Protein AF-A0A4Q6AID1-F1 (afdb_monomer_lite)

Structure (mmCIF, N/CA/C/O backbone):
data_AF-A0A4Q6AID1-F1
#
_entry.id   AF-A0A4Q6AID1-F1
#
loop_
_atom_site.group_PDB
_atom_site.id
_atom_site.type_symbol
_atom_site.label_atom_id
_atom_site.label_alt_id
_atom_site.label_comp_id
_atom_site.label_asym_id
_atom_site.label_entity_id
_atom_site.label_seq_id
_atom_site.pdbx_PDB_ins_code
_atom_site.Cartn_x
_atom_site.Cartn_y
_atom_site.Cartn_z
_atom_site.occupancy
_atom_site.B_iso_or_equiv
_atom_site.auth_seq_id
_atom_site.auth_comp_id
_atom_site.auth_asym_id
_atom_site.auth_atom_id
_atom_site.pdbx_PDB_model_num
ATOM 1 N N . ASP A 1 1 ? 14.388 -2.024 -64.675 1.00 80.31 1 ASP A N 1
ATOM 2 C CA . ASP A 1 1 ? 14.060 -3.327 -64.060 1.00 80.31 1 ASP A CA 1
ATOM 3 C C . ASP A 1 1 ? 13.187 -3.247 -62.813 1.00 80.31 1 ASP A C 1
ATOM 5 O O . ASP A 1 1 ? 12.576 -4.256 -62.476 1.00 80.31 1 ASP A O 1
ATOM 9 N N . TYR A 1 2 ? 13.068 -2.090 -62.152 1.00 88.19 2 TYR A N 1
ATOM 10 C CA . TYR A 1 2 ? 12.149 -1.888 -61.029 1.00 88.19 2 TYR A CA 1
ATOM 11 C C . TYR A 1 2 ? 11.706 -0.418 -60.921 1.00 88.19 2 TYR A C 1
ATOM 13 O O . TYR A 1 2 ? 12.267 0.449 -61.591 1.00 88.19 2 TYR A O 1
ATOM 21 N N . GLU A 1 3 ? 10.706 -0.162 -60.083 1.00 88.19 3 GLU A N 1
ATOM 22 C CA . GLU A 1 3 ? 10.165 1.149 -59.718 1.00 88.19 3 GLU A CA 1
ATOM 23 C C . GLU A 1 3 ? 9.912 1.183 -58.204 1.00 88.19 3 GLU A C 1
ATOM 25 O O . GLU A 1 3 ? 9.476 0.183 -57.635 1.00 88.19 3 GLU A O 1
ATOM 30 N N . ILE A 1 4 ? 10.200 2.307 -57.547 1.00 87.88 4 ILE A N 1
ATOM 31 C CA . ILE A 1 4 ? 10.040 2.470 -56.095 1.00 87.88 4 ILE A CA 1
ATOM 32 C C . ILE A 1 4 ? 9.008 3.561 -55.835 1.00 87.88 4 ILE A C 1
ATOM 34 O O . ILE A 1 4 ? 9.116 4.663 -56.369 1.00 87.88 4 ILE A O 1
ATOM 38 N N . ASN A 1 5 ? 8.037 3.262 -54.979 1.00 86.50 5 ASN A N 1
ATOM 39 C CA . ASN A 1 5 ? 7.155 4.245 -54.378 1.00 86.50 5 ASN A CA 1
ATOM 40 C C . ASN A 1 5 ? 7.631 4.509 -52.944 1.00 86.50 5 ASN A C 1
ATOM 42 O O . ASN A 1 5 ? 7.444 3.673 -52.059 1.00 86.50 5 ASN A O 1
ATOM 46 N N . TYR A 1 6 ? 8.264 5.664 -52.742 1.00 81.44 6 TYR A N 1
ATOM 47 C CA . TYR A 1 6 ? 8.843 6.064 -51.459 1.00 81.44 6 TYR A CA 1
ATOM 48 C C . TYR A 1 6 ? 7.784 6.407 -50.405 1.00 81.44 6 TYR A C 1
ATOM 50 O O . TYR A 1 6 ? 8.016 6.156 -49.227 1.00 81.44 6 TYR A O 1
ATOM 58 N N . ASP A 1 7 ? 6.614 6.899 -50.820 1.00 79.44 7 ASP A N 1
ATOM 59 C CA . ASP A 1 7 ? 5.524 7.267 -49.907 1.00 79.44 7 ASP A CA 1
ATOM 60 C C . ASP A 1 7 ? 4.857 6.030 -49.294 1.00 79.44 7 ASP A C 1
ATOM 62 O O . ASP A 1 7 ? 4.492 6.013 -48.122 1.00 79.44 7 ASP A O 1
ATOM 66 N N . LEU A 1 8 ? 4.710 4.975 -50.099 1.00 81.12 8 LEU A N 1
ATOM 67 C CA . LEU A 1 8 ? 4.116 3.700 -49.690 1.00 81.12 8 LEU A CA 1
ATOM 68 C C . LEU A 1 8 ? 5.160 2.667 -49.244 1.00 81.12 8 LEU A C 1
ATOM 70 O O . LEU A 1 8 ? 4.784 1.558 -48.870 1.00 81.12 8 LEU A O 1
ATOM 74 N N . GLY A 1 9 ? 6.456 2.980 -49.348 1.00 80.31 9 GLY A N 1
ATOM 75 C CA . GLY A 1 9 ? 7.547 2.045 -49.059 1.00 80.31 9 GLY A CA 1
ATOM 76 C C . GLY A 1 9 ? 7.514 0.767 -49.908 1.00 80.31 9 GLY A C 1
ATOM 77 O O . GLY A 1 9 ? 7.895 -0.297 -49.427 1.00 80.31 9 GLY A O 1
ATOM 78 N N . SER A 1 10 ? 7.027 0.836 -51.154 1.00 84.31 10 SER A N 1
ATOM 79 C CA . SER A 1 10 ? 6.842 -0.346 -52.012 1.00 84.31 10 SER A CA 1
ATOM 80 C C . SER A 1 10 ? 7.773 -0.342 -53.224 1.00 84.31 10 SER A C 1
ATOM 82 O O . SER A 1 10 ? 7.986 0.686 -53.864 1.00 84.31 10 SER A O 1
ATOM 84 N N . LEU A 1 11 ? 8.321 -1.515 -53.556 1.00 85.06 11 LEU A N 1
ATOM 85 C CA . LEU A 1 11 ? 9.149 -1.740 -54.741 1.00 85.06 11 LEU A CA 1
ATOM 86 C C . LEU A 1 11 ? 8.411 -2.661 -55.715 1.00 85.06 11 LEU A C 1
ATOM 88 O O . LEU A 1 11 ? 7.989 -3.759 -55.356 1.00 85.06 11 LEU A O 1
ATOM 92 N N . ARG A 1 12 ? 8.288 -2.229 -56.971 1.00 86.56 12 ARG A N 1
ATOM 93 C CA . ARG A 1 12 ? 7.706 -2.998 -58.071 1.00 86.56 12 ARG A CA 1
ATOM 94 C C . ARG A 1 12 ? 8.792 -3.400 -59.056 1.00 86.56 12 ARG A C 1
ATOM 96 O O . ARG A 1 12 ? 9.328 -2.556 -59.766 1.00 86.56 12 ARG A O 1
ATOM 103 N N . VAL A 1 13 ? 9.085 -4.692 -59.155 1.00 84.50 13 VAL A N 1
ATOM 104 C CA . VAL A 1 13 ? 9.954 -5.226 -60.216 1.00 84.50 13 VAL A CA 1
ATOM 105 C C . VAL A 1 13 ? 9.197 -5.149 -61.546 1.00 84.50 13 VAL A C 1
ATOM 107 O O . VAL A 1 13 ? 8.070 -5.620 -61.648 1.00 84.50 13 VAL A O 1
ATOM 110 N N . THR A 1 14 ? 9.792 -4.524 -62.562 1.00 86.75 14 THR A N 1
ATOM 111 C CA . THR A 1 14 ? 9.201 -4.349 -63.903 1.00 86.75 14 THR A CA 1
ATOM 112 C C . THR A 1 14 ? 9.774 -5.321 -64.932 1.00 86.75 14 THR A C 1
ATOM 114 O O . THR A 1 14 ? 9.218 -5.475 -66.018 1.00 86.75 14 THR A O 1
ATOM 117 N N . ASN A 1 15 ? 10.874 -6.003 -64.604 1.00 85.81 15 ASN A N 1
ATOM 118 C CA . ASN A 1 15 ? 11.491 -6.990 -65.481 1.00 85.81 15 ASN A CA 1
ATOM 119 C C . ASN A 1 15 ? 10.827 -8.370 -65.334 1.00 85.81 15 ASN A C 1
ATOM 121 O O . ASN A 1 15 ? 11.064 -9.092 -64.363 1.00 85.81 15 ASN A O 1
ATOM 125 N N . GLN A 1 16 ? 10.038 -8.760 -66.339 1.00 81.56 16 GLN A N 1
ATOM 126 C CA . GLN A 1 16 ? 9.303 -10.028 -66.348 1.00 81.56 16 GLN A CA 1
ATOM 127 C C . GLN A 1 16 ? 10.215 -11.265 -66.290 1.00 81.56 16 GLN A C 1
ATOM 129 O O . GLN A 1 16 ? 9.799 -12.303 -65.782 1.00 81.56 16 GLN A O 1
ATOM 134 N N . ALA A 1 17 ? 11.459 -11.172 -66.775 1.00 82.06 17 ALA A N 1
ATOM 135 C CA . ALA A 1 17 ? 12.400 -12.290 -66.737 1.00 82.06 17 ALA A CA 1
ATOM 136 C C . ALA A 1 17 ? 12.848 -12.612 -65.302 1.00 82.06 17 ALA A C 1
ATOM 138 O O . ALA A 1 17 ? 12.968 -13.782 -64.957 1.00 82.06 17 ALA A O 1
ATOM 139 N N . ILE A 1 18 ? 13.027 -11.592 -64.455 1.00 79.88 18 ILE A N 1
ATOM 140 C CA . ILE A 1 18 ? 13.376 -11.762 -63.034 1.00 79.88 18 ILE A CA 1
ATOM 141 C C . ILE A 1 18 ? 12.187 -12.345 -62.261 1.00 79.88 18 ILE A C 1
ATOM 143 O O . ILE A 1 18 ? 12.362 -13.262 -61.464 1.00 79.88 18 ILE A O 1
ATOM 147 N N . ILE A 1 19 ? 10.971 -11.868 -62.554 1.00 78.31 19 ILE A N 1
ATOM 148 C CA . ILE A 1 19 ? 9.726 -12.365 -61.946 1.00 78.31 19 ILE A CA 1
ATOM 149 C C . ILE A 1 19 ? 9.518 -13.849 -62.275 1.00 78.31 19 ILE A C 1
ATOM 151 O O . ILE A 1 19 ? 9.255 -14.657 -61.387 1.00 78.31 19 ILE A O 1
ATOM 155 N N . ASN A 1 20 ? 9.681 -14.221 -63.546 1.00 83.75 20 ASN A N 1
ATOM 156 C CA . ASN A 1 20 ? 9.479 -15.594 -64.009 1.00 83.75 20 ASN A CA 1
ATOM 157 C C . ASN A 1 20 ? 10.593 -16.553 -63.555 1.00 83.75 20 ASN A C 1
ATOM 159 O O . ASN A 1 20 ? 10.369 -17.760 -63.520 1.00 83.75 20 ASN A O 1
ATOM 163 N N . ALA A 1 21 ? 11.782 -16.040 -63.220 1.00 83.75 21 ALA A N 1
ATOM 164 C CA . ALA A 1 21 ? 12.909 -16.849 -62.757 1.00 83.75 21 ALA A CA 1
ATOM 165 C C . ALA A 1 21 ? 12.757 -17.342 -61.305 1.00 83.75 21 ALA A C 1
ATOM 167 O O . ALA A 1 21 ? 13.499 -18.233 -60.899 1.00 83.75 21 ALA A O 1
ATOM 168 N N . GLY A 1 22 ? 11.825 -16.779 -60.521 1.00 78.00 22 GLY A N 1
ATOM 169 C CA . GLY A 1 22 ? 11.559 -17.208 -59.141 1.00 78.00 22 GLY A CA 1
ATOM 170 C C . GLY A 1 22 ? 12.740 -17.022 -58.180 1.00 78.00 22 GLY A C 1
ATOM 171 O O . GLY A 1 22 ? 12.807 -17.690 -57.150 1.00 78.00 22 GLY A O 1
ATOM 172 N N . LEU A 1 23 ? 13.694 -16.153 -58.522 1.00 84.12 23 LEU A N 1
ATOM 173 C CA . LEU A 1 23 ? 14.886 -15.919 -57.713 1.00 84.12 23 LEU A CA 1
ATOM 174 C C . LEU A 1 23 ? 14.550 -15.052 -56.487 1.00 84.12 23 LEU A C 1
ATOM 176 O O . LEU A 1 23 ? 13.804 -14.079 -56.621 1.00 84.12 23 LEU A O 1
ATOM 180 N N . PRO A 1 24 ? 15.114 -15.353 -55.304 1.00 81.12 24 PRO A N 1
ATOM 181 C CA . PRO A 1 24 ? 14.963 -14.494 -54.136 1.00 81.12 24 PRO A CA 1
ATOM 182 C C . PRO A 1 24 ? 15.663 -13.148 -54.378 1.00 81.12 24 PRO A C 1
ATOM 184 O O . PRO A 1 24 ? 16.845 -13.105 -54.717 1.00 81.12 24 PRO A O 1
ATOM 187 N N . VAL A 1 25 ? 14.933 -12.045 -54.195 1.00 80.62 25 VAL A N 1
ATOM 188 C CA . VAL A 1 25 ? 15.453 -10.675 -54.330 1.00 80.62 25 VAL A CA 1
ATOM 189 C C . VAL A 1 25 ? 15.652 -10.081 -52.938 1.00 80.62 25 VAL A C 1
ATOM 191 O O . VAL A 1 25 ? 14.691 -9.938 -52.185 1.00 80.62 25 VAL A O 1
ATOM 194 N N . GLN A 1 26 ? 16.891 -9.723 -52.597 1.00 83.44 26 GLN A N 1
ATOM 195 C CA . GLN A 1 26 ? 17.212 -9.027 -51.350 1.00 83.44 26 GLN A CA 1
ATOM 196 C C . GLN A 1 26 ? 17.155 -7.513 -51.569 1.00 83.44 26 GLN A C 1
ATOM 198 O O . GLN A 1 26 ? 17.812 -6.987 -52.466 1.00 83.44 26 GLN A O 1
ATOM 203 N N . ILE A 1 27 ? 16.378 -6.813 -50.742 1.00 81.62 27 ILE A N 1
ATOM 204 C CA . ILE A 1 27 ? 16.223 -5.356 -50.798 1.00 81.62 27 ILE A CA 1
ATOM 205 C C . ILE A 1 27 ? 16.758 -4.778 -49.488 1.00 81.62 27 ILE A C 1
ATOM 207 O O . ILE A 1 27 ? 16.200 -5.034 -48.424 1.00 81.62 27 ILE A O 1
ATOM 211 N N . GLY A 1 28 ? 17.846 -4.011 -49.566 1.00 83.88 28 GLY A N 1
ATOM 212 C CA . GLY A 1 28 ? 18.310 -3.176 -48.459 1.00 83.88 28 GLY A CA 1
ATOM 213 C C . GLY A 1 28 ? 17.600 -1.826 -48.500 1.00 83.88 28 GLY A C 1
ATOM 214 O O . GLY A 1 28 ? 17.563 -1.194 -49.554 1.00 83.88 28 GLY A O 1
ATOM 215 N N . TYR A 1 29 ? 17.034 -1.390 -47.377 1.00 78.12 29 TYR A N 1
ATOM 216 C CA . TYR A 1 29 ? 16.415 -0.072 -47.244 1.00 78.12 29 TYR A CA 1
ATOM 217 C C . TYR A 1 29 ? 16.885 0.606 -45.957 1.00 78.12 29 TYR A C 1
ATOM 219 O O . TYR A 1 29 ? 17.198 -0.056 -44.969 1.00 78.12 29 TYR A O 1
ATOM 227 N N . GLU A 1 30 ? 16.924 1.933 -45.981 1.00 72.25 30 GLU A N 1
ATOM 228 C CA . GLU A 1 30 ? 17.207 2.773 -44.821 1.00 72.25 30 GLU A CA 1
ATOM 229 C C . GLU A 1 30 ? 15.901 3.450 -44.398 1.00 72.25 30 GLU A C 1
ATOM 231 O O . GLU A 1 30 ? 15.163 3.965 -45.240 1.00 72.25 30 GLU A O 1
ATOM 236 N N . ASN A 1 31 ? 15.578 3.405 -43.106 1.00 70.62 31 ASN A N 1
ATOM 237 C CA . ASN A 1 31 ? 14.384 4.041 -42.561 1.00 70.62 31 ASN A CA 1
ATOM 238 C C . ASN A 1 31 ? 14.793 5.153 -41.593 1.00 70.62 31 ASN A C 1
ATOM 240 O O . ASN A 1 31 ? 15.492 4.900 -40.617 1.00 70.62 31 ASN A O 1
ATOM 244 N N . ASN A 1 32 ? 14.308 6.369 -41.843 1.00 65.75 32 ASN A N 1
ATOM 245 C CA . ASN A 1 32 ? 14.570 7.530 -40.990 1.00 65.75 32 ASN A CA 1
ATOM 246 C C . ASN A 1 32 ? 13.598 7.633 -39.802 1.00 65.75 32 ASN A C 1
ATOM 248 O O . ASN A 1 32 ? 13.818 8.442 -38.900 1.00 65.75 32 ASN A O 1
ATOM 252 N N . ALA A 1 33 ? 12.526 6.836 -39.771 1.00 60.50 33 ALA A N 1
ATOM 253 C CA . ALA A 1 33 ? 11.585 6.800 -38.659 1.00 60.50 33 ALA A CA 1
ATOM 254 C C . ALA A 1 33 ? 12.166 5.969 -37.509 1.00 60.50 33 ALA A C 1
ATOM 256 O O . ALA A 1 33 ? 11.878 4.781 -37.381 1.00 60.50 33 ALA A O 1
ATOM 257 N N . THR A 1 34 ? 12.992 6.596 -36.671 1.00 54.47 34 THR A N 1
ATOM 258 C CA . THR A 1 34 ? 13.584 5.901 -35.525 1.00 54.47 34 THR A CA 1
ATOM 259 C C . THR A 1 34 ? 13.428 6.718 -34.252 1.00 54.47 34 THR A C 1
ATOM 261 O O . THR A 1 34 ? 14.085 7.736 -34.044 1.00 54.47 34 THR A O 1
ATOM 264 N N . PHE A 1 35 ? 12.513 6.268 -33.400 1.00 55.50 35 PHE A N 1
ATOM 265 C CA . PHE A 1 35 ? 12.310 6.790 -32.056 1.00 55.50 35 PHE A CA 1
ATOM 266 C C . PHE A 1 35 ? 13.308 6.076 -31.126 1.00 55.50 35 PHE A C 1
ATOM 268 O O . PHE A 1 35 ? 13.310 4.851 -31.079 1.00 55.50 35 PHE A O 1
ATOM 275 N N . GLY A 1 36 ? 14.177 6.818 -30.426 1.00 61.00 36 GLY A N 1
ATOM 276 C CA . GLY A 1 36 ? 15.077 6.258 -29.399 1.00 61.00 36 GLY A CA 1
ATOM 277 C C . GLY A 1 36 ? 16.494 5.847 -29.833 1.00 61.00 36 GLY A C 1
ATOM 278 O O . GLY A 1 36 ? 17.109 5.027 -29.161 1.00 61.00 36 GLY A O 1
ATOM 279 N N . LEU A 1 37 ? 17.047 6.384 -30.927 1.00 64.25 37 LEU A N 1
ATOM 280 C CA . LEU A 1 37 ? 18.370 5.954 -31.402 1.00 64.25 37 LEU A CA 1
ATOM 281 C C . LEU A 1 37 ? 19.553 6.410 -30.539 1.00 64.25 37 LEU A C 1
ATOM 283 O O . LEU A 1 37 ? 19.706 7.586 -30.207 1.00 64.25 37 LEU A O 1
ATOM 287 N N . GLN A 1 38 ? 20.458 5.454 -30.327 1.00 69.81 38 GLN A N 1
ATOM 288 C CA . GLN A 1 38 ? 21.865 5.638 -29.985 1.00 69.81 38 GLN A CA 1
ATOM 289 C C . GLN A 1 38 ? 22.527 6.615 -30.976 1.00 69.81 38 GLN A C 1
ATOM 291 O O . GLN A 1 38 ? 22.303 6.536 -32.188 1.00 69.81 38 GLN A O 1
ATOM 296 N N . GLN A 1 39 ? 23.327 7.565 -30.483 1.00 80.94 39 GLN A N 1
ATOM 297 C CA . GLN A 1 39 ? 23.923 8.599 -31.335 1.00 80.94 39 GLN A CA 1
ATOM 298 C C . GLN A 1 39 ? 24.915 7.969 -32.327 1.00 80.94 39 GLN A C 1
ATOM 300 O O . GLN A 1 39 ? 25.927 7.402 -31.913 1.00 80.94 39 GLN A O 1
ATOM 305 N N . LYS A 1 40 ? 24.660 8.121 -33.635 1.00 86.88 40 LYS A N 1
ATOM 306 C CA . LYS A 1 40 ? 25.540 7.638 -34.713 1.00 86.88 40 LYS A CA 1
ATOM 307 C C . LYS A 1 40 ? 26.276 8.799 -35.376 1.00 86.88 40 LYS A C 1
ATOM 309 O O . LYS A 1 40 ? 25.664 9.788 -35.766 1.00 86.88 40 LYS A O 1
ATOM 314 N N . ASN A 1 41 ? 27.586 8.660 -35.537 1.00 88.12 41 ASN A N 1
ATOM 315 C CA . ASN A 1 41 ? 28.442 9.603 -36.249 1.00 88.12 41 ASN A CA 1
ATOM 316 C C . ASN A 1 41 ? 29.019 8.922 -37.491 1.00 88.12 41 ASN A C 1
ATOM 318 O O . ASN A 1 41 ? 29.735 7.926 -37.376 1.00 88.12 41 ASN A O 1
ATOM 322 N N . PHE A 1 42 ? 28.746 9.484 -38.667 1.00 92.31 42 PHE A N 1
ATOM 323 C CA . PHE A 1 42 ? 29.261 9.007 -39.948 1.00 92.31 42 PHE A CA 1
ATOM 324 C C . PHE A 1 42 ? 30.175 10.069 -40.568 1.00 92.31 42 PHE A C 1
ATOM 326 O O . PHE A 1 42 ? 29.738 11.178 -40.868 1.00 92.31 42 PHE A O 1
ATOM 333 N N . LEU A 1 43 ? 31.452 9.738 -40.750 1.00 94.88 43 LEU A N 1
ATOM 334 C CA . LEU A 1 43 ? 32.448 10.581 -41.407 1.00 94.88 43 LEU A CA 1
ATOM 335 C C . LEU A 1 43 ? 32.917 9.886 -42.682 1.00 94.88 43 LEU A C 1
ATOM 337 O O . LEU A 1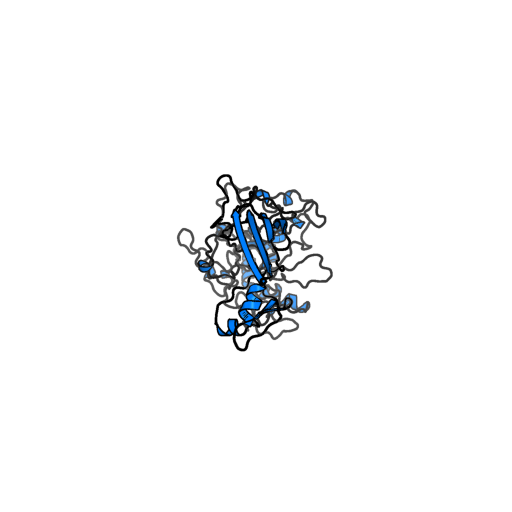 43 ? 33.469 8.794 -42.609 1.00 94.88 43 LEU A O 1
ATOM 341 N N . GLY A 1 44 ? 32.740 10.525 -43.834 1.00 96.12 44 GLY A N 1
ATOM 342 C CA . GLY A 1 44 ? 33.203 10.014 -45.122 1.00 96.12 44 GLY A CA 1
ATOM 343 C C . GLY A 1 44 ? 34.131 10.999 -45.823 1.00 96.12 44 GLY A C 1
ATOM 344 O O . GLY A 1 44 ? 33.885 12.203 -45.815 1.00 96.12 44 GLY A O 1
ATOM 345 N N . LEU A 1 45 ? 35.179 10.480 -46.452 1.00 96.12 45 LEU A N 1
ATOM 346 C CA . LEU A 1 45 ? 36.056 11.183 -47.380 1.00 96.12 45 LEU A CA 1
ATOM 347 C C . LEU A 1 45 ? 36.132 10.367 -48.671 1.00 96.12 45 LEU A C 1
ATOM 349 O O . LEU A 1 45 ? 36.387 9.165 -48.628 1.00 96.12 45 LEU A O 1
ATOM 353 N N . ARG A 1 46 ? 35.946 11.018 -49.818 1.00 96.38 46 ARG A N 1
ATOM 354 C CA . ARG A 1 46 ? 36.122 10.412 -51.140 1.00 96.38 46 ARG A CA 1
ATOM 355 C C . ARG A 1 46 ? 37.039 11.293 -51.979 1.00 96.38 46 ARG A C 1
ATOM 357 O O . ARG A 1 46 ? 36.886 12.513 -51.986 1.00 96.38 46 ARG A O 1
ATOM 364 N N . LEU A 1 47 ? 38.003 10.669 -52.644 1.00 96.25 47 LEU A N 1
ATOM 365 C CA . LEU A 1 47 ? 38.942 11.290 -53.565 1.00 96.25 47 LEU A CA 1
ATOM 366 C C . LEU A 1 47 ? 38.741 10.660 -54.937 1.00 96.25 47 LEU A C 1
ATOM 368 O O . LEU A 1 47 ? 38.992 9.471 -55.108 1.00 96.25 47 LEU A O 1
ATOM 372 N N . ASP A 1 48 ? 38.322 11.465 -55.905 1.00 95.69 48 ASP A N 1
ATOM 373 C CA . ASP A 1 48 ? 38.152 11.030 -57.287 1.00 95.69 48 ASP A CA 1
ATOM 374 C C . ASP A 1 48 ? 39.238 11.672 -58.157 1.00 95.69 48 ASP A C 1
ATOM 376 O O . ASP A 1 48 ? 39.381 12.897 -58.218 1.00 95.69 48 ASP A O 1
ATOM 380 N N . TYR A 1 49 ? 40.020 10.839 -58.836 1.00 95.69 49 TYR A N 1
ATOM 381 C CA . TYR A 1 49 ? 41.077 11.259 -59.743 1.00 95.69 49 TYR A CA 1
ATOM 382 C C . TYR A 1 49 ? 40.758 10.837 -61.178 1.00 95.69 49 TYR A C 1
ATOM 384 O O . TYR A 1 49 ? 40.734 9.656 -61.528 1.00 95.69 49 TYR A O 1
ATOM 392 N N . LEU A 1 50 ? 40.540 11.832 -62.036 1.00 95.69 50 LEU A N 1
ATOM 393 C CA . LEU A 1 50 ? 40.307 11.634 -63.463 1.00 95.69 50 LEU A CA 1
ATOM 394 C C . LEU A 1 50 ? 41.652 11.492 -64.185 1.00 95.69 50 LEU A C 1
ATOM 396 O O . LEU A 1 50 ? 42.244 12.486 -64.605 1.00 95.69 50 LEU A O 1
ATOM 400 N N . TYR A 1 51 ? 42.139 10.258 -64.335 1.00 92.56 51 TYR A N 1
ATOM 401 C CA . TYR A 1 51 ? 43.407 9.994 -65.025 1.00 92.56 51 TYR A CA 1
ATOM 402 C C . TYR A 1 51 ? 43.337 10.400 -66.505 1.00 92.56 51 TYR A C 1
ATOM 404 O O . TYR A 1 51 ? 44.278 10.980 -67.048 1.00 92.56 51 TYR A O 1
ATOM 412 N N . ASN A 1 52 ? 42.213 10.114 -67.169 1.00 91.81 52 ASN A N 1
ATOM 413 C CA . ASN A 1 52 ? 41.897 10.628 -68.501 1.00 91.81 52 ASN A CA 1
ATOM 414 C C . ASN A 1 52 ? 40.375 10.596 -68.752 1.00 91.81 52 ASN A C 1
ATOM 416 O O . ASN A 1 52 ? 39.602 10.158 -67.908 1.00 91.81 52 ASN A O 1
ATOM 420 N N . LYS A 1 53 ? 39.934 11.013 -69.947 1.00 91.81 53 LYS A N 1
ATOM 421 C CA . LYS A 1 53 ? 38.513 11.011 -70.365 1.00 91.81 53 LYS A CA 1
ATOM 422 C C . LYS A 1 53 ? 37.829 9.629 -70.399 1.00 91.81 53 LYS A C 1
ATOM 424 O O . LYS A 1 53 ? 36.638 9.559 -70.681 1.00 91.81 53 LYS A O 1
ATOM 429 N N . HIS A 1 54 ? 38.580 8.554 -70.187 1.00 92.75 54 HIS A N 1
ATOM 430 C CA . HIS A 1 54 ? 38.128 7.167 -70.247 1.00 92.75 54 HIS A CA 1
ATOM 431 C C . HIS A 1 54 ? 38.399 6.382 -68.960 1.00 92.75 54 HIS A C 1
ATOM 433 O O . HIS A 1 54 ? 37.910 5.266 -68.874 1.00 92.75 54 HIS A O 1
ATOM 439 N N . LEU A 1 55 ? 39.189 6.901 -68.011 1.00 94.56 55 LEU A N 1
ATOM 440 C CA . LEU A 1 55 ? 39.577 6.211 -66.779 1.00 94.56 55 LEU A CA 1
ATOM 441 C C . LEU A 1 55 ? 39.502 7.168 -65.589 1.00 94.56 55 LEU A C 1
ATOM 443 O O . LEU A 1 55 ? 40.240 8.159 -65.542 1.00 94.56 55 LEU A O 1
ATOM 447 N N . SER A 1 56 ? 38.681 6.812 -64.608 1.00 95.44 56 SER A N 1
ATOM 448 C CA . SER A 1 56 ? 38.642 7.429 -63.284 1.00 95.44 56 SER A CA 1
ATOM 449 C C . SER A 1 56 ? 39.073 6.434 -62.215 1.00 95.44 56 SER A C 1
ATOM 451 O O . SER A 1 56 ? 38.748 5.250 -62.293 1.00 95.44 56 SER A O 1
ATOM 453 N N . LEU A 1 57 ? 39.807 6.932 -61.225 1.00 96.12 57 LEU A N 1
ATOM 454 C CA . LEU A 1 57 ? 40.224 6.190 -60.041 1.00 96.12 57 LEU A CA 1
ATOM 455 C C . LEU A 1 57 ? 39.616 6.862 -58.811 1.00 96.12 57 LEU A C 1
ATOM 457 O O . LEU A 1 57 ? 39.780 8.069 -58.636 1.00 96.12 57 LEU A O 1
ATOM 461 N N . GLY A 1 58 ? 38.940 6.089 -57.974 1.00 95.94 58 GLY A N 1
ATOM 462 C CA . GLY A 1 58 ? 38.362 6.526 -56.714 1.00 95.94 58 GLY A CA 1
ATOM 463 C C . GLY A 1 58 ? 39.096 5.919 -55.524 1.00 95.94 58 GLY A C 1
ATOM 464 O O . GLY A 1 58 ? 39.539 4.770 -55.553 1.00 95.94 58 GLY A O 1
ATOM 465 N N . ALA A 1 59 ? 39.227 6.699 -54.458 1.00 96.56 59 ALA A N 1
ATOM 466 C CA . ALA A 1 59 ? 39.582 6.208 -53.137 1.00 96.56 59 ALA A CA 1
ATOM 467 C C . ALA A 1 59 ? 38.584 6.755 -52.120 1.00 96.56 59 ALA A C 1
ATOM 469 O O . ALA A 1 59 ? 38.251 7.941 -52.137 1.00 96.56 59 ALA A O 1
ATOM 470 N N . SER A 1 60 ? 38.113 5.910 -51.215 1.00 96.44 60 SER A N 1
ATOM 471 C CA . SER A 1 60 ? 37.147 6.283 -50.190 1.00 96.44 60 SER A CA 1
ATOM 472 C C . SER A 1 60 ? 37.624 5.847 -48.810 1.00 96.44 60 SER A C 1
ATOM 474 O O . SER A 1 60 ? 38.269 4.816 -48.638 1.00 96.44 60 SER A O 1
ATOM 476 N N . MET A 1 61 ? 37.332 6.662 -47.805 1.00 96.81 61 MET A N 1
ATOM 477 C CA . MET A 1 61 ? 37.495 6.327 -46.400 1.00 96.81 61 MET A CA 1
ATOM 478 C C . MET A 1 61 ? 36.222 6.730 -45.677 1.00 96.81 61 MET A C 1
ATOM 480 O O . MET A 1 61 ? 35.821 7.890 -45.706 1.00 96.81 61 MET A O 1
ATOM 484 N N . VAL A 1 62 ? 35.602 5.780 -45.000 1.00 96.75 62 VAL A N 1
ATOM 485 C CA . VAL A 1 62 ? 34.382 5.992 -44.233 1.00 96.75 62 VAL A CA 1
ATOM 486 C C . VAL A 1 62 ? 34.607 5.507 -42.815 1.00 96.75 62 VAL A C 1
ATOM 488 O O . VAL A 1 62 ? 35.222 4.470 -42.592 1.00 96.75 62 VAL A O 1
ATOM 491 N N . ARG A 1 63 ? 34.100 6.248 -41.839 1.00 94.56 63 ARG A N 1
ATOM 492 C CA . ARG 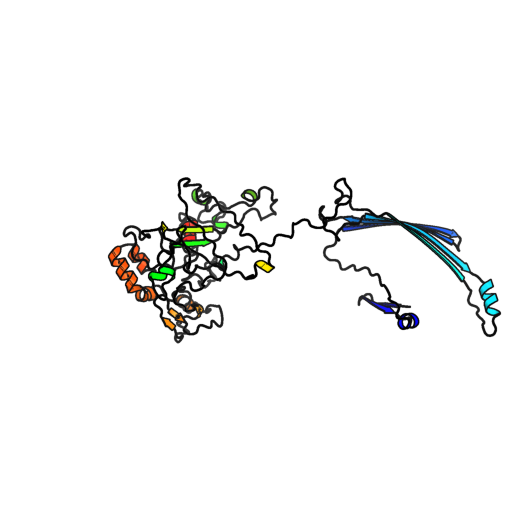A 1 63 ? 34.096 5.870 -40.435 1.00 94.56 63 ARG A CA 1
ATOM 493 C C . ARG A 1 63 ? 32.703 6.052 -39.865 1.00 94.56 63 ARG A C 1
ATOM 495 O O . ARG A 1 63 ? 32.197 7.169 -39.827 1.00 94.56 63 ARG A O 1
ATOM 502 N N . LEU A 1 64 ? 32.135 4.964 -39.370 1.00 93.44 64 LEU A N 1
ATOM 503 C CA . LEU A 1 64 ? 30.870 4.946 -38.651 1.00 93.44 64 LEU A CA 1
ATOM 504 C C . LEU A 1 64 ? 31.156 4.610 -37.189 1.00 93.44 64 LEU A C 1
ATOM 506 O O . LEU A 1 64 ? 31.822 3.618 -36.905 1.00 93.44 64 LEU A O 1
ATOM 510 N N . GLY A 1 65 ? 30.701 5.456 -36.271 1.00 91.12 65 GLY A N 1
ATOM 511 C CA . GLY A 1 65 ? 30.820 5.234 -34.835 1.00 91.12 65 GLY A CA 1
ATOM 512 C C . GLY A 1 65 ? 29.497 5.468 -34.129 1.00 91.12 65 GLY A C 1
ATOM 513 O O . GLY A 1 65 ? 28.877 6.510 -34.326 1.00 91.12 65 GLY A O 1
ATOM 514 N N . GLU A 1 66 ? 29.103 4.531 -33.284 1.00 89.81 66 GLU A N 1
ATOM 515 C CA . GLU A 1 66 ? 27.937 4.627 -32.413 1.00 89.81 66 GLU A CA 1
ATOM 516 C C . GLU A 1 66 ? 28.396 4.927 -30.986 1.00 89.81 66 GLU A C 1
ATOM 518 O O . GLU A 1 66 ? 29.427 4.423 -30.530 1.00 89.81 66 GLU A O 1
ATOM 523 N N . ARG A 1 67 ? 27.668 5.804 -30.291 1.00 85.75 67 ARG A N 1
ATOM 524 C CA . ARG A 1 67 ? 27.946 6.145 -28.896 1.00 85.75 67 ARG A CA 1
ATOM 525 C C . ARG A 1 67 ? 26.846 5.580 -28.003 1.00 85.75 67 ARG A C 1
ATOM 527 O O . ARG A 1 67 ? 25.715 6.062 -28.107 1.00 85.75 67 ARG A O 1
ATOM 534 N N . PRO A 1 68 ? 27.159 4.630 -27.110 1.00 83.88 68 PRO A N 1
ATOM 535 C CA . PRO A 1 68 ? 26.156 4.039 -26.243 1.00 83.88 68 PRO A CA 1
ATOM 536 C C . PRO A 1 68 ? 25.676 5.026 -25.178 1.00 83.88 68 PRO A C 1
ATOM 538 O O . PRO A 1 68 ? 26.410 5.930 -24.770 1.00 83.88 68 PRO A O 1
ATOM 541 N N . PHE A 1 69 ? 24.433 4.845 -24.728 1.00 80.31 69 PHE A N 1
ATOM 542 C CA . PHE A 1 69 ? 23.878 5.605 -23.605 1.00 80.31 69 PHE A CA 1
ATOM 543 C C . PHE A 1 69 ? 24.467 5.147 -22.265 1.00 80.31 69 PHE A C 1
ATOM 545 O O . PHE A 1 69 ? 24.708 5.975 -21.388 1.00 80.31 69 PHE A O 1
ATOM 552 N N . PHE A 1 70 ? 24.742 3.846 -22.136 1.00 80.19 70 PHE A N 1
ATOM 553 C CA . PHE A 1 70 ? 25.299 3.217 -20.942 1.00 80.19 70 PHE A CA 1
ATOM 554 C C . PHE A 1 70 ? 26.605 2.490 -21.279 1.00 80.19 70 PHE A C 1
ATOM 556 O O . PHE A 1 70 ? 26.817 2.057 -22.406 1.00 80.19 70 PHE A O 1
ATOM 563 N N . SER A 1 71 ? 27.509 2.356 -20.310 1.00 78.31 71 SER A N 1
ATOM 564 C CA . SER A 1 71 ? 28.765 1.615 -20.505 1.00 78.31 71 SER A CA 1
ATOM 565 C C . SER A 1 71 ? 28.579 0.097 -20.436 1.00 78.31 71 SER A C 1
ATOM 567 O O . SER A 1 71 ? 29.379 -0.644 -21.000 1.00 78.31 71 SER A O 1
ATOM 569 N N . LYS A 1 72 ? 27.515 -0.372 -19.772 1.00 81.25 72 LYS A N 1
ATOM 570 C CA . LYS A 1 72 ? 27.050 -1.758 -19.854 1.00 81.25 72 LYS A CA 1
ATOM 571 C C . LYS A 1 72 ? 26.101 -1.878 -21.037 1.00 81.25 72 LYS A C 1
ATOM 573 O O . LYS A 1 72 ? 25.102 -1.162 -21.080 1.00 81.25 72 LYS A O 1
ATOM 578 N N . GLN A 1 73 ? 26.429 -2.725 -22.001 1.00 81.94 73 GLN A N 1
ATOM 579 C CA . GLN A 1 73 ? 25.594 -2.988 -23.172 1.00 81.94 73 GLN A CA 1
ATOM 580 C C . GLN A 1 73 ? 25.284 -4.480 -23.228 1.00 81.94 73 GLN A C 1
ATOM 582 O O . GLN A 1 73 ? 26.167 -5.311 -22.995 1.00 81.94 73 GLN A O 1
ATOM 587 N N . THR A 1 74 ? 24.021 -4.803 -23.473 1.00 81.81 74 THR A N 1
ATOM 588 C CA . THR A 1 74 ? 23.562 -6.178 -23.638 1.00 81.81 74 THR A CA 1
ATOM 589 C C . THR A 1 74 ? 23.925 -6.687 -25.028 1.00 81.81 74 THR A C 1
ATOM 591 O O . THR A 1 74 ? 24.057 -5.924 -25.989 1.00 81.81 74 THR A O 1
ATOM 594 N N . TYR A 1 75 ? 24.088 -8.002 -25.140 1.00 83.88 75 TYR A N 1
ATOM 595 C CA . TYR A 1 75 ? 24.392 -8.650 -26.407 1.00 83.88 75 TYR A CA 1
ATOM 596 C C . TYR A 1 75 ? 23.353 -8.300 -27.486 1.00 83.88 75 TYR A C 1
ATOM 598 O O . TYR A 1 75 ? 22.154 -8.506 -27.297 1.00 83.88 75 TYR A O 1
ATOM 606 N N . GLY A 1 76 ? 23.826 -7.816 -28.637 1.00 82.25 76 GLY A N 1
ATOM 607 C CA . GLY A 1 76 ? 22.976 -7.412 -29.765 1.00 82.25 76 GLY A CA 1
ATOM 608 C C . GLY A 1 76 ? 22.672 -5.912 -29.831 1.00 82.25 76 GLY A C 1
ATOM 609 O O . GLY A 1 76 ? 22.246 -5.440 -30.885 1.00 82.25 76 GLY A O 1
ATOM 610 N N . GLU A 1 77 ? 22.968 -5.158 -28.769 1.00 81.88 77 GLU A N 1
ATOM 611 C CA . GLU A 1 77 ? 22.923 -3.685 -28.736 1.00 81.88 77 GLU A CA 1
ATOM 612 C C . GLU A 1 77 ? 24.333 -3.058 -28.729 1.00 81.88 77 GLU A C 1
ATOM 614 O O . GLU A 1 77 ? 24.528 -1.891 -28.382 1.00 81.88 77 GLU A O 1
ATOM 619 N N . ASP A 1 78 ? 25.340 -3.841 -29.121 1.00 84.31 78 ASP A N 1
ATOM 620 C CA . ASP A 1 78 ? 26.747 -3.460 -29.051 1.00 84.31 78 ASP A CA 1
ATOM 621 C C . ASP A 1 78 ? 27.085 -2.305 -30.019 1.00 84.31 78 ASP A C 1
ATOM 623 O O . ASP A 1 78 ? 26.927 -2.450 -31.237 1.00 84.31 78 ASP A O 1
ATOM 627 N N . PRO A 1 79 ? 27.612 -1.166 -29.524 1.00 86.75 79 PRO A N 1
ATOM 628 C CA . PRO A 1 79 ? 27.929 -0.016 -30.363 1.00 86.75 79 PRO A CA 1
ATOM 629 C C . PRO A 1 79 ? 29.105 -0.309 -31.298 1.00 86.75 79 PRO A C 1
ATOM 631 O O . PRO A 1 79 ? 30.215 -0.641 -30.859 1.00 86.75 79 PRO A O 1
ATOM 634 N N . ILE A 1 80 ? 28.906 -0.082 -32.597 1.00 88.50 80 ILE A N 1
ATOM 635 C CA . ILE A 1 80 ? 29.963 -0.301 -33.592 1.00 88.50 80 ILE A CA 1
ATOM 636 C C . ILE A 1 80 ? 30.868 0.918 -33.776 1.00 88.50 80 ILE A C 1
ATOM 638 O O . ILE A 1 80 ? 30.458 2.076 -33.671 1.00 88.50 80 ILE A O 1
ATOM 642 N N . ARG A 1 81 ? 32.125 0.664 -34.142 1.00 91.44 81 ARG A N 1
ATOM 643 C CA . ARG A 1 81 ? 33.079 1.692 -34.562 1.00 91.44 81 ARG A CA 1
ATOM 644 C C . ARG A 1 81 ? 33.925 1.220 -35.736 1.00 91.44 81 ARG A C 1
ATOM 646 O O . ARG A 1 81 ? 35.129 0.987 -35.617 1.00 91.44 81 ARG A O 1
ATOM 653 N N . ASN A 1 82 ? 33.290 1.135 -36.893 1.00 93.75 82 ASN A N 1
ATOM 654 C CA . ASN A 1 82 ? 33.878 0.561 -38.093 1.00 93.75 82 ASN A CA 1
ATOM 655 C C . ASN A 1 82 ? 34.528 1.634 -38.971 1.00 93.75 82 ASN A C 1
ATOM 657 O O . ASN A 1 82 ? 33.996 2.734 -39.135 1.00 93.75 82 ASN A O 1
ATOM 661 N N . SER A 1 83 ? 35.682 1.308 -39.552 1.00 95.31 83 SER A N 1
ATOM 662 C CA . SER A 1 83 ? 36.329 2.122 -40.588 1.00 95.31 83 SER A CA 1
ATOM 663 C C . SER A 1 83 ? 36.434 1.307 -41.872 1.00 95.31 83 SER A C 1
ATOM 665 O O . SER A 1 83 ? 36.906 0.179 -41.840 1.00 95.31 83 SER A O 1
ATOM 667 N N . MET A 1 84 ? 35.982 1.851 -42.993 1.00 96.19 84 MET A N 1
ATOM 668 C CA . MET A 1 84 ? 36.031 1.218 -44.305 1.00 96.19 84 MET A CA 1
ATOM 669 C C . MET A 1 84 ? 36.926 2.037 -45.226 1.00 96.19 84 MET A C 1
ATOM 671 O O . MET A 1 84 ? 36.802 3.258 -45.280 1.00 96.19 84 MET A O 1
ATOM 675 N N . TYR A 1 85 ? 37.802 1.364 -45.960 1.00 96.81 85 TYR A N 1
ATOM 676 C CA . TYR A 1 85 ? 38.668 1.967 -46.965 1.00 96.81 85 TYR A CA 1
ATOM 677 C C . TYR A 1 85 ? 38.365 1.324 -48.311 1.00 96.81 85 TYR A C 1
ATOM 679 O O . TYR A 1 85 ? 38.448 0.104 -48.427 1.00 96.81 85 TYR A O 1
ATOM 687 N N . GLY A 1 86 ? 37.995 2.118 -49.306 1.00 96.44 86 GLY A N 1
ATOM 688 C CA . GLY A 1 86 ? 37.659 1.660 -50.646 1.00 96.44 86 GLY A CA 1
ATOM 689 C C . GLY A 1 86 ? 38.634 2.185 -51.690 1.00 96.44 86 GLY A C 1
ATOM 690 O O . GLY A 1 86 ? 39.136 3.303 -51.580 1.00 96.44 86 GLY A O 1
ATOM 691 N N . LEU A 1 87 ? 38.884 1.377 -52.712 1.00 96.81 87 LEU A N 1
ATOM 692 C CA . LEU A 1 87 ? 39.514 1.768 -53.964 1.00 96.81 87 LEU A CA 1
ATOM 693 C C . LEU A 1 87 ? 38.612 1.307 -55.101 1.00 96.81 87 LEU A C 1
ATOM 695 O O . LEU A 1 87 ? 38.211 0.144 -55.134 1.00 96.81 87 LEU A O 1
ATOM 699 N N . ASP A 1 88 ? 38.317 2.201 -56.031 1.00 96.44 88 ASP A N 1
ATOM 700 C CA . ASP A 1 88 ? 37.498 1.900 -57.195 1.00 96.44 88 ASP A CA 1
ATOM 701 C C . ASP A 1 88 ? 38.139 2.416 -58.483 1.00 96.44 88 ASP A C 1
ATOM 703 O O . ASP A 1 88 ? 38.951 3.344 -58.483 1.00 96.44 88 ASP A O 1
ATOM 707 N N . PHE A 1 89 ? 37.825 1.766 -59.598 1.00 96.12 89 PHE A N 1
ATOM 708 C CA . PHE A 1 89 ? 38.134 2.284 -60.920 1.00 96.12 89 PHE A CA 1
ATOM 709 C C . PHE A 1 89 ? 36.931 2.117 -61.836 1.00 96.12 89 PHE A C 1
ATOM 711 O O . PHE A 1 89 ? 36.237 1.101 -61.795 1.00 96.12 89 PHE A O 1
ATOM 718 N N . ASP A 1 90 ? 36.741 3.096 -62.712 1.00 95.81 90 ASP A N 1
ATOM 719 C CA . ASP A 1 90 ? 35.779 3.032 -63.805 1.00 95.81 90 ASP A CA 1
ATOM 720 C C . ASP A 1 90 ? 36.495 3.359 -65.112 1.00 95.81 90 ASP A C 1
ATOM 722 O O . ASP A 1 90 ? 37.190 4.372 -65.240 1.00 95.81 90 ASP A O 1
ATOM 726 N N . TYR A 1 91 ? 36.365 2.451 -66.073 1.00 95.31 91 TYR A N 1
ATOM 727 C CA . TYR A 1 91 ? 36.900 2.584 -67.412 1.00 95.31 91 TYR A CA 1
ATOM 728 C C . TYR A 1 91 ? 35.777 2.496 -68.433 1.00 95.31 91 TYR A C 1
ATOM 730 O O . TYR A 1 91 ? 35.117 1.463 -68.559 1.00 95.31 91 TYR A O 1
ATOM 738 N N . ARG A 1 92 ? 35.623 3.539 -69.249 1.00 94.88 92 ARG A N 1
ATOM 739 C CA . ARG A 1 92 ? 34.652 3.575 -70.341 1.00 94.88 92 ARG A CA 1
ATOM 740 C C . ARG A 1 92 ? 35.285 4.083 -71.621 1.00 94.88 92 ARG A C 1
ATOM 742 O O . ARG A 1 92 ? 35.786 5.206 -71.695 1.00 94.88 92 ARG A O 1
ATOM 749 N N . ASN A 1 93 ? 35.189 3.277 -72.672 1.00 93.75 93 ASN A N 1
ATOM 750 C CA . ASN A 1 93 ? 35.681 3.659 -73.986 1.00 93.75 93 ASN A CA 1
ATOM 751 C C . ASN A 1 93 ? 34.744 3.204 -75.102 1.00 93.75 93 ASN A C 1
ATOM 753 O O . ASN A 1 93 ? 34.056 2.185 -75.002 1.00 93.75 93 ASN A O 1
ATOM 757 N N . ASP A 1 94 ? 34.749 3.954 -76.194 1.00 92.38 94 ASP A N 1
ATOM 758 C CA . ASP A 1 94 ? 34.024 3.576 -77.393 1.00 92.38 94 ASP A CA 1
ATOM 759 C C . ASP A 1 94 ? 34.780 2.446 -78.092 1.00 92.38 94 ASP A C 1
ATOM 761 O O . ASP A 1 94 ? 35.998 2.497 -78.288 1.00 92.38 94 ASP A O 1
ATOM 765 N N . PHE A 1 95 ? 34.044 1.435 -78.546 1.00 90.75 95 PHE A N 1
ATOM 766 C CA . PHE A 1 95 ? 34.586 0.302 -79.282 1.00 90.75 95 PHE A CA 1
ATOM 767 C C . PHE A 1 95 ? 33.980 0.181 -80.695 1.00 90.75 95 PHE A C 1
ATOM 769 O O . PHE A 1 95 ? 33.311 -0.809 -81.012 1.00 90.75 95 PHE A O 1
ATOM 776 N N . PRO A 1 96 ? 34.273 1.131 -81.614 1.00 88.06 96 PRO A N 1
ATOM 777 C CA . PRO A 1 96 ? 33.692 1.148 -82.960 1.00 88.06 96 PRO A CA 1
ATOM 778 C C . PRO A 1 96 ? 33.984 -0.111 -83.784 1.00 88.06 96 PRO A C 1
ATOM 780 O O . PRO A 1 96 ? 33.245 -0.452 -84.707 1.00 88.06 96 PRO A O 1
ATOM 783 N N . LYS A 1 97 ? 35.092 -0.807 -83.486 1.00 88.06 97 LYS A N 1
ATOM 784 C CA . LYS A 1 97 ? 35.458 -2.061 -84.159 1.00 88.06 97 LYS A CA 1
ATOM 785 C C . LYS A 1 97 ? 34.427 -3.164 -83.894 1.00 88.06 97 LYS A C 1
ATOM 787 O O . LYS A 1 97 ? 34.123 -3.905 -84.824 1.00 88.06 97 LYS A O 1
ATOM 792 N N . MET A 1 98 ? 33.853 -3.227 -82.689 1.00 87.75 98 MET A N 1
ATOM 793 C CA . MET A 1 98 ? 32.782 -4.171 -82.361 1.00 87.75 98 MET A CA 1
ATOM 794 C C . MET A 1 98 ? 31.501 -3.839 -83.125 1.00 87.75 98 MET A C 1
ATOM 796 O O . MET A 1 98 ? 30.926 -4.721 -83.751 1.00 87.75 98 MET A O 1
ATOM 800 N N . THR A 1 99 ? 31.115 -2.561 -83.194 1.00 87.38 99 THR A N 1
ATOM 801 C CA . THR A 1 99 ? 29.959 -2.120 -83.996 1.00 87.38 99 THR A CA 1
ATOM 802 C C . THR A 1 99 ? 30.106 -2.527 -85.462 1.00 87.38 99 THR A C 1
ATOM 804 O O . THR A 1 99 ? 29.186 -3.072 -86.068 1.00 87.38 99 THR A O 1
ATOM 807 N N . LYS A 1 100 ? 31.301 -2.324 -86.033 1.00 86.69 100 LYS A N 1
ATOM 808 C CA . LYS A 1 100 ? 31.611 -2.728 -87.411 1.00 86.69 100 LYS A CA 1
ATOM 809 C C . LYS A 1 100 ? 31.613 -4.245 -87.601 1.00 86.69 100 LYS A C 1
ATOM 811 O O . LYS A 1 100 ? 31.251 -4.701 -88.680 1.00 86.69 100 LYS A O 1
ATOM 816 N N . TRP A 1 101 ? 32.043 -5.014 -86.603 1.00 87.81 101 TRP A N 1
ATOM 817 C CA . TRP A 1 101 ? 32.023 -6.475 -86.658 1.00 87.81 101 TRP A CA 1
ATOM 818 C C . TRP A 1 101 ? 30.597 -7.027 -86.574 1.00 87.81 101 TRP A C 1
ATOM 820 O O . TRP A 1 101 ? 30.227 -7.846 -87.409 1.00 87.81 101 TRP A O 1
ATOM 830 N N . LEU A 1 102 ? 29.768 -6.509 -85.664 1.00 86.19 102 LEU A N 1
ATOM 831 C CA . LEU A 1 102 ? 28.356 -6.884 -85.541 1.00 86.19 102 LEU A CA 1
ATOM 832 C C . LEU A 1 102 ? 27.570 -6.593 -86.828 1.00 86.19 102 LEU A C 1
ATOM 834 O O . LEU A 1 102 ? 26.769 -7.415 -87.255 1.00 86.19 102 LEU A O 1
ATOM 838 N N . ASN A 1 103 ? 27.870 -5.484 -87.512 1.00 85.38 103 ASN A N 1
ATOM 839 C CA . ASN A 1 103 ? 27.271 -5.139 -88.809 1.00 85.38 103 ASN A CA 1
ATOM 840 C C . ASN A 1 103 ? 27.669 -6.077 -89.972 1.00 85.38 103 ASN A C 1
ATOM 842 O O . ASN A 1 103 ? 27.181 -5.893 -91.085 1.00 85.38 103 ASN A O 1
ATOM 846 N N . LYS A 1 104 ? 28.557 -7.061 -89.755 1.00 87.19 104 LYS A N 1
ATOM 847 C CA . LYS A 1 104 ? 28.846 -8.127 -90.733 1.00 87.19 104 LYS A CA 1
ATOM 848 C C . LYS A 1 104 ? 27.932 -9.348 -90.582 1.00 87.19 104 LYS A C 1
ATOM 850 O O . LYS A 1 104 ? 28.002 -10.240 -91.424 1.00 87.19 104 LYS A O 1
ATOM 855 N N . LEU A 1 105 ? 27.111 -9.418 -89.532 1.00 87.38 105 LEU A N 1
ATOM 856 C CA . LEU A 1 105 ? 26.146 -10.500 -89.355 1.00 87.38 105 LEU A CA 1
ATOM 857 C C . LEU A 1 105 ? 24.990 -10.346 -90.359 1.00 87.38 105 LEU A C 1
ATOM 859 O O . LEU A 1 105 ? 24.471 -9.238 -90.528 1.00 87.38 105 LEU A O 1
ATOM 863 N N . PRO A 1 106 ? 24.563 -11.430 -91.033 1.00 83.31 106 PRO A N 1
ATOM 864 C CA . PRO A 1 106 ? 23.424 -11.367 -91.938 1.00 83.31 106 PRO A CA 1
ATOM 865 C C . PRO A 1 106 ? 22.164 -10.947 -91.164 1.00 83.31 106 PRO A C 1
ATOM 867 O O . PRO A 1 106 ? 21.886 -11.475 -90.090 1.00 83.31 106 PRO A O 1
ATOM 870 N N . PHE A 1 107 ? 21.416 -9.989 -91.722 1.00 84.56 107 PHE A N 1
ATOM 871 C CA . PHE A 1 107 ? 20.177 -9.413 -91.167 1.00 84.56 107 PHE A CA 1
ATOM 872 C C . PHE A 1 107 ? 20.313 -8.513 -89.917 1.00 84.56 107 PHE A C 1
ATOM 874 O O . PHE A 1 107 ? 19.305 -8.217 -89.279 1.00 84.56 107 PHE A O 1
ATOM 881 N N . TYR A 1 108 ? 21.510 -8.005 -89.591 1.00 82.19 108 TYR A N 1
ATOM 882 C CA . TYR A 1 108 ? 21.718 -7.041 -88.496 1.00 82.19 108 TYR A CA 1
ATOM 883 C C . TYR A 1 108 ? 22.444 -5.773 -88.982 1.00 82.19 108 TYR A C 1
ATOM 885 O O . TYR A 1 108 ? 23.500 -5.850 -89.606 1.00 82.19 108 TYR A O 1
ATOM 893 N N . SER A 1 109 ? 21.893 -4.587 -88.697 1.00 83.25 109 SER A N 1
ATOM 894 C CA . SER A 1 109 ? 22.526 -3.299 -89.015 1.00 83.25 109 SER A CA 1
ATOM 895 C C . SER A 1 109 ? 22.195 -2.256 -87.952 1.00 83.25 109 SER A C 1
ATOM 897 O O . SER A 1 109 ? 21.029 -1.950 -87.713 1.00 83.25 109 SER A O 1
ATOM 899 N N . THR A 1 110 ? 23.220 -1.691 -87.316 1.00 84.12 110 THR A N 1
ATOM 900 C CA . THR A 1 110 ? 23.071 -0.620 -86.327 1.00 84.12 110 THR A CA 1
ATOM 901 C C . THR A 1 110 ? 24.070 0.508 -86.566 1.00 84.12 110 THR A C 1
ATOM 903 O O . THR A 1 110 ? 25.216 0.290 -86.972 1.00 84.12 110 THR A O 1
ATOM 906 N N . LYS A 1 111 ? 23.621 1.740 -86.304 1.00 84.19 111 LYS A N 1
ATOM 907 C CA . LYS A 1 111 ? 24.460 2.949 -86.274 1.00 84.19 111 LYS A CA 1
ATOM 908 C C . LYS A 1 111 ? 24.858 3.346 -84.847 1.00 84.19 111 LYS A C 1
ATOM 910 O O . LYS A 1 111 ? 25.646 4.274 -84.686 1.00 84.19 111 LYS A O 1
ATOM 915 N N . ALA A 1 112 ? 24.310 2.678 -83.829 1.00 87.75 112 ALA A N 1
ATOM 916 C CA . ALA A 1 112 ? 24.615 2.964 -82.432 1.00 87.75 112 ALA A CA 1
ATOM 917 C C . ALA A 1 112 ? 26.041 2.505 -82.089 1.00 87.75 112 ALA A C 1
ATOM 919 O O . ALA A 1 112 ? 26.434 1.387 -82.427 1.00 87.75 112 ALA A O 1
ATOM 920 N N . MET A 1 113 ? 26.815 3.373 -81.431 1.00 88.50 113 MET A N 1
ATOM 921 C CA . MET A 1 113 ? 28.194 3.080 -81.041 1.00 88.50 113 MET A CA 1
ATOM 922 C C . MET A 1 113 ? 28.223 2.009 -79.948 1.00 88.50 113 MET A C 1
ATOM 924 O O . MET A 1 113 ? 27.527 2.123 -78.943 1.00 88.50 113 MET A O 1
ATOM 928 N N . SER A 1 114 ? 29.049 0.981 -80.130 1.00 91.44 114 SER A N 1
ATOM 929 C CA . SER A 1 114 ? 29.323 0.004 -79.075 1.00 91.44 114 SER A CA 1
ATOM 930 C C . SER A 1 114 ? 30.305 0.607 -78.079 1.00 91.44 114 SER A C 1
ATOM 932 O O . SER A 1 114 ? 31.304 1.192 -78.489 1.00 91.44 114 SER A O 1
ATOM 934 N N . THR A 1 115 ? 30.058 0.425 -76.787 1.00 91.62 115 THR A N 1
ATOM 935 C CA . THR A 1 115 ? 30.947 0.868 -75.706 1.00 91.62 115 THR A CA 1
ATOM 936 C C . THR A 1 115 ? 31.446 -0.331 -74.920 1.00 91.62 115 THR A C 1
ATOM 938 O O . THR A 1 115 ? 30.706 -1.295 -74.732 1.00 91.62 115 THR A O 1
ATOM 941 N N . ILE A 1 116 ? 32.687 -0.262 -74.446 1.00 92.38 116 ILE A N 1
ATOM 942 C CA . ILE A 1 116 ? 33.210 -1.178 -73.437 1.00 92.38 116 ILE A CA 1
ATOM 943 C C . ILE A 1 116 ? 33.315 -0.433 -72.111 1.00 92.38 116 ILE A C 1
ATOM 945 O O . ILE A 1 116 ? 33.851 0.676 -72.052 1.00 92.38 116 ILE A O 1
ATOM 949 N N . THR A 1 117 ? 32.769 -1.046 -71.068 1.00 94.19 117 THR A N 1
ATOM 950 C CA . THR A 1 117 ? 32.805 -0.551 -69.694 1.00 94.19 117 THR A CA 1
ATOM 951 C C . THR A 1 117 ? 33.430 -1.618 -68.814 1.00 94.19 117 THR A C 1
ATOM 953 O O . THR A 1 117 ? 33.024 -2.779 -68.879 1.00 94.19 117 THR A O 1
ATOM 956 N N . ALA A 1 118 ? 34.410 -1.233 -68.011 1.00 94.56 118 ALA A N 1
ATOM 957 C CA . ALA A 1 118 ? 35.003 -2.075 -66.988 1.00 94.56 118 ALA A CA 1
ATOM 958 C C . ALA A 1 118 ? 35.050 -1.274 -65.693 1.00 94.56 118 ALA A C 1
ATOM 960 O O . ALA A 1 118 ? 35.601 -0.178 -65.673 1.00 94.56 118 ALA A O 1
ATOM 961 N N . TYR A 1 119 ? 34.481 -1.830 -64.636 1.00 94.56 119 TYR A N 1
ATOM 962 C CA . TYR A 1 119 ? 34.515 -1.248 -63.305 1.00 94.56 119 TYR A CA 1
ATOM 963 C C . TYR A 1 119 ? 35.033 -2.294 -62.325 1.00 94.56 119 TYR A C 1
ATOM 965 O O . TYR A 1 119 ? 34.909 -3.501 -62.559 1.00 94.56 119 TYR A O 1
ATOM 973 N N . GLY A 1 120 ? 35.626 -1.830 -61.237 1.00 96.00 120 GLY A N 1
ATOM 974 C CA . GLY A 1 120 ? 36.070 -2.693 -60.158 1.00 96.00 120 GLY A CA 1
ATOM 975 C C . GLY A 1 120 ? 36.180 -1.914 -58.866 1.00 96.00 120 GLY A C 1
ATOM 976 O O . GLY A 1 120 ? 36.596 -0.760 -58.867 1.00 96.00 120 GLY A O 1
ATOM 977 N N . GLU A 1 121 ? 35.818 -2.568 -57.772 1.00 95.12 121 GLU A N 1
ATOM 978 C CA . GLU A 1 121 ? 35.835 -1.998 -56.433 1.00 95.12 121 GLU A CA 1
ATOM 979 C C . GLU A 1 121 ? 36.514 -2.990 -55.490 1.00 95.12 121 GLU A C 1
ATOM 981 O O . GLU A 1 121 ? 36.297 -4.202 -55.568 1.00 95.12 121 GLU A O 1
ATOM 986 N N . ALA A 1 122 ? 37.343 -2.475 -54.594 1.00 95.88 122 ALA A N 1
ATOM 987 C CA . ALA A 1 122 ? 37.932 -3.220 -53.500 1.00 95.88 122 ALA A CA 1
ATOM 988 C C . ALA A 1 122 ? 37.731 -2.417 -52.221 1.00 95.88 122 ALA A C 1
ATOM 990 O O . ALA A 1 122 ? 38.142 -1.262 -52.143 1.00 95.88 122 ALA A O 1
ATOM 991 N N . ALA A 1 123 ? 37.116 -3.029 -51.214 1.00 95.19 123 ALA A N 1
ATOM 992 C CA . ALA A 1 123 ? 36.903 -2.404 -49.920 1.00 95.19 123 ALA A CA 1
ATOM 993 C C . ALA A 1 123 ? 37.509 -3.261 -48.808 1.00 95.19 123 ALA A C 1
ATOM 995 O O . ALA A 1 123 ? 37.352 -4.482 -48.784 1.00 95.19 123 ALA A O 1
ATOM 996 N N . TRP A 1 124 ? 38.187 -2.608 -47.871 1.00 95.81 124 TRP A N 1
ATOM 997 C CA . TRP A 1 124 ? 38.676 -3.204 -46.641 1.00 95.81 124 TRP A CA 1
ATOM 998 C C . TRP A 1 124 ? 37.932 -2.598 -45.455 1.00 95.81 124 TRP A C 1
ATOM 1000 O O . TRP A 1 124 ? 37.983 -1.389 -45.224 1.00 95.81 124 TRP A O 1
ATOM 1010 N N . LEU A 1 125 ? 37.227 -3.447 -44.712 1.00 95.81 125 LEU A N 1
ATOM 1011 C CA . LEU A 1 125 ? 36.552 -3.076 -43.478 1.00 95.81 125 LEU A CA 1
ATOM 1012 C C . LEU A 1 125 ? 37.459 -3.417 -42.297 1.00 95.81 125 LEU A C 1
ATOM 1014 O O . LEU A 1 125 ? 37.869 -4.564 -42.136 1.00 95.81 125 LEU A O 1
ATOM 1018 N N . GLN A 1 126 ? 37.726 -2.425 -41.459 1.00 94.44 126 GLN A N 1
ATOM 1019 C CA . GLN A 1 126 ? 38.350 -2.568 -40.155 1.00 94.44 126 GLN A CA 1
ATOM 1020 C C . GLN A 1 126 ? 37.266 -2.399 -39.078 1.00 94.44 126 GLN A C 1
ATOM 1022 O O . GLN A 1 126 ? 36.869 -1.261 -38.786 1.00 94.44 126 GLN A O 1
ATOM 1027 N N . PRO A 1 127 ? 36.760 -3.505 -38.502 1.00 91.25 127 PRO A N 1
ATOM 1028 C CA . PRO A 1 127 ? 35.801 -3.445 -37.413 1.00 91.25 127 PRO A CA 1
ATOM 1029 C C . PRO A 1 127 ? 36.433 -2.879 -36.141 1.00 91.25 127 PRO A C 1
ATOM 1031 O O . PRO A 1 127 ? 37.637 -3.021 -35.913 1.00 91.25 127 PRO A O 1
ATOM 1034 N N . GLY A 1 128 ? 35.612 -2.262 -35.300 1.00 87.62 128 GLY A N 1
ATOM 1035 C CA . GLY A 1 128 ? 36.030 -1.787 -33.987 1.00 87.62 128 GLY A CA 1
ATOM 1036 C C . GLY A 1 128 ? 34.840 -1.542 -33.069 1.00 87.62 128 GLY A C 1
ATOM 1037 O O . GLY A 1 128 ? 33.693 -1.572 -33.511 1.00 87.62 128 GLY A O 1
ATOM 1038 N N . HIS A 1 129 ? 35.128 -1.266 -31.801 1.00 86.94 129 HIS A N 1
ATOM 1039 C CA . HIS A 1 129 ? 34.141 -0.976 -30.759 1.00 86.94 129 HIS A CA 1
ATOM 1040 C C . HIS A 1 129 ? 34.254 0.467 -30.244 1.00 86.94 129 HIS A C 1
ATOM 1042 O O . HIS A 1 129 ? 35.268 1.159 -30.436 1.00 86.94 129 HIS A O 1
ATOM 1048 N N . ALA A 1 130 ? 33.186 0.957 -29.614 1.00 84.06 130 ALA A N 1
ATOM 1049 C CA . ALA A 1 130 ? 33.211 2.230 -28.894 1.00 84.06 130 ALA A CA 1
ATOM 1050 C C . ALA A 1 130 ? 34.171 2.158 -27.691 1.00 84.06 130 ALA A C 1
ATOM 1052 O O . ALA A 1 130 ? 34.357 1.104 -27.093 1.00 84.06 130 ALA A O 1
ATOM 1053 N N . LYS A 1 131 ? 34.799 3.279 -27.313 1.00 82.88 131 LYS A N 1
ATOM 1054 C CA . LYS A 1 131 ? 35.754 3.277 -26.182 1.00 82.88 131 LYS A CA 1
ATOM 1055 C C . LYS A 1 131 ? 35.040 3.163 -24.837 1.00 82.88 131 LYS A C 1
ATOM 1057 O O . LYS A 1 131 ? 35.628 2.738 -23.858 1.00 82.88 131 LYS A O 1
ATOM 1062 N N . GLU A 1 132 ? 33.782 3.576 -24.804 1.00 82.38 132 GLU A N 1
ATOM 1063 C CA . GLU A 1 132 ? 32.908 3.607 -23.641 1.00 82.38 132 GLU A CA 1
ATOM 1064 C C . GLU A 1 132 ? 32.529 2.205 -23.133 1.00 82.38 132 GLU A C 1
ATOM 1066 O O . GLU A 1 132 ? 32.106 2.086 -21.987 1.00 82.38 132 GLU A O 1
ATOM 1071 N N . VAL A 1 133 ? 32.716 1.168 -23.961 1.00 80.31 133 VAL A N 1
ATOM 1072 C CA . VAL A 1 133 ? 32.521 -0.254 -23.614 1.00 80.31 133 VAL A CA 1
ATOM 1073 C C . VAL A 1 133 ? 33.848 -1.013 -23.448 1.00 80.31 133 VAL A C 1
ATOM 1075 O O . VAL A 1 133 ? 33.854 -2.237 -23.339 1.00 80.31 133 VAL A O 1
ATOM 1078 N N . ASP A 1 134 ? 34.984 -0.304 -23.467 1.00 80.44 134 ASP A N 1
ATOM 1079 C CA . ASP A 1 134 ? 36.320 -0.884 -23.306 1.00 80.44 134 ASP A CA 1
ATOM 1080 C C . ASP A 1 134 ? 36.829 -0.670 -21.877 1.00 80.44 134 ASP A C 1
ATOM 1082 O O . ASP A 1 134 ? 37.171 0.446 -21.477 1.00 80.44 134 ASP A O 1
ATOM 1086 N N . PHE A 1 135 ? 36.890 -1.755 -21.106 1.00 78.00 135 PHE A N 1
ATOM 1087 C CA . PHE A 1 135 ? 37.339 -1.746 -19.711 1.00 78.00 135 PHE A CA 1
ATOM 1088 C C . PHE A 1 135 ? 38.801 -2.197 -19.546 1.00 78.00 135 PHE A C 1
ATOM 1090 O O . PHE A 1 135 ? 39.208 -2.595 -18.456 1.00 78.00 135 PHE A O 1
ATOM 1097 N N . GLY A 1 136 ? 39.612 -2.116 -20.609 1.00 69.56 136 GLY A N 1
ATOM 1098 C CA . GLY A 1 136 ? 41.047 -2.427 -20.578 1.00 69.56 136 GLY A CA 1
ATOM 1099 C C . GLY A 1 136 ? 41.411 -3.833 -21.061 1.00 69.56 136 GLY A C 1
ATOM 1100 O O . GLY A 1 136 ? 42.595 -4.120 -21.229 1.00 69.56 136 GLY A O 1
ATOM 1101 N N . GLU A 1 137 ? 40.416 -4.677 -21.343 1.00 71.31 137 GLU A N 1
ATOM 1102 C CA . GLU A 1 137 ? 40.579 -6.023 -21.917 1.00 71.31 137 GLU A CA 1
ATOM 1103 C C . GLU A 1 137 ? 39.964 -6.146 -23.329 1.00 71.31 137 GLU A C 1
ATOM 1105 O O . GLU A 1 137 ? 39.961 -7.228 -23.916 1.00 71.31 137 GLU A O 1
ATOM 1110 N N . GLY A 1 138 ? 39.481 -5.036 -23.906 1.00 77.44 138 GLY A N 1
ATOM 1111 C CA . GLY A 1 138 ? 38.730 -4.999 -25.164 1.00 77.44 138 GLY A CA 1
ATOM 1112 C C . GLY A 1 138 ? 37.254 -4.647 -24.956 1.00 77.44 138 GLY A C 1
ATOM 1113 O O . GLY A 1 138 ? 36.822 -4.355 -23.841 1.00 77.44 138 GLY A O 1
ATOM 1114 N N . GLY A 1 139 ? 36.478 -4.634 -26.045 1.00 78.31 139 GLY A N 1
ATOM 1115 C CA . GLY A 1 139 ? 35.038 -4.365 -25.988 1.00 78.31 139 GLY A CA 1
ATOM 1116 C C . GLY A 1 139 ? 34.292 -5.480 -25.256 1.00 78.31 139 GLY A C 1
ATOM 1117 O O . GLY A 1 139 ? 34.414 -6.646 -25.633 1.00 78.31 139 GLY A O 1
ATOM 1118 N N . VAL A 1 140 ? 33.533 -5.121 -24.219 1.00 83.38 140 VAL A N 1
ATOM 1119 C CA . VAL A 1 140 ? 32.757 -6.059 -23.395 1.00 83.38 140 VAL A CA 1
ATOM 1120 C C . VAL A 1 140 ? 31.279 -5.986 -23.771 1.00 83.38 140 VAL A C 1
ATOM 1122 O O . VAL A 1 140 ? 30.711 -4.898 -23.827 1.00 83.38 140 VAL A O 1
ATOM 1125 N N . ALA A 1 141 ? 30.663 -7.152 -23.971 1.00 84.69 141 ALA A N 1
ATOM 1126 C CA . ALA A 1 141 ? 29.226 -7.316 -24.172 1.00 84.69 141 ALA A CA 1
ATOM 1127 C C . ALA A 1 141 ? 28.657 -8.209 -23.061 1.00 84.69 141 ALA A C 1
ATOM 1129 O O . ALA A 1 141 ? 29.233 -9.256 -22.746 1.00 84.69 141 ALA A O 1
ATOM 1130 N N . TYR A 1 142 ? 27.539 -7.805 -22.459 1.00 84.00 142 TYR A N 1
ATOM 1131 C CA . TYR A 1 142 ? 26.890 -8.550 -21.381 1.00 84.00 142 TYR A CA 1
ATOM 1132 C C . TYR A 1 142 ? 25.837 -9.496 -21.962 1.00 84.00 142 TYR A C 1
ATOM 1134 O O . TYR A 1 142 ? 24.891 -9.064 -22.614 1.00 84.00 142 TYR A O 1
ATOM 1142 N N . ILE A 1 143 ? 25.998 -10.800 -21.728 1.00 86.56 143 ILE A N 1
ATOM 1143 C CA . ILE A 1 143 ? 24.982 -11.802 -22.099 1.00 86.56 143 ILE A CA 1
ATOM 1144 C C . ILE A 1 143 ? 23.790 -11.719 -21.136 1.00 86.56 143 ILE A C 1
ATOM 1146 O O . ILE A 1 143 ? 22.648 -11.849 -21.562 1.00 86.56 143 ILE A O 1
ATOM 1150 N N . ASP A 1 144 ? 24.072 -11.478 -19.856 1.00 83.31 144 ASP A N 1
ATOM 1151 C CA . ASP A 1 144 ? 23.097 -11.234 -18.798 1.00 83.31 144 ASP A CA 1
ATOM 1152 C C . ASP A 1 144 ? 23.757 -10.342 -17.738 1.00 83.31 144 ASP A C 1
ATOM 1154 O O . ASP A 1 144 ? 24.914 -10.561 -17.361 1.00 83.31 144 ASP A O 1
ATOM 1158 N N . ASP A 1 145 ? 23.050 -9.313 -17.290 1.00 78.94 145 ASP A N 1
ATOM 1159 C CA . ASP A 1 145 ? 23.487 -8.402 -16.232 1.00 78.94 145 ASP A CA 1
ATOM 1160 C C . ASP A 1 145 ? 22.722 -8.613 -14.915 1.00 78.94 145 ASP A C 1
ATOM 1162 O O . ASP A 1 145 ? 23.039 -7.970 -13.911 1.00 78.94 145 ASP A O 1
ATOM 1166 N N . PHE A 1 146 ? 21.755 -9.539 -14.908 1.00 81.44 146 PHE A N 1
ATOM 1167 C CA . PHE A 1 146 ? 20.802 -9.816 -13.839 1.00 81.44 146 PHE A CA 1
ATOM 1168 C C . PHE A 1 146 ? 19.965 -8.603 -13.389 1.00 81.44 146 PHE A C 1
ATOM 1170 O O . PHE A 1 146 ? 19.189 -8.730 -12.437 1.00 81.44 146 PHE A O 1
ATOM 1177 N N . GLU A 1 147 ? 20.049 -7.444 -14.052 1.00 76.12 147 GLU A N 1
ATOM 1178 C CA . GLU A 1 147 ? 19.346 -6.224 -13.632 1.00 76.12 147 GLU A CA 1
ATOM 1179 C C . GLU A 1 147 ? 17.830 -6.352 -13.865 1.00 76.12 147 GLU A C 1
ATOM 1181 O O . GLU A 1 147 ? 17.035 -5.866 -13.059 1.00 76.12 147 GLU A O 1
ATOM 1186 N N . GLY A 1 148 ? 17.423 -7.091 -14.903 1.00 69.69 148 GLY A N 1
ATOM 1187 C CA . GLY A 1 148 ? 16.018 -7.361 -15.239 1.00 69.69 148 GLY A CA 1
ATOM 1188 C C . GLY A 1 148 ? 15.382 -8.565 -14.533 1.00 69.69 148 GLY A C 1
ATOM 1189 O O . GLY A 1 148 ? 14.209 -8.850 -14.759 1.00 69.69 148 GLY A O 1
ATOM 1190 N N . THR A 1 149 ? 16.117 -9.290 -13.683 1.00 71.31 149 THR A N 1
ATOM 1191 C CA . THR A 1 149 ? 15.623 -10.548 -13.076 1.00 71.31 149 THR A CA 1
ATOM 1192 C C . THR A 1 149 ? 14.650 -10.343 -11.920 1.00 71.31 149 THR A C 1
ATOM 1194 O O . THR A 1 149 ? 14.042 -11.296 -11.437 1.00 71.31 149 THR A O 1
ATOM 1197 N N . ARG A 1 150 ? 14.480 -9.097 -11.468 1.00 71.44 150 ARG A N 1
ATOM 1198 C CA . ARG A 1 150 ? 13.613 -8.758 -10.341 1.00 71.44 150 ARG A CA 1
ATOM 1199 C C . ARG A 1 150 ? 12.339 -8.094 -10.838 1.00 71.44 150 ARG A C 1
ATOM 1201 O O . ARG A 1 150 ? 12.337 -6.916 -11.182 1.00 71.44 150 ARG A O 1
ATOM 1208 N N . SER A 1 151 ? 11.243 -8.842 -10.799 1.00 77.75 151 SER A N 1
ATOM 1209 C CA . SER A 1 151 ? 9.896 -8.279 -10.842 1.00 77.75 151 SER A CA 1
ATOM 1210 C C . SER A 1 151 ? 9.399 -8.117 -9.408 1.00 77.75 151 SER A C 1
ATOM 1212 O O . SER A 1 151 ? 9.496 -9.049 -8.613 1.00 77.75 151 SER A O 1
ATOM 1214 N N . SER A 1 152 ? 8.901 -6.933 -9.051 1.00 84.00 152 SER A N 1
ATOM 1215 C CA . SER A 1 152 ? 8.301 -6.700 -7.734 1.00 84.00 152 SER A CA 1
ATOM 1216 C C . SER A 1 152 ? 6.855 -6.241 -7.878 1.00 84.00 152 SER A C 1
ATOM 1218 O O . SER A 1 152 ? 6.522 -5.440 -8.750 1.00 84.00 152 SER A O 1
ATOM 1220 N N . ILE A 1 153 ? 5.992 -6.764 -7.009 1.00 86.94 153 ILE A N 1
ATOM 1221 C CA . ILE A 1 153 ? 4.600 -6.336 -6.878 1.00 86.94 153 ILE A CA 1
ATOM 1222 C C . ILE A 1 153 ? 4.531 -5.474 -5.621 1.00 86.94 153 ILE A C 1
ATOM 1224 O O . ILE A 1 153 ? 4.700 -5.977 -4.510 1.00 86.94 153 ILE A O 1
ATOM 1228 N N . ASP A 1 154 ? 4.310 -4.169 -5.782 1.00 89.81 154 ASP A N 1
ATOM 1229 C CA . ASP A 1 154 ? 4.183 -3.279 -4.629 1.00 89.81 154 ASP A CA 1
ATOM 1230 C C . ASP A 1 154 ? 2.846 -3.523 -3.920 1.00 89.81 154 ASP A C 1
ATOM 1232 O O . ASP A 1 154 ? 1.772 -3.207 -4.434 1.00 89.81 154 ASP A O 1
ATOM 1236 N N . LEU A 1 155 ? 2.911 -4.085 -2.712 1.00 90.44 155 LEU A N 1
ATOM 1237 C CA . LEU A 1 155 ? 1.722 -4.348 -1.909 1.00 90.44 155 LEU A CA 1
ATOM 1238 C C . LEU A 1 155 ? 1.257 -3.130 -1.093 1.00 90.44 155 LEU A C 1
ATOM 1240 O O . LEU A 1 155 ? 0.203 -3.184 -0.462 1.00 90.44 155 LEU A O 1
ATOM 1244 N N . ARG A 1 156 ? 2.003 -2.021 -1.092 1.00 89.31 156 ARG A N 1
ATOM 1245 C CA . ARG A 1 156 ? 1.652 -0.813 -0.326 1.00 89.31 156 ARG A CA 1
ATOM 1246 C C . ARG A 1 156 ? 0.596 0.032 -1.030 1.00 89.31 156 ARG A C 1
ATOM 1248 O O . ARG A 1 156 ? -0.169 0.718 -0.357 1.00 89.31 156 ARG A O 1
ATOM 1255 N N . PHE A 1 157 ? 0.562 -0.019 -2.364 1.00 85.38 157 PHE A N 1
ATOM 1256 C CA . PHE A 1 157 ? -0.310 0.802 -3.200 1.00 85.38 157 PHE A CA 1
ATOM 1257 C C . PHE A 1 157 ? -1.227 -0.049 -4.102 1.00 85.38 157 PHE A C 1
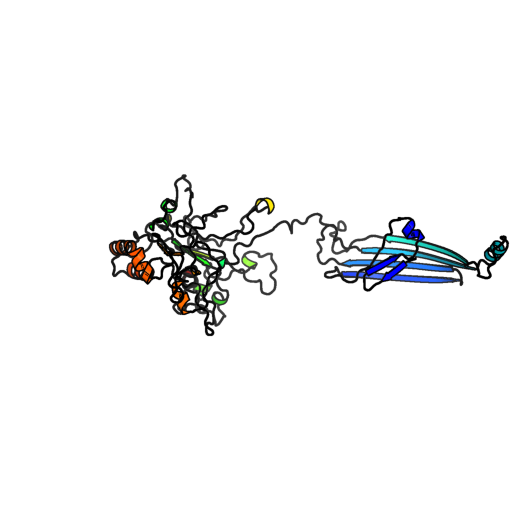ATOM 1259 O O . PHE A 1 157 ? -0.805 -1.107 -4.570 1.00 85.38 157 PHE A O 1
ATOM 1266 N N . PRO A 1 158 ? -2.460 0.416 -4.374 1.00 89.38 158 PRO A N 1
ATOM 1267 C CA . PRO A 1 158 ? -3.132 1.500 -3.663 1.00 89.38 158 PRO A CA 1
ATOM 1268 C C . PRO A 1 158 ? -3.560 1.041 -2.254 1.00 89.38 158 PRO A C 1
ATOM 1270 O O . PRO A 1 158 ? -3.949 -0.105 -2.042 1.00 89.38 158 PRO A O 1
ATOM 1273 N N . LEU A 1 159 ? -3.473 1.942 -1.271 1.00 88.88 159 LEU A N 1
ATOM 1274 C CA . LEU A 1 159 ? -3.754 1.646 0.142 1.00 88.88 159 LEU A CA 1
ATOM 1275 C C . LEU A 1 159 ? -5.189 1.134 0.370 1.00 88.88 159 LEU A C 1
ATOM 1277 O O . LEU A 1 159 ? -5.408 0.264 1.208 1.00 88.88 159 LEU A O 1
ATOM 1281 N N . ILE A 1 160 ? -6.139 1.645 -0.414 1.00 89.19 160 ILE A N 1
ATOM 1282 C CA . ILE A 1 160 ? -7.561 1.273 -0.394 1.00 89.19 160 ILE A CA 1
ATOM 1283 C C . ILE A 1 160 ? -7.818 -0.190 -0.798 1.00 89.19 160 ILE A C 1
ATOM 1285 O O . ILE A 1 160 ? -8.858 -0.731 -0.452 1.00 89.19 160 ILE A O 1
ATOM 1289 N N . SER A 1 161 ? -6.869 -0.877 -1.453 1.00 91.81 161 SER A N 1
ATOM 1290 C CA . SER A 1 161 ? -6.994 -2.320 -1.733 1.00 91.81 161 SER A CA 1
ATOM 1291 C C . SER A 1 161 ? -6.909 -3.193 -0.475 1.00 91.81 161 SER A C 1
ATOM 1293 O O . SER A 1 161 ? -7.202 -4.387 -0.544 1.00 91.81 161 SER A O 1
ATOM 1295 N N . TRP A 1 162 ? -6.476 -2.634 0.658 1.00 94.38 162 TRP A N 1
ATOM 1296 C CA . TRP A 1 162 ? -6.454 -3.328 1.940 1.00 94.38 162 TRP A CA 1
ATOM 1297 C C . TRP A 1 162 ? -7.755 -3.114 2.707 1.00 94.38 162 TRP A C 1
ATOM 1299 O O . TRP A 1 162 ? -8.192 -1.984 2.914 1.00 94.38 162 TRP A O 1
ATOM 1309 N N . THR A 1 163 ? -8.316 -4.210 3.202 1.00 94.62 163 THR A N 1
ATOM 1310 C CA . THR A 1 163 ? -9.563 -4.244 3.976 1.00 94.62 163 THR A CA 1
ATOM 1311 C C . THR A 1 163 ? -9.348 -4.958 5.308 1.00 94.62 163 THR A C 1
ATOM 1313 O O . THR A 1 163 ? -8.313 -5.600 5.520 1.00 94.62 163 THR A O 1
ATOM 1316 N N . LEU A 1 164 ? -10.311 -4.849 6.228 1.00 95.06 164 LEU A N 1
ATOM 1317 C CA . LEU A 1 164 ? -10.274 -5.582 7.494 1.00 95.06 164 LEU A CA 1
ATOM 1318 C C . LEU A 1 164 ? -10.232 -7.094 7.223 1.00 95.06 164 LEU A C 1
ATOM 1320 O O . LEU A 1 164 ? -11.001 -7.600 6.415 1.00 95.06 164 LEU A O 1
ATOM 1324 N N . ALA A 1 165 ? -9.364 -7.832 7.912 1.00 95.38 165 ALA A N 1
ATOM 1325 C CA . ALA A 1 165 ? -9.295 -9.277 7.722 1.00 95.38 165 ALA A CA 1
ATOM 1326 C C . ALA A 1 165 ? -10.449 -10.025 8.414 1.00 95.38 165 ALA A C 1
ATOM 1328 O O . ALA A 1 165 ? -10.897 -9.678 9.520 1.00 95.38 165 ALA A O 1
ATOM 1329 N N . SER A 1 166 ? -10.856 -11.136 7.800 1.00 94.12 166 SER A N 1
ATOM 1330 C CA . SER A 1 166 ? -11.592 -12.190 8.497 1.00 94.12 166 SER A CA 1
ATOM 1331 C C . SER A 1 166 ? -10.744 -12.792 9.626 1.00 94.12 166 SER A C 1
ATOM 1333 O O . SER A 1 166 ? -9.518 -12.660 9.660 1.00 94.12 166 SER A O 1
ATOM 1335 N N . VAL A 1 167 ? -11.402 -13.418 10.606 1.00 92.12 167 VAL A N 1
ATOM 1336 C CA . VAL A 1 167 ? -10.697 -14.001 11.758 1.00 92.12 167 VAL A CA 1
ATOM 1337 C C . VAL A 1 167 ? -9.804 -15.150 11.279 1.00 92.12 167 VAL A C 1
ATOM 1339 O O . VAL A 1 167 ? -10.339 -16.094 10.686 1.00 92.12 167 VAL A O 1
ATOM 1342 N N . PRO A 1 168 ? -8.479 -15.122 11.535 1.00 88.69 168 PRO A N 1
ATOM 1343 C CA . PRO A 1 168 ? -7.575 -16.151 11.040 1.00 88.69 168 PRO A CA 1
ATOM 1344 C C . PRO A 1 168 ? -7.984 -17.542 11.528 1.00 88.69 168 PRO A C 1
ATOM 1346 O O . PRO A 1 168 ? -7.976 -17.846 12.722 1.00 88.69 168 PRO A O 1
ATOM 1349 N N . GLN A 1 169 ? -8.346 -18.407 10.584 1.00 84.62 169 GLN A N 1
ATOM 1350 C CA . GLN A 1 169 ? -8.635 -19.810 10.857 1.00 84.62 169 GLN A CA 1
ATOM 1351 C C . GLN A 1 169 ? -7.350 -20.634 10.835 1.00 84.62 169 GLN A C 1
ATOM 1353 O O . GLN A 1 169 ? -6.349 -20.220 10.255 1.00 84.62 169 GLN A O 1
ATOM 1358 N N . ASN A 1 170 ? -7.380 -21.813 11.465 1.00 78.56 170 ASN A N 1
ATOM 1359 C CA . ASN A 1 170 ? -6.280 -22.785 11.419 1.00 78.56 170 ASN A CA 1
ATOM 1360 C C . ASN A 1 170 ? -4.908 -22.163 11.720 1.00 78.56 170 ASN A C 1
ATOM 1362 O O . ASN A 1 170 ? -3.919 -22.482 11.071 1.00 78.56 170 ASN A O 1
ATOM 1366 N N . SER A 1 171 ? -4.867 -21.249 12.690 1.00 76.69 171 SER A N 1
ATOM 1367 C CA . SER A 1 171 ? -3.644 -20.593 13.143 1.00 76.69 171 SER A CA 1
ATOM 1368 C C . SER A 1 171 ? -3.134 -21.311 14.393 1.00 76.69 171 SER A C 1
ATOM 1370 O O . SER A 1 171 ? -3.567 -20.955 15.496 1.00 76.69 171 SER A O 1
ATOM 1372 N N . PRO A 1 172 ? -2.290 -22.357 14.259 1.00 76.88 172 PRO A N 1
ATOM 1373 C CA . PRO A 1 172 ? -1.713 -23.016 15.413 1.00 76.88 172 PRO A CA 1
ATOM 1374 C C . PRO A 1 172 ? -0.776 -22.056 16.154 1.00 76.88 172 PRO A C 1
ATOM 1376 O O . PRO A 1 172 ? -0.067 -21.232 15.565 1.00 76.88 172 PRO A O 1
ATOM 1379 N N . ASP A 1 173 ? -0.785 -22.137 17.474 1.00 75.75 173 ASP A N 1
ATOM 1380 C CA . ASP A 1 173 ? 0.282 -21.610 18.307 1.00 75.75 173 ASP A CA 1
ATOM 1381 C C . ASP A 1 173 ? 1.542 -22.485 18.164 1.00 75.75 173 ASP A C 1
ATOM 1383 O O . ASP A 1 173 ? 1.485 -23.569 17.569 1.00 75.75 173 ASP A O 1
ATOM 1387 N N . PRO A 1 174 ? 2.704 -22.049 18.683 1.00 71.75 174 PRO A N 1
ATOM 1388 C CA . PRO A 1 174 ? 3.938 -22.831 18.594 1.00 71.75 174 PRO A CA 1
ATOM 1389 C C . PRO A 1 174 ? 3.855 -24.225 19.246 1.00 71.75 174 PRO A C 1
ATOM 1391 O O . PRO A 1 174 ? 4.751 -25.042 19.052 1.00 71.75 174 PRO A O 1
ATOM 1394 N N . PHE A 1 175 ? 2.798 -24.504 20.016 1.00 77.00 175 PHE A N 1
ATOM 1395 C CA . PHE A 1 175 ? 2.536 -25.766 20.706 1.00 77.00 175 PHE A CA 1
ATOM 1396 C C . PHE A 1 175 ? 1.405 -26.583 20.047 1.00 77.00 175 PHE A C 1
ATOM 1398 O O . PHE A 1 175 ? 1.016 -27.623 20.579 1.00 77.00 175 PHE A O 1
ATOM 1405 N N . GLY A 1 176 ? 0.890 -26.150 18.890 1.00 75.94 176 GLY A N 1
ATOM 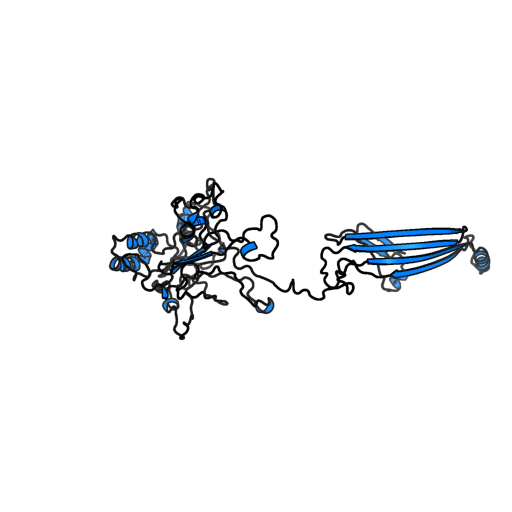1406 C CA . GLY A 1 176 ? -0.161 -26.835 18.131 1.00 75.94 176 GLY A CA 1
ATOM 1407 C C . GLY A 1 176 ? -1.596 -26.559 18.600 1.00 75.94 176 GLY A C 1
ATOM 1408 O O . GLY A 1 176 ? -2.526 -27.184 18.091 1.00 75.94 176 GLY A O 1
ATOM 1409 N N . GLY A 1 177 ? -1.804 -25.640 19.546 1.00 78.25 177 GLY A N 1
ATOM 1410 C CA . GLY A 1 177 ? -3.130 -25.184 19.969 1.00 78.25 177 GLY A CA 1
ATOM 1411 C C . GLY A 1 177 ? -3.747 -24.195 18.977 1.00 78.25 177 GLY A C 1
ATOM 1412 O O . GLY A 1 177 ? -3.040 -23.430 18.335 1.00 78.25 177 GLY A O 1
ATOM 1413 N N . ILE A 1 178 ? -5.074 -24.172 18.831 1.00 80.88 178 ILE A N 1
ATOM 1414 C CA . ILE A 1 178 ? -5.751 -23.192 17.963 1.00 80.88 178 ILE A CA 1
ATOM 1415 C C . ILE A 1 178 ? -5.759 -21.826 18.666 1.00 80.88 178 ILE A C 1
ATOM 1417 O O . ILE A 1 178 ? -6.378 -21.694 19.723 1.00 80.88 178 ILE A O 1
ATOM 1421 N N . ARG A 1 179 ? -5.111 -20.805 18.078 1.00 83.00 179 ARG A N 1
ATOM 1422 C CA . ARG A 1 179 ? -5.020 -19.450 18.667 1.00 83.00 179 ARG A CA 1
ATOM 1423 C C . ARG A 1 179 ? -6.374 -18.753 18.800 1.00 83.00 179 ARG A C 1
ATOM 1425 O O . ARG A 1 179 ? -6.620 -18.109 19.817 1.00 83.00 179 ARG A O 1
ATOM 1432 N N . PHE A 1 180 ? -7.230 -18.904 17.788 1.00 88.75 180 PHE A N 1
ATOM 1433 C CA . PHE A 1 180 ? -8.513 -18.203 17.661 1.00 88.75 180 PHE A CA 1
ATOM 1434 C C . PHE A 1 180 ? -9.669 -19.206 17.516 1.00 88.75 180 PHE A C 1
ATOM 1436 O O . PHE A 1 180 ? -10.157 -19.443 16.408 1.00 88.75 180 PHE A O 1
ATOM 1443 N N . PRO A 1 181 ? -10.103 -19.869 18.604 1.00 88.62 181 PRO A N 1
ATOM 1444 C CA . PRO A 1 181 ? -11.236 -20.797 18.557 1.00 88.62 181 PRO A CA 1
ATOM 1445 C C . PRO A 1 181 ? -12.549 -20.123 18.122 1.00 88.62 181 PRO A C 1
ATOM 1447 O O . PRO A 1 181 ? -13.401 -20.767 17.507 1.00 88.62 181 PRO A O 1
ATOM 1450 N N . GLU A 1 182 ? -12.703 -18.824 18.384 1.00 89.50 182 GLU A N 1
ATOM 1451 C CA . GLU A 1 182 ? -13.821 -17.995 17.928 1.00 89.50 182 GLU A CA 1
ATOM 1452 C C . GLU A 1 182 ? -13.976 -17.987 16.404 1.00 89.50 182 GLU A C 1
ATOM 1454 O O . GLU A 1 182 ? -15.097 -17.893 15.904 1.00 89.50 182 GLU A O 1
ATOM 1459 N N . ALA A 1 183 ? -12.885 -18.203 15.662 1.00 89.12 183 ALA A N 1
ATOM 1460 C CA . ALA A 1 183 ? -12.890 -18.255 14.207 1.00 89.12 183 ALA A CA 1
ATOM 1461 C C . ALA A 1 183 ? -13.726 -19.420 13.655 1.00 89.12 183 ALA A C 1
ATOM 1463 O O . ALA A 1 183 ? -14.009 -19.450 12.459 1.00 89.12 183 ALA A O 1
ATOM 1464 N N . LEU A 1 184 ? -14.122 -20.401 14.479 1.00 89.62 184 LEU A N 1
ATOM 1465 C CA . LEU A 1 184 ? -14.999 -21.512 14.090 1.00 89.62 184 LEU A CA 1
ATOM 1466 C C . LEU A 1 184 ? -16.487 -21.173 14.222 1.00 89.62 184 LEU A C 1
ATOM 1468 O O . LEU A 1 184 ? -17.300 -21.778 13.523 1.00 89.62 184 LEU A O 1
ATOM 1472 N N . LEU A 1 185 ? -16.838 -20.196 15.059 1.00 92.69 185 LEU A N 1
ATOM 1473 C CA . LEU A 1 185 ? -18.220 -19.782 15.268 1.00 92.69 185 LEU A CA 1
ATOM 1474 C C . LEU A 1 185 ? -18.771 -19.156 13.985 1.00 92.69 185 LEU A C 1
ATOM 1476 O O . LEU A 1 185 ? -18.077 -18.409 13.300 1.00 92.69 185 LEU A O 1
ATOM 1480 N N . LYS A 1 186 ? -20.012 -19.499 13.646 1.00 92.88 186 LYS A N 1
ATOM 1481 C CA . LYS A 1 186 ? -20.741 -18.944 12.507 1.00 92.88 186 LYS A CA 1
ATOM 1482 C C . LYS A 1 186 ? -21.975 -18.234 13.035 1.00 92.88 186 LYS A C 1
ATOM 1484 O O . LYS A 1 186 ? -22.626 -18.768 13.930 1.00 92.88 186 LYS A O 1
ATOM 1489 N N . ASP A 1 187 ? -22.269 -17.074 12.463 1.00 93.25 187 ASP A N 1
ATOM 1490 C CA . ASP A 1 187 ? -23.440 -16.262 12.770 1.00 93.25 187 ASP A CA 1
ATOM 1491 C C . ASP A 1 187 ? -23.570 -15.998 14.281 1.00 93.25 187 ASP A C 1
ATOM 1493 O O . ASP A 1 187 ? -24.583 -16.277 14.918 1.00 93.25 187 ASP A O 1
ATOM 1497 N N . SER A 1 188 ? -22.476 -15.552 14.902 1.00 94.38 188 SER A N 1
ATOM 1498 C CA . SER A 1 188 ? -22.404 -15.320 16.345 1.00 94.38 188 SER A CA 1
ATOM 1499 C C . SER A 1 188 ? -21.505 -14.137 16.647 1.00 94.38 188 SER A C 1
ATOM 1501 O O . SER A 1 188 ? -20.358 -14.121 16.221 1.00 94.38 188 SER A O 1
ATOM 1503 N N . VAL A 1 189 ? -21.977 -13.207 17.481 1.00 92.50 189 VAL A N 1
ATOM 1504 C CA . VAL A 1 189 ? -21.206 -12.040 17.960 1.00 92.50 189 VAL A CA 1
ATOM 1505 C C . VAL A 1 189 ? -19.866 -12.408 18.606 1.00 92.50 189 VAL A C 1
ATOM 1507 O O . VAL A 1 189 ? -18.945 -11.596 18.647 1.00 92.50 189 VAL A O 1
ATOM 1510 N N . ALA A 1 190 ? -19.739 -13.645 19.097 1.00 94.25 190 ALA A N 1
ATOM 1511 C CA . ALA A 1 190 ? -18.506 -14.145 19.685 1.00 94.25 190 ALA A CA 1
ATOM 1512 C C . ALA A 1 190 ? -17.406 -14.432 18.652 1.00 94.25 190 ALA A C 1
ATOM 1514 O O . ALA A 1 190 ? -16.251 -14.543 19.052 1.00 94.25 190 ALA A O 1
ATOM 1515 N N . SER A 1 191 ? -17.720 -14.523 17.353 1.00 93.38 191 SER A N 1
ATOM 1516 C CA . SER A 1 191 ? -16.715 -14.747 16.305 1.00 93.38 191 SER A CA 1
ATOM 1517 C C . SER A 1 191 ? -15.710 -13.599 16.198 1.00 93.38 191 SER A C 1
ATOM 1519 O O . SER A 1 191 ? -14.562 -13.842 15.851 1.00 93.38 191 SER A O 1
ATOM 1521 N N . GLY A 1 192 ? -16.120 -12.365 16.514 1.00 92.50 192 GLY A N 1
ATOM 1522 C CA . GLY A 1 192 ? -15.270 -11.168 16.495 1.00 92.50 192 GLY A CA 1
ATOM 1523 C C . GLY A 1 192 ? -14.514 -10.893 17.800 1.00 92.50 192 GLY A C 1
ATOM 1524 O O . GLY A 1 192 ? -13.863 -9.853 17.923 1.00 92.50 192 GLY A O 1
ATOM 1525 N N . TYR A 1 193 ? -14.602 -11.783 18.796 1.00 94.12 193 TYR A N 1
ATOM 1526 C CA . TYR A 1 193 ? -13.879 -11.609 20.057 1.00 94.12 193 TYR A CA 1
ATOM 1527 C C . TYR A 1 193 ? -12.364 -11.555 19.830 1.00 94.12 193 TYR A C 1
ATOM 1529 O O . TYR A 1 193 ? -11.843 -12.012 18.816 1.00 94.12 193 TYR A O 1
ATOM 1537 N N . ASN A 1 194 ? -11.653 -10.932 20.775 1.00 92.75 194 ASN A N 1
ATOM 1538 C CA . ASN A 1 194 ? -10.208 -10.687 20.708 1.00 92.75 194 ASN A CA 1
ATOM 1539 C C . ASN A 1 194 ? -9.710 -9.856 19.504 1.00 92.75 194 ASN A C 1
ATOM 1541 O O . ASN A 1 194 ? -8.516 -9.565 19.448 1.00 92.75 194 ASN A O 1
ATOM 1545 N N . ARG A 1 195 ? -10.567 -9.398 18.580 1.00 95.62 195 ARG A N 1
ATOM 1546 C CA . ARG A 1 195 ? -10.149 -8.450 17.539 1.00 95.62 195 ARG A CA 1
ATOM 1547 C C . ARG A 1 195 ? -9.811 -7.098 18.174 1.00 95.62 195 ARG A C 1
ATOM 1549 O O . ARG A 1 195 ? -10.681 -6.393 18.693 1.00 95.62 195 ARG A O 1
ATOM 1556 N N . ALA A 1 196 ? -8.539 -6.741 18.168 1.00 96.69 196 ALA A N 1
ATOM 1557 C CA . ALA A 1 196 ? -8.038 -5.471 18.665 1.00 96.69 196 ALA A CA 1
ATOM 1558 C C . ALA A 1 196 ? -8.048 -4.394 17.578 1.00 96.69 196 ALA A C 1
ATOM 1560 O O . ALA A 1 196 ? -8.166 -4.680 16.385 1.00 96.69 196 ALA A O 1
ATOM 1561 N N . LYS A 1 197 ? -7.924 -3.135 18.003 1.00 97.00 197 LYS A N 1
ATOM 1562 C CA . LYS A 1 197 ? -7.876 -2.006 17.077 1.00 97.00 197 LYS A CA 1
ATOM 1563 C C . LYS A 1 197 ? -6.572 -2.038 16.280 1.00 97.00 197 LYS A C 1
ATOM 1565 O O . LYS A 1 197 ? -5.478 -2.058 16.847 1.00 97.00 197 LYS A O 1
ATOM 1570 N N . LEU A 1 198 ? -6.711 -2.023 14.961 1.00 97.25 198 LEU A N 1
ATOM 1571 C CA . LEU A 1 198 ? -5.633 -1.903 13.991 1.00 97.25 198 LEU A CA 1
ATOM 1572 C C . LEU A 1 198 ? -5.976 -0.742 13.061 1.00 97.25 198 LEU A C 1
ATOM 1574 O O . LEU A 1 198 ? -7.116 -0.648 12.611 1.00 97.25 198 LEU A O 1
ATOM 1578 N N . ALA A 1 199 ? -4.998 0.110 12.782 1.00 96.44 199 ALA A N 1
ATOM 1579 C CA . ALA A 1 199 ? -5.092 1.129 11.749 1.00 96.44 199 ALA A CA 1
ATOM 1580 C C . ALA A 1 199 ? -3.942 0.953 10.752 1.00 96.44 199 ALA A C 1
ATOM 1582 O O . ALA A 1 199 ? -2.801 0.726 11.163 1.00 96.44 199 ALA A O 1
ATOM 1583 N N . TRP A 1 200 ? -4.249 1.044 9.459 1.00 95.88 200 TRP A N 1
ATOM 1584 C CA . TRP A 1 200 ? -3.284 0.978 8.363 1.00 95.88 200 TRP A CA 1
ATOM 1585 C C . TRP A 1 200 ? -3.409 2.215 7.483 1.00 95.88 200 TRP A C 1
ATOM 1587 O O . TRP A 1 200 ? -4.502 2.574 7.043 1.00 95.88 200 TRP A O 1
ATOM 1597 N N . TYR A 1 201 ? -2.300 2.908 7.247 1.00 95.25 201 TYR A N 1
ATOM 1598 C CA . TYR A 1 201 ? -2.337 4.172 6.520 1.00 95.25 201 TYR A CA 1
ATOM 1599 C C . TYR A 1 201 ? -0.985 4.557 5.925 1.00 95.25 201 TYR A C 1
ATOM 1601 O O . TYR A 1 201 ? 0.056 4.004 6.268 1.00 95.25 201 TYR A O 1
ATOM 1609 N N . ASN A 1 202 ? -1.005 5.543 5.030 1.00 93.62 202 ASN A N 1
ATOM 1610 C CA . ASN A 1 202 ? 0.172 6.344 4.722 1.00 93.62 202 ASN A CA 1
ATOM 1611 C C . ASN A 1 202 ? -0.050 7.722 5.343 1.00 93.62 202 ASN A C 1
ATOM 1613 O O . ASN A 1 202 ? -1.111 8.325 5.156 1.00 93.62 202 ASN A O 1
ATOM 1617 N N . ILE A 1 203 ? 0.931 8.221 6.092 1.00 93.19 203 ILE A N 1
ATOM 1618 C CA . ILE A 1 203 ? 0.835 9.566 6.661 1.00 93.19 203 ILE A CA 1
ATOM 1619 C C . ILE A 1 203 ? 0.895 10.585 5.520 1.00 93.19 203 ILE A C 1
ATOM 1621 O O . ILE A 1 203 ? 1.796 10.557 4.684 1.00 93.19 203 ILE A O 1
ATOM 1625 N N . GLU A 1 204 ? -0.060 11.512 5.496 1.00 91.62 204 GLU A N 1
ATOM 1626 C CA . GLU A 1 204 ? -0.074 12.601 4.528 1.00 91.62 204 GLU A CA 1
ATOM 1627 C C . GLU A 1 204 ? 1.195 13.462 4.697 1.00 91.62 204 GLU A C 1
ATOM 1629 O O . GLU A 1 204 ? 1.432 13.970 5.801 1.00 91.62 204 GLU A O 1
ATOM 1634 N N . PRO A 1 205 ? 1.983 13.710 3.632 1.00 90.25 205 PRO A N 1
ATOM 1635 C CA . PRO A 1 205 ? 3.250 14.438 3.742 1.00 90.25 205 PRO A CA 1
ATOM 1636 C C . PRO A 1 205 ? 3.122 15.809 4.419 1.00 90.25 205 PRO A C 1
ATOM 1638 O O . PRO A 1 205 ? 3.983 16.193 5.211 1.00 90.25 205 PRO A O 1
ATOM 1641 N N . ILE A 1 206 ? 2.007 16.520 4.194 1.00 91.31 206 ILE A N 1
ATOM 1642 C CA . ILE A 1 206 ? 1.732 17.820 4.825 1.00 91.31 206 ILE A CA 1
ATOM 1643 C C . ILE A 1 206 ? 1.736 17.706 6.354 1.00 91.31 206 ILE A C 1
ATOM 1645 O O . ILE A 1 206 ? 2.276 18.585 7.022 1.00 91.31 206 ILE A O 1
ATOM 1649 N N . LEU A 1 207 ? 1.196 16.626 6.931 1.00 92.19 207 LEU A N 1
ATOM 1650 C CA . LEU A 1 207 ? 1.181 16.426 8.386 1.00 92.19 207 LEU A CA 1
ATOM 1651 C C . LEU A 1 207 ? 2.585 16.224 8.973 1.00 92.19 207 LEU A C 1
ATOM 1653 O O . LEU A 1 207 ? 2.784 16.467 10.161 1.00 92.19 207 LEU A O 1
ATOM 1657 N N . GLN A 1 208 ? 3.570 15.855 8.151 1.00 92.12 208 GLN A N 1
ATOM 1658 C CA . GLN A 1 208 ? 4.968 15.655 8.551 1.00 92.12 208 GLN A CA 1
ATOM 1659 C C . GLN A 1 208 ? 5.845 16.899 8.311 1.00 92.12 208 GLN A C 1
ATOM 1661 O O . GLN A 1 208 ? 7.003 16.951 8.740 1.00 92.12 208 GLN A O 1
ATOM 1666 N N . GLU A 1 209 ? 5.320 17.929 7.640 1.00 91.12 209 GLU A N 1
ATOM 1667 C CA . GLU A 1 209 ? 6.053 19.149 7.307 1.00 91.12 209 GLU A CA 1
ATOM 1668 C C . GLU A 1 209 ? 5.871 20.244 8.362 1.00 91.12 209 GLU A C 1
ATOM 1670 O O . GLU A 1 209 ? 4.816 20.865 8.474 1.00 91.12 209 GLU A O 1
ATOM 1675 N N . LYS A 1 210 ? 6.939 20.568 9.099 1.00 90.31 210 LYS A N 1
ATOM 1676 C CA . LYS A 1 210 ? 6.909 21.643 10.110 1.00 90.31 210 LYS A CA 1
ATOM 1677 C C . LYS A 1 210 ? 6.714 23.061 9.546 1.00 90.31 210 LYS A C 1
ATOM 1679 O O . LYS A 1 210 ? 6.350 23.961 10.286 1.00 90.31 210 LYS A O 1
ATOM 1684 N N . ASN A 1 211 ? 7.033 23.280 8.269 1.00 90.75 211 ASN A N 1
ATOM 1685 C CA . ASN A 1 211 ? 7.016 24.609 7.641 1.00 90.75 211 ASN A CA 1
ATOM 1686 C C . ASN A 1 211 ? 5.750 24.842 6.801 1.00 90.75 211 ASN A C 1
ATOM 1688 O O . ASN A 1 211 ? 5.627 25.885 6.163 1.00 90.75 211 ASN A O 1
ATOM 1692 N N . ASN A 1 212 ? 4.837 23.870 6.759 1.00 91.06 212 ASN A N 1
ATOM 1693 C CA . ASN A 1 212 ? 3.626 23.956 5.962 1.00 91.06 212 ASN A CA 1
ATOM 1694 C C . ASN A 1 212 ? 2.503 24.587 6.794 1.00 91.06 212 ASN A C 1
ATOM 1696 O O . ASN A 1 212 ? 2.141 24.072 7.852 1.00 91.06 212 ASN A O 1
ATOM 1700 N N . SER A 1 213 ? 1.933 25.696 6.317 1.00 90.38 213 SER A N 1
ATOM 1701 C CA . SER A 1 213 ? 0.857 26.406 7.020 1.00 90.38 213 SER A CA 1
ATOM 1702 C C . SER A 1 213 ? -0.400 25.554 7.197 1.00 90.38 213 SER A C 1
ATOM 1704 O O . SER A 1 213 ? -1.133 25.760 8.162 1.00 90.38 213 SER A O 1
ATOM 1706 N N . ASN A 1 214 ? -0.618 24.579 6.307 1.00 89.88 214 ASN A N 1
ATOM 1707 C CA . ASN A 1 214 ? -1.744 23.649 6.358 1.00 89.88 214 ASN A CA 1
ATOM 1708 C C . ASN A 1 214 ? -1.489 22.458 7.292 1.00 89.88 214 ASN A C 1
ATOM 1710 O O . ASN A 1 214 ? -2.355 21.593 7.419 1.00 89.88 214 ASN A O 1
ATOM 1714 N N . ASN A 1 215 ? -0.329 22.380 7.950 1.00 92.75 215 ASN A N 1
ATOM 1715 C CA . ASN A 1 215 ? -0.082 21.374 8.970 1.00 92.75 215 ASN A CA 1
ATOM 1716 C C . ASN A 1 215 ? -0.615 21.854 10.340 1.00 92.75 215 ASN A C 1
ATOM 1718 O O . ASN A 1 215 ? -0.029 22.765 10.942 1.00 92.75 215 ASN A O 1
ATOM 1722 N N . PRO A 1 216 ? -1.684 21.242 10.892 1.00 91.56 216 PRO A N 1
ATOM 1723 C CA . PRO A 1 216 ? -2.190 21.584 12.222 1.00 91.56 216 PRO A CA 1
ATOM 1724 C C . PRO A 1 216 ? -1.182 21.277 13.341 1.00 91.56 216 PRO A C 1
ATOM 1726 O O . PRO A 1 216 ? -1.292 21.840 14.429 1.00 91.56 216 PRO A O 1
ATOM 1729 N N . LEU A 1 217 ? -0.189 20.424 13.071 1.00 92.56 217 LEU A N 1
ATOM 1730 C CA . LEU A 1 217 ? 0.859 19.997 13.997 1.00 92.56 217 LEU A CA 1
ATOM 1731 C C . LEU A 1 217 ? 2.197 20.707 13.757 1.00 92.56 217 LEU A C 1
ATOM 1733 O O . LEU A 1 217 ? 3.194 20.349 14.377 1.00 92.56 217 LEU A O 1
ATOM 1737 N N . GLN A 1 218 ? 2.235 21.755 12.923 1.00 91.38 218 GLN A N 1
ATOM 1738 C CA . GLN A 1 218 ? 3.471 22.479 12.579 1.00 91.38 218 GLN A CA 1
ATOM 1739 C C . GLN A 1 218 ? 4.265 22.986 13.802 1.00 91.38 218 GLN A C 1
ATOM 1741 O O . GLN A 1 218 ? 5.484 23.141 13.733 1.00 91.38 218 GLN A O 1
ATOM 1746 N N . ARG A 1 219 ? 3.584 23.240 14.932 1.00 90.62 219 ARG A N 1
ATOM 1747 C CA . ARG A 1 219 ? 4.196 23.706 16.191 1.00 90.62 219 ARG A CA 1
ATOM 1748 C C . ARG A 1 219 ? 4.541 22.576 17.170 1.00 90.62 219 ARG A C 1
ATOM 1750 O O . ARG A 1 219 ? 5.316 22.809 18.092 1.00 90.62 219 ARG A O 1
ATOM 1757 N N . GLU A 1 220 ? 4.029 21.366 16.960 1.00 91.62 220 GLU A N 1
ATOM 1758 C CA . GLU A 1 220 ? 4.263 20.201 17.823 1.00 91.62 220 GLU A CA 1
ATOM 1759 C C . GLU A 1 220 ? 5.493 19.412 17.349 1.00 91.62 220 GLU A C 1
ATOM 1761 O O . GLU A 1 220 ? 5.414 18.292 16.847 1.00 91.62 220 GLU A O 1
ATOM 1766 N N . LEU A 1 221 ? 6.676 20.011 17.510 1.00 91.00 221 LEU A N 1
ATOM 1767 C CA . LEU A 1 221 ? 7.945 19.430 17.044 1.00 91.00 221 LEU A CA 1
ATOM 1768 C C . LEU A 1 221 ? 8.266 18.071 17.687 1.00 91.00 221 LEU A C 1
ATOM 1770 O O . LEU A 1 221 ? 8.974 17.257 17.095 1.00 91.00 221 LEU A O 1
ATOM 1774 N N . THR A 1 222 ? 7.752 17.816 18.890 1.00 92.00 222 THR A N 1
ATOM 1775 C CA . THR A 1 222 ? 7.892 16.529 19.582 1.00 92.00 222 THR A CA 1
ATOM 1776 C C . THR A 1 222 ? 7.118 15.422 18.879 1.00 92.00 222 THR A C 1
ATOM 1778 O O . THR A 1 222 ? 7.618 14.307 18.815 1.00 92.00 222 THR A O 1
ATOM 1781 N N . GLU A 1 223 ? 5.941 15.717 18.320 1.00 91.69 223 GLU A N 1
ATOM 1782 C CA . GLU A 1 223 ? 5.157 14.773 17.520 1.00 91.69 223 GLU A CA 1
ATOM 1783 C C . GLU A 1 223 ? 5.843 14.490 16.184 1.00 91.69 223 GLU A C 1
ATOM 1785 O O . GLU A 1 223 ? 6.003 13.332 15.816 1.00 91.69 223 GLU A O 1
ATOM 1790 N N . LEU A 1 224 ? 6.322 15.533 15.498 1.00 91.06 224 LEU A N 1
ATOM 1791 C CA . LEU A 1 224 ? 6.965 15.415 14.180 1.00 91.06 224 LEU A CA 1
ATOM 1792 C C . LEU A 1 224 ? 8.341 14.732 14.215 1.00 91.06 224 LEU A C 1
ATOM 1794 O O . LEU A 1 224 ? 8.864 14.341 13.173 1.00 91.06 224 LEU A O 1
ATOM 1798 N N . SER A 1 225 ? 8.952 14.618 15.395 1.00 92.25 225 SER A N 1
ATOM 1799 C CA . SER A 1 225 ? 10.255 13.970 15.587 1.00 92.25 225 SER A CA 1
ATOM 1800 C C . SER A 1 225 ? 10.152 12.532 16.098 1.00 92.25 225 SER A C 1
ATOM 1802 O O . SER A 1 225 ? 11.181 11.870 16.254 1.00 92.25 225 SER A O 1
ATOM 1804 N N . LYS A 1 226 ? 8.940 12.016 16.350 1.00 92.56 226 LYS A N 1
ATOM 1805 C CA . LYS A 1 226 ? 8.764 10.622 16.768 1.00 92.56 226 LYS A CA 1
ATOM 1806 C C . LYS A 1 226 ? 9.195 9.678 15.636 1.00 92.56 226 LYS A C 1
ATOM 1808 O O . LYS A 1 226 ? 8.785 9.893 14.497 1.00 92.56 226 LYS A O 1
ATOM 1813 N N . PRO A 1 227 ? 9.979 8.619 15.921 1.00 91.94 227 PRO A N 1
ATOM 1814 C CA . PRO A 1 227 ? 10.372 7.647 14.904 1.00 91.94 227 PRO A CA 1
ATOM 1815 C C . PRO A 1 227 ? 9.188 7.033 14.153 1.00 91.94 227 PRO A C 1
ATOM 1817 O O . PRO A 1 227 ? 9.325 6.746 12.974 1.00 91.94 227 PRO A O 1
ATOM 1820 N N . GLU A 1 228 ? 8.041 6.879 14.821 1.00 90.94 228 GLU A N 1
ATOM 1821 C CA . GLU A 1 228 ? 6.841 6.237 14.277 1.00 90.94 228 GLU A CA 1
ATOM 1822 C C . GLU A 1 228 ? 6.005 7.136 13.352 1.00 90.94 228 GLU A C 1
ATOM 1824 O O . GLU A 1 228 ? 5.090 6.645 12.706 1.00 90.94 228 GLU A O 1
ATOM 1829 N N . THR A 1 229 ? 6.246 8.450 13.327 1.00 92.38 229 THR A N 1
ATOM 1830 C CA . THR A 1 229 ? 5.398 9.399 12.576 1.00 92.38 229 THR A CA 1
ATOM 1831 C C . THR A 1 229 ? 6.185 10.381 11.716 1.00 92.38 229 THR A C 1
ATOM 1833 O O . THR A 1 229 ? 5.604 11.055 10.862 1.00 92.38 229 THR A O 1
ATOM 1836 N N . ARG A 1 230 ? 7.502 10.491 11.926 1.00 92.31 230 ARG A N 1
ATOM 1837 C CA . ARG A 1 230 ? 8.378 11.342 11.120 1.00 92.31 230 ARG A CA 1
ATOM 1838 C C . ARG A 1 230 ? 8.432 10.857 9.672 1.00 92.31 230 ARG A C 1
ATOM 1840 O O . ARG A 1 230 ? 8.321 9.668 9.389 1.00 92.31 230 ARG A O 1
ATOM 1847 N N . ARG A 1 231 ? 8.747 11.777 8.764 1.00 91.94 231 ARG A N 1
ATOM 1848 C CA . ARG A 1 231 ? 9.106 11.426 7.385 1.00 91.94 231 ARG A CA 1
ATOM 1849 C C . ARG A 1 231 ? 10.369 10.556 7.344 1.00 91.94 231 ARG A C 1
ATOM 1851 O O . ARG A 1 231 ? 11.327 10.817 8.085 1.00 91.94 231 ARG A O 1
ATOM 1858 N N . VAL A 1 232 ? 10.381 9.580 6.441 1.00 92.31 232 VAL A N 1
ATOM 1859 C CA . VAL A 1 232 ? 11.533 8.711 6.165 1.00 92.31 232 VAL A CA 1
ATOM 1860 C C . VAL A 1 232 ? 12.178 9.153 4.858 1.00 92.31 232 VAL A C 1
ATOM 1862 O O . VAL A 1 232 ? 11.519 9.230 3.819 1.00 92.31 232 VAL A O 1
ATOM 1865 N N . LEU A 1 233 ? 13.466 9.489 4.903 1.00 91.94 233 LEU A N 1
ATOM 1866 C CA . LEU A 1 233 ? 14.197 9.902 3.708 1.00 91.94 233 LEU A CA 1
ATOM 1867 C C . LEU A 1 233 ? 14.707 8.682 2.940 1.00 91.94 233 LEU A C 1
ATOM 1869 O O . LEU A 1 233 ? 15.172 7.715 3.539 1.00 91.94 233 LEU A O 1
ATOM 1873 N N . SER A 1 234 ? 14.704 8.757 1.607 1.00 91.25 234 SER A N 1
ATOM 1874 C CA . SER A 1 234 ? 15.210 7.669 0.754 1.00 91.25 234 SER A CA 1
ATOM 1875 C C . SER A 1 234 ? 16.664 7.299 1.073 1.00 91.25 234 SER A C 1
ATOM 1877 O O . SER A 1 234 ? 17.014 6.125 1.130 1.00 91.25 234 SER A O 1
ATOM 1879 N N . GLN A 1 235 ? 17.489 8.293 1.413 1.00 90.38 235 GLN A N 1
ATOM 1880 C CA . GLN A 1 235 ? 18.895 8.100 1.790 1.00 90.38 235 GLN A CA 1
ATOM 1881 C C . GLN A 1 235 ? 19.098 7.364 3.123 1.00 90.38 235 GLN A C 1
ATOM 1883 O O . GLN A 1 235 ? 20.191 6.857 3.355 1.00 90.38 235 GLN A O 1
ATOM 1888 N N . GLU A 1 236 ? 18.090 7.299 4.001 1.00 91.25 236 GLU A N 1
ATOM 1889 C CA . GLU A 1 236 ? 18.198 6.538 5.256 1.00 91.25 236 GLU A CA 1
ATOM 1890 C C . GLU A 1 236 ? 18.145 5.028 5.005 1.00 91.25 236 GLU A C 1
ATOM 1892 O O . GLU A 1 236 ? 18.824 4.271 5.692 1.00 91.25 236 GLU A O 1
ATOM 1897 N N . ILE A 1 237 ? 17.355 4.601 4.016 1.00 91.12 237 ILE A N 1
ATOM 1898 C CA . ILE A 1 237 ? 17.192 3.187 3.654 1.00 91.12 237 ILE A CA 1
ATOM 1899 C C . ILE A 1 237 ? 18.168 2.795 2.538 1.00 91.12 237 ILE A C 1
ATOM 1901 O O . ILE A 1 237 ? 18.777 1.730 2.581 1.00 91.12 237 ILE A O 1
ATOM 1905 N N . PHE A 1 238 ? 18.361 3.678 1.556 1.00 92.62 238 PHE A N 1
ATOM 1906 C CA . PHE A 1 238 ? 19.180 3.439 0.369 1.00 92.62 238 PHE A CA 1
ATOM 1907 C C . PHE A 1 238 ? 20.284 4.504 0.238 1.00 92.62 238 PHE A C 1
ATOM 1909 O O . PHE A 1 238 ? 20.237 5.341 -0.666 1.00 92.62 238 PHE A O 1
ATOM 1916 N N . PRO A 1 239 ? 21.314 4.490 1.106 1.00 90.88 239 PRO A N 1
ATOM 1917 C CA . PRO A 1 239 ? 22.345 5.535 1.138 1.00 90.88 239 PRO A CA 1
ATOM 1918 C C . PRO A 1 239 ? 23.195 5.610 -0.139 1.00 90.88 239 PRO A C 1
ATOM 1920 O O . PRO A 1 239 ? 23.782 6.647 -0.431 1.00 90.88 239 PRO A O 1
ATOM 1923 N N . GLN A 1 240 ? 23.266 4.518 -0.904 1.00 91.50 240 GLN A N 1
ATOM 1924 C CA . GLN A 1 240 ? 24.022 4.437 -2.159 1.00 91.50 240 GLN A CA 1
ATOM 1925 C C . GLN A 1 240 ? 23.190 4.812 -3.393 1.00 91.50 240 GLN A C 1
ATOM 1927 O O . GLN A 1 240 ? 23.733 4.894 -4.493 1.00 91.50 240 GLN A O 1
ATOM 1932 N N . ARG A 1 241 ? 21.881 5.046 -3.233 1.00 86.25 241 ARG A N 1
ATOM 1933 C CA . ARG A 1 241 ? 21.007 5.437 -4.338 1.00 86.25 241 ARG A CA 1
ATOM 1934 C C . ARG A 1 241 ? 21.052 6.951 -4.518 1.00 86.25 241 ARG A C 1
ATOM 1936 O O . ARG A 1 241 ? 20.831 7.715 -3.579 1.00 86.25 241 ARG A O 1
ATOM 1943 N N . THR A 1 242 ? 21.318 7.398 -5.741 1.00 86.62 242 THR A N 1
ATOM 1944 C CA . THR A 1 242 ? 21.124 8.803 -6.109 1.00 86.62 242 THR A CA 1
ATOM 1945 C C . THR A 1 242 ? 19.630 9.051 -6.297 1.00 86.62 242 THR A C 1
ATOM 1947 O O . THR A 1 242 ? 18.984 8.357 -7.078 1.00 86.62 242 THR A O 1
ATOM 1950 N N . ASN A 1 243 ? 19.071 10.003 -5.549 1.00 85.19 243 ASN A N 1
ATOM 1951 C CA . ASN A 1 243 ? 17.665 10.375 -5.685 1.00 85.19 243 ASN A CA 1
ATOM 1952 C C . ASN A 1 243 ? 17.499 11.392 -6.812 1.00 85.19 243 ASN A C 1
ATOM 1954 O O . ASN A 1 243 ? 18.243 12.374 -6.868 1.00 85.19 243 ASN A O 1
ATOM 1958 N N . ASP A 1 244 ? 16.468 11.207 -7.629 1.00 84.12 244 ASP A N 1
ATOM 1959 C CA . ASP A 1 244 ? 16.014 12.236 -8.557 1.00 84.12 244 ASP A CA 1
ATOM 1960 C C . ASP A 1 244 ? 15.360 13.408 -7.809 1.00 84.12 244 ASP A C 1
ATOM 1962 O O . ASP A 1 244 ? 14.930 13.300 -6.651 1.00 84.12 244 ASP A O 1
ATOM 1966 N N . LEU A 1 245 ? 15.263 14.557 -8.483 1.00 78.56 245 LEU A N 1
ATOM 1967 C CA . LEU A 1 245 ? 14.590 15.738 -7.943 1.00 78.56 245 LEU A CA 1
ATOM 1968 C C . LEU A 1 245 ? 13.136 15.397 -7.569 1.00 78.56 245 LEU A C 1
ATOM 1970 O O . LEU A 1 245 ? 12.357 14.945 -8.401 1.00 78.56 245 LEU A O 1
ATOM 1974 N N . GLY A 1 246 ? 12.773 15.624 -6.303 1.00 77.81 246 GLY A N 1
ATOM 1975 C CA . GLY A 1 246 ? 11.434 15.340 -5.770 1.00 77.81 246 GLY A CA 1
ATOM 1976 C C . GLY A 1 246 ? 11.244 13.941 -5.167 1.00 77.81 246 GLY A C 1
ATOM 1977 O O . GLY A 1 246 ? 10.267 13.738 -4.456 1.00 77.81 246 GLY A O 1
ATOM 1978 N N . GLN A 1 247 ? 12.187 13.006 -5.337 1.00 77.94 247 GLN A N 1
ATOM 1979 C CA . GLN A 1 247 ? 12.095 11.631 -4.805 1.00 77.94 247 GLN A CA 1
ATOM 1980 C C . GLN A 1 247 ? 12.846 11.437 -3.471 1.00 77.94 247 GLN A C 1
ATOM 1982 O O . GLN A 1 247 ? 13.348 10.361 -3.153 1.00 77.94 247 GLN A O 1
ATOM 1987 N N . GLY A 1 248 ? 12.974 12.501 -2.674 1.00 83.62 248 GLY A N 1
ATOM 1988 C CA . GLY A 1 248 ? 13.752 12.468 -1.431 1.00 83.62 248 GLY A CA 1
ATOM 1989 C C . GLY A 1 248 ? 13.069 11.756 -0.256 1.00 83.62 248 GLY A C 1
ATOM 1990 O O . GLY A 1 248 ? 13.755 11.379 0.695 1.00 83.62 248 GLY A O 1
ATOM 1991 N N . VAL A 1 249 ? 11.746 11.578 -0.304 1.00 87.56 249 VAL A N 1
ATOM 1992 C CA . VAL A 1 249 ? 10.923 11.028 0.786 1.00 87.56 249 VAL A CA 1
ATOM 1993 C C . VAL A 1 249 ? 10.288 9.714 0.337 1.00 87.56 249 VAL A C 1
ATOM 1995 O O . VAL A 1 249 ? 9.768 9.629 -0.773 1.00 87.56 249 VAL A O 1
ATOM 1998 N N . ILE A 1 250 ? 10.329 8.699 1.202 1.00 88.94 250 ILE A N 1
ATOM 1999 C CA . ILE A 1 250 ? 9.650 7.418 0.989 1.00 88.94 250 ILE A CA 1
ATOM 2000 C C . ILE A 1 250 ? 8.290 7.458 1.686 1.00 88.94 250 ILE A C 1
ATOM 2002 O O . ILE A 1 250 ? 8.213 7.762 2.875 1.00 88.94 250 ILE A O 1
ATOM 2006 N N . ASN A 1 251 ? 7.236 7.077 0.964 1.00 89.06 251 ASN A N 1
ATOM 2007 C CA . ASN A 1 251 ? 5.932 6.810 1.565 1.00 89.06 251 ASN A CA 1
ATOM 2008 C C . ASN A 1 251 ? 5.962 5.452 2.286 1.00 89.06 251 ASN A C 1
ATOM 2010 O O . ASN A 1 251 ? 6.257 4.415 1.678 1.00 89.06 251 ASN A O 1
ATOM 2014 N N . THR A 1 252 ? 5.675 5.471 3.584 1.00 92.81 252 THR A N 1
ATOM 2015 C CA . THR A 1 252 ? 5.622 4.301 4.466 1.00 92.81 252 THR A CA 1
ATOM 2016 C C . THR A 1 252 ? 4.227 3.703 4.494 1.00 92.81 252 THR A C 1
ATOM 2018 O O . THR A 1 252 ? 3.242 4.427 4.404 1.00 92.81 252 THR A O 1
ATOM 2021 N N . PHE A 1 253 ? 4.140 2.381 4.631 1.00 94.88 253 PHE A N 1
ATOM 2022 C CA . PHE A 1 253 ? 2.898 1.681 4.949 1.00 94.88 253 PHE A CA 1
ATOM 2023 C C . PHE A 1 253 ? 2.858 1.455 6.460 1.00 94.88 253 PHE A C 1
ATOM 2025 O O . PHE A 1 253 ? 3.495 0.535 6.974 1.00 94.88 253 PHE A O 1
ATOM 2032 N N . ASP A 1 254 ? 2.191 2.360 7.167 1.00 95.12 254 ASP A N 1
ATOM 2033 C CA . ASP A 1 254 ? 2.197 2.415 8.622 1.00 95.12 254 ASP A CA 1
ATOM 2034 C C . ASP A 1 254 ? 1.097 1.519 9.192 1.00 95.12 254 ASP A C 1
ATOM 2036 O O . ASP A 1 254 ? -0.066 1.613 8.800 1.00 95.12 254 ASP A O 1
ATOM 2040 N N . LEU A 1 255 ? 1.475 0.654 10.137 1.00 95.38 255 LEU A N 1
ATOM 2041 C CA . LEU A 1 255 ? 0.572 -0.234 10.865 1.00 95.38 255 LEU A CA 1
ATOM 2042 C C . LEU A 1 255 ? 0.597 0.113 12.354 1.00 95.38 255 LEU A C 1
ATOM 2044 O O . LEU A 1 255 ? 1.586 -0.132 13.047 1.00 95.38 255 LEU A O 1
ATOM 2048 N N . ALA A 1 256 ? -0.508 0.654 12.861 1.00 95.75 256 ALA A N 1
ATOM 2049 C CA . ALA A 1 256 ? -0.683 0.974 14.272 1.00 95.75 256 ALA A CA 1
ATOM 2050 C C . ALA A 1 256 ? -1.613 -0.049 14.937 1.00 95.75 256 ALA A C 1
ATOM 2052 O O . ALA A 1 256 ? -2.823 -0.059 14.705 1.00 95.75 256 ALA A O 1
ATOM 2053 N N . PHE A 1 257 ? -1.043 -0.917 15.776 1.00 95.69 257 PHE A N 1
ATOM 2054 C CA . PHE A 1 257 ? -1.776 -1.963 16.489 1.00 95.69 257 PHE A CA 1
ATOM 2055 C C . PHE A 1 257 ? -1.940 -1.629 17.977 1.00 95.69 257 PHE A C 1
ATOM 2057 O O . PHE A 1 257 ? -0.959 -1.434 18.698 1.00 95.69 257 PHE A O 1
ATOM 2064 N N . TYR A 1 258 ? -3.186 -1.612 18.454 1.00 96.19 258 TYR A N 1
ATOM 2065 C CA . TYR A 1 258 ? -3.559 -1.271 19.827 1.00 96.19 258 TYR A CA 1
ATOM 2066 C C . TYR A 1 258 ? -4.178 -2.498 20.526 1.00 96.19 258 TYR A C 1
ATOM 2068 O O . TYR A 1 258 ? -5.398 -2.596 20.655 1.00 96.19 258 TYR A O 1
ATOM 2076 N N . PRO A 1 259 ? -3.367 -3.440 21.048 1.00 94.81 259 PRO A N 1
ATOM 2077 C CA . PRO A 1 259 ? -3.835 -4.751 21.530 1.00 94.81 259 PRO A CA 1
ATOM 2078 C C . PRO A 1 259 ? -4.763 -4.706 22.753 1.00 94.81 259 PRO A C 1
ATOM 2080 O O . PRO A 1 259 ? -5.372 -5.710 23.116 1.00 94.81 259 PRO A O 1
ATOM 2083 N N . LYS A 1 260 ? -4.823 -3.569 23.453 1.00 95.94 260 LYS A N 1
ATOM 2084 C CA . LYS A 1 260 ? -5.712 -3.371 24.606 1.00 95.94 260 LYS A CA 1
ATOM 2085 C C . LYS A 1 260 ? -7.085 -2.857 24.197 1.00 95.94 260 LYS A C 1
ATOM 2087 O O . LYS A 1 260 ? -8.040 -3.037 24.944 1.00 95.94 260 LYS A O 1
ATOM 2092 N N . GLU A 1 261 ? -7.173 -2.194 23.056 1.00 95.69 261 GLU A N 1
ATOM 2093 C CA . GLU A 1 261 ? -8.389 -1.545 22.596 1.00 95.69 261 GLU A CA 1
ATOM 2094 C C . GLU A 1 261 ? -9.146 -2.470 21.652 1.00 95.69 261 GLU A C 1
ATOM 2096 O O . GLU A 1 261 ? -8.543 -3.246 20.910 1.00 95.69 261 GLU A O 1
ATOM 2101 N N . LYS A 1 262 ? -10.474 -2.395 21.682 1.00 94.94 262 LYS A N 1
ATOM 2102 C CA . LYS A 1 262 ? -11.321 -3.193 20.798 1.00 94.94 262 LYS A CA 1
ATOM 2103 C C . LYS A 1 262 ? -11.298 -2.614 19.387 1.00 94.94 262 LYS A C 1
ATOM 2105 O O . LYS A 1 262 ? -11.369 -1.399 19.219 1.00 94.94 262 LYS A O 1
ATOM 2110 N N . GLY A 1 263 ? -11.175 -3.488 18.394 1.00 95.62 263 GLY A N 1
ATOM 2111 C CA . GLY A 1 263 ? -11.358 -3.127 16.991 1.00 95.62 263 GLY A CA 1
ATOM 2112 C C . GLY A 1 263 ? -12.830 -3.193 16.566 1.00 95.62 263 GLY A C 1
ATOM 2113 O O . GLY A 1 263 ? -13.671 -3.605 17.370 1.00 95.62 263 GLY A O 1
ATOM 2114 N N . PRO A 1 264 ? -13.124 -2.838 15.304 1.00 95.81 264 PRO A N 1
ATOM 2115 C CA . PRO A 1 264 ? -14.467 -2.930 14.736 1.00 95.81 264 PRO A CA 1
ATOM 2116 C C . PRO A 1 264 ? -15.047 -4.346 14.811 1.00 95.81 264 PRO A C 1
ATOM 2118 O O . PRO A 1 264 ? -14.344 -5.344 14.599 1.00 95.81 264 PRO A O 1
ATOM 2121 N N . TYR A 1 265 ? -16.341 -4.428 15.090 1.00 96.00 265 TYR A N 1
ATOM 2122 C CA . TYR A 1 265 ? -17.138 -5.646 15.228 1.00 96.00 265 TYR A CA 1
ATOM 2123 C C . TYR A 1 265 ? -16.626 -6.610 16.309 1.00 96.00 265 TYR A C 1
ATOM 2125 O O . TYR A 1 265 ? -16.713 -7.833 16.174 1.00 96.00 265 TYR A O 1
ATOM 2133 N N . ASN A 1 266 ? -16.066 -6.065 17.395 1.00 95.69 266 ASN A N 1
ATOM 2134 C CA . ASN A 1 266 ? -15.696 -6.826 18.586 1.00 95.69 266 ASN A CA 1
ATOM 2135 C C . ASN A 1 266 ? -16.679 -6.576 19.742 1.00 95.69 266 ASN A C 1
ATOM 2137 O O . ASN A 1 266 ? -16.525 -5.655 20.552 1.00 95.69 266 ASN A O 1
ATOM 2141 N N . PHE A 1 267 ? -17.637 -7.492 19.882 1.00 95.62 267 PHE A N 1
ATOM 2142 C CA . PHE A 1 267 ? -18.679 -7.457 20.913 1.00 95.62 267 PHE A CA 1
ATOM 2143 C C . PHE A 1 267 ? -18.260 -8.099 22.247 1.00 95.62 267 PHE A C 1
ATOM 2145 O O . PHE A 1 267 ? -19.097 -8.575 23.022 1.00 95.62 267 PHE A O 1
ATOM 2152 N N . GLN A 1 268 ? -16.960 -8.154 22.552 1.00 94.56 268 GLN A N 1
ATOM 2153 C CA . GLN A 1 268 ? -16.491 -8.658 23.839 1.00 94.56 268 GLN A CA 1
ATOM 2154 C C . GLN A 1 268 ? -16.938 -7.723 24.974 1.00 94.56 268 GLN A C 1
ATOM 2156 O O . GLN A 1 268 ? -16.533 -6.559 25.055 1.00 94.56 268 GLN A O 1
ATOM 2161 N N . TYR A 1 269 ? -17.785 -8.252 25.861 1.00 94.00 269 TYR A N 1
ATOM 2162 C CA . TYR A 1 269 ? -18.317 -7.537 27.028 1.00 94.00 269 TYR A CA 1
ATOM 2163 C C . TYR A 1 269 ? -17.441 -7.694 28.280 1.00 94.00 269 TYR A C 1
ATOM 2165 O O . TYR A 1 269 ? -17.525 -6.879 29.196 1.00 94.00 269 TYR A O 1
ATOM 2173 N N . ASP A 1 270 ? -16.607 -8.740 28.339 1.00 93.50 270 ASP A N 1
ATOM 2174 C CA . ASP A 1 270 ? -15.699 -8.981 29.463 1.00 93.50 270 ASP A CA 1
ATOM 2175 C C . ASP A 1 270 ? -14.424 -8.135 29.321 1.00 93.50 270 ASP A C 1
ATOM 2177 O O . ASP A 1 270 ? -13.391 -8.583 28.811 1.00 93.50 270 ASP A O 1
ATOM 2181 N N . VAL A 1 271 ? -14.536 -6.876 29.742 1.00 94.44 271 VAL A N 1
ATOM 2182 C CA . VAL A 1 271 ? -13.494 -5.844 29.662 1.00 94.44 271 VAL A CA 1
ATOM 2183 C C . VAL A 1 271 ? -13.114 -5.329 31.049 1.00 94.44 271 VAL A C 1
ATOM 2185 O O . VAL A 1 271 ? -13.798 -5.593 32.040 1.00 94.44 271 VAL A O 1
ATOM 2188 N N . ASP A 1 272 ? -11.994 -4.620 31.140 1.00 94.12 272 ASP A N 1
ATOM 2189 C CA . ASP A 1 272 ? -11.630 -3.865 32.338 1.00 94.12 272 ASP A CA 1
ATOM 2190 C C . ASP A 1 272 ? -12.682 -2.764 32.600 1.00 94.12 272 ASP A C 1
ATOM 2192 O O . ASP A 1 272 ? -12.843 -1.883 31.752 1.00 94.12 272 ASP A O 1
ATOM 2196 N N . PRO A 1 273 ? -13.382 -2.762 33.751 1.00 90.88 273 PRO A N 1
ATOM 2197 C CA . PRO A 1 273 ? -14.407 -1.761 34.046 1.00 90.88 273 PRO A CA 1
ATOM 2198 C C . PRO A 1 273 ? -13.908 -0.316 34.090 1.00 90.88 273 PRO A C 1
ATOM 2200 O O . PRO A 1 273 ? -14.687 0.600 33.838 1.00 90.88 273 PRO A O 1
ATOM 2203 N N . ALA A 1 274 ? -12.629 -0.094 34.405 1.00 88.81 274 ALA A N 1
ATOM 2204 C CA . ALA A 1 274 ? -12.071 1.249 34.518 1.00 88.81 274 ALA A CA 1
ATOM 2205 C C . ALA A 1 274 ? -11.708 1.854 33.155 1.00 88.81 274 ALA A C 1
ATOM 2207 O O . ALA A 1 274 ? -11.783 3.068 32.982 1.00 88.81 274 ALA A O 1
ATOM 2208 N N . THR A 1 275 ? -11.283 1.020 32.201 1.00 91.56 275 THR A N 1
ATOM 2209 C CA . THR A 1 275 ? -10.705 1.486 30.929 1.00 91.56 275 THR A CA 1
ATOM 2210 C C . THR A 1 275 ? -11.460 1.019 29.688 1.00 91.56 275 THR A C 1
ATOM 2212 O O . THR A 1 275 ? -11.274 1.585 28.619 1.00 91.56 275 THR A O 1
ATOM 2215 N N . GLY A 1 276 ? -12.299 -0.012 29.799 1.00 91.06 276 GLY A N 1
ATOM 2216 C CA . GLY A 1 276 ? -12.947 -0.664 28.660 1.00 91.06 276 GLY A CA 1
ATOM 2217 C C . GLY A 1 276 ? -12.004 -1.532 27.822 1.00 91.06 276 GLY A C 1
ATOM 2218 O O . GLY A 1 276 ? -12.410 -2.051 26.783 1.00 91.06 276 GLY A O 1
ATOM 2219 N N . HIS A 1 277 ? -10.756 -1.710 28.262 1.00 95.38 277 HIS A N 1
ATOM 2220 C CA . HIS A 1 277 ? -9.761 -2.499 27.550 1.00 95.38 277 HIS A CA 1
ATOM 2221 C C . HIS A 1 277 ? -10.005 -4.007 27.659 1.00 95.38 277 HIS A C 1
ATOM 2223 O O . HIS A 1 277 ? -10.546 -4.517 28.645 1.00 95.38 277 HIS A O 1
ATOM 2229 N N . LEU A 1 278 ? -9.509 -4.743 26.665 1.00 94.50 278 LEU A N 1
ATOM 2230 C CA . LEU A 1 278 ? -9.445 -6.199 26.686 1.00 94.50 278 LEU A CA 1
ATOM 2231 C C . LEU A 1 278 ? -8.609 -6.677 27.883 1.00 94.50 278 LEU A C 1
ATOM 2233 O O . LEU A 1 278 ? -7.459 -6.270 28.062 1.00 94.50 278 LEU A O 1
ATOM 2237 N N . LYS A 1 279 ? -9.161 -7.601 28.681 1.00 93.69 279 LYS A N 1
ATOM 2238 C CA . LYS A 1 279 ? -8.467 -8.180 29.848 1.00 93.69 279 LYS A CA 1
ATOM 2239 C C . LYS A 1 279 ? -7.244 -9.020 29.468 1.00 93.69 279 LYS A C 1
ATOM 2241 O O . LYS A 1 279 ? -6.311 -9.150 30.259 1.00 93.69 279 LYS A O 1
ATOM 2246 N N . GLN A 1 280 ? -7.246 -9.611 28.272 1.00 91.81 280 GLN A N 1
ATOM 2247 C CA . GLN A 1 280 ? -6.191 -10.505 27.782 1.00 91.81 280 GLN A CA 1
ATOM 2248 C C . GLN A 1 280 ? -5.589 -9.990 26.462 1.00 91.81 280 GLN A C 1
ATOM 2250 O O . GLN A 1 280 ? -5.725 -10.648 25.434 1.00 91.81 280 GLN A O 1
ATOM 2255 N N . PRO A 1 281 ? -4.856 -8.859 26.469 1.00 92.19 281 PRO A N 1
ATOM 2256 C CA . PRO A 1 281 ? -4.323 -8.249 25.245 1.00 92.19 281 PRO A CA 1
ATOM 2257 C C . PRO A 1 281 ? -3.310 -9.138 24.504 1.00 92.19 281 PRO A C 1
ATOM 2259 O O . PRO A 1 281 ? -3.076 -8.949 23.321 1.00 92.19 281 PRO A O 1
ATOM 2262 N N . LYS A 1 282 ? -2.716 -10.136 25.175 1.00 90.12 282 LYS A N 1
ATOM 2263 C CA . LYS A 1 282 ? -1.810 -11.117 24.546 1.00 90.12 282 LYS A CA 1
ATOM 2264 C C . LYS A 1 282 ? -2.518 -12.109 23.617 1.00 90.12 282 LYS A C 1
ATOM 2266 O O . LYS A 1 282 ? -1.848 -12.758 22.829 1.00 90.12 282 LYS A O 1
ATOM 2271 N N . LYS A 1 283 ? -3.836 -12.267 23.759 1.00 89.50 283 LYS A N 1
ATOM 2272 C CA . LYS A 1 283 ? -4.662 -13.087 22.862 1.00 89.50 283 LYS A CA 1
ATOM 2273 C C . LYS A 1 283 ? -5.314 -12.257 21.762 1.00 89.50 283 LYS A C 1
ATOM 2275 O O . LYS A 1 283 ? -5.970 -12.820 20.895 1.00 89.50 283 LYS A O 1
ATOM 2280 N N . ALA A 1 284 ? -5.172 -10.935 21.831 1.00 93.00 284 ALA A N 1
ATOM 2281 C CA . ALA A 1 284 ? -5.777 -10.050 20.866 1.00 93.00 284 ALA A CA 1
ATOM 2282 C C . ALA A 1 284 ? -5.036 -10.110 19.530 1.00 93.00 284 ALA A C 1
ATOM 2284 O O . ALA A 1 284 ? -3.814 -10.263 19.495 1.00 93.00 284 ALA A O 1
ATOM 2285 N N . TRP A 1 285 ? -5.777 -9.956 18.441 1.00 93.94 285 TRP A N 1
ATOM 2286 C CA . TRP A 1 285 ? -5.250 -9.977 17.083 1.00 93.94 285 TRP A CA 1
ATOM 2287 C C . TRP A 1 285 ? -5.803 -8.801 16.283 1.00 93.94 285 TRP A C 1
ATOM 2289 O O . TRP A 1 285 ? -6.869 -8.273 16.586 1.00 93.94 285 TRP A O 1
ATOM 2299 N N . GLY A 1 286 ? -5.075 -8.379 15.261 1.00 95.31 286 GLY A N 1
ATOM 2300 C CA . GLY A 1 286 ? -5.536 -7.408 14.278 1.00 95.31 286 GLY A CA 1
ATOM 2301 C C . GLY A 1 286 ? -5.000 -7.837 12.927 1.00 95.31 286 GLY A C 1
ATOM 2302 O O . GLY A 1 286 ? -3.850 -8.265 12.838 1.00 95.31 286 GLY A O 1
ATOM 2303 N N . GLY A 1 287 ? -5.833 -7.769 11.896 1.00 94.75 287 GLY A N 1
ATOM 2304 C CA . GLY A 1 287 ? -5.455 -8.213 10.565 1.00 94.75 287 GLY A CA 1
ATOM 2305 C C . GLY A 1 287 ? -6.061 -7.332 9.490 1.00 94.75 287 GLY A C 1
ATOM 2306 O O . GLY A 1 287 ? -7.149 -6.780 9.657 1.00 94.75 287 GLY A O 1
ATOM 2307 N N . LEU A 1 288 ? -5.340 -7.251 8.384 1.00 95.69 288 LEU A N 1
ATOM 2308 C CA . LEU A 1 288 ? -5.780 -6.669 7.131 1.00 95.69 288 LEU A CA 1
ATOM 2309 C C . LEU A 1 288 ? -5.548 -7.699 6.023 1.00 95.69 288 LEU A C 1
ATOM 2311 O O . LEU A 1 288 ? -4.639 -8.525 6.124 1.00 95.69 288 LEU A O 1
ATOM 2315 N N . MET A 1 289 ? -6.372 -7.666 4.985 1.00 95.62 289 MET A N 1
ATOM 2316 C CA . MET A 1 289 ? -6.255 -8.555 3.833 1.00 95.62 289 MET A CA 1
ATOM 2317 C C . MET A 1 289 ? -6.418 -7.769 2.535 1.00 95.62 289 MET A C 1
ATOM 2319 O O . MET A 1 289 ? -7.082 -6.733 2.504 1.00 95.62 289 MET A O 1
ATOM 2323 N N . ARG A 1 290 ? -5.799 -8.265 1.465 1.00 93.75 290 ARG A N 1
ATOM 2324 C CA . ARG A 1 290 ? -5.954 -7.743 0.105 1.00 93.75 290 ARG A CA 1
ATOM 2325 C C . ARG A 1 290 ? -5.966 -8.891 -0.889 1.00 93.75 290 ARG A C 1
ATOM 2327 O O . ARG A 1 290 ? -5.306 -9.906 -0.665 1.00 93.75 290 ARG A O 1
ATOM 2334 N N . ALA A 1 291 ? -6.660 -8.691 -2.000 1.00 92.88 291 ALA A N 1
ATOM 2335 C CA . ALA A 1 291 ? -6.533 -9.568 -3.152 1.00 92.88 291 ALA A CA 1
ATOM 2336 C C . ALA A 1 291 ? -5.169 -9.365 -3.837 1.00 92.88 291 ALA A C 1
ATOM 2338 O O . ALA A 1 291 ? -4.560 -8.288 -3.775 1.00 92.88 291 ALA A O 1
ATOM 2339 N N . ILE A 1 292 ? -4.683 -10.422 -4.484 1.00 90.25 292 ILE A N 1
ATOM 2340 C CA . ILE A 1 292 ? -3.506 -10.384 -5.350 1.00 90.25 292 ILE A CA 1
ATOM 2341 C C . ILE A 1 292 ? -3.975 -10.794 -6.742 1.00 90.25 292 ILE A C 1
ATOM 2343 O O . ILE A 1 292 ? -4.441 -11.916 -6.924 1.00 90.25 292 ILE A O 1
ATOM 2347 N N . ASP A 1 293 ? -3.856 -9.884 -7.708 1.00 85.50 293 ASP A N 1
ATOM 2348 C CA . ASP A 1 293 ? -4.369 -10.097 -9.068 1.00 85.50 293 ASP A CA 1
ATOM 2349 C C . ASP A 1 293 ? -3.629 -11.226 -9.802 1.00 85.50 293 ASP A C 1
ATOM 2351 O O . ASP A 1 293 ? -4.215 -11.961 -10.593 1.00 85.50 293 ASP A O 1
ATOM 2355 N N . GLN A 1 294 ? -2.331 -11.378 -9.528 1.00 84.00 294 GLN A N 1
ATOM 2356 C CA . GLN A 1 294 ? -1.487 -12.428 -10.095 1.00 84.00 294 GLN A CA 1
ATOM 2357 C C . GLN A 1 294 ? -1.429 -13.618 -9.139 1.00 84.00 294 GLN A C 1
ATOM 2359 O O . GLN A 1 294 ? -0.601 -13.650 -8.235 1.00 84.00 294 GLN A O 1
ATOM 2364 N N . THR A 1 295 ? -2.314 -14.597 -9.319 1.00 84.44 295 THR A N 1
ATOM 2365 C CA . THR A 1 295 ? -2.406 -15.759 -8.417 1.00 84.44 295 THR A CA 1
ATOM 2366 C C . THR A 1 295 ? -1.371 -16.847 -8.704 1.00 84.44 295 THR A C 1
ATOM 2368 O O . THR A 1 295 ? -1.119 -17.689 -7.846 1.00 84.44 295 THR A O 1
ATOM 2371 N N . ASP A 1 296 ? -0.792 -16.866 -9.908 1.00 87.06 296 ASP A N 1
ATOM 2372 C CA . ASP A 1 296 ? 0.202 -17.867 -10.305 1.00 87.06 296 ASP A CA 1
ATOM 2373 C C . ASP A 1 296 ? 1.618 -17.400 -9.940 1.00 87.06 296 ASP A C 1
ATOM 2375 O O . ASP A 1 296 ? 2.297 -16.724 -10.716 1.00 87.06 296 ASP A O 1
ATOM 2379 N N . PHE A 1 297 ? 2.042 -17.721 -8.718 1.00 88.75 297 PHE A N 1
ATOM 2380 C CA . PHE A 1 297 ? 3.370 -17.368 -8.208 1.00 88.75 297 PHE A CA 1
ATOM 2381 C C . PHE A 1 297 ? 4.492 -18.190 -8.849 1.00 88.75 297 PHE A C 1
ATOM 2383 O O . PHE A 1 297 ? 5.613 -17.696 -8.930 1.00 88.75 297 PHE A O 1
ATOM 2390 N N . GLU A 1 298 ? 4.192 -19.395 -9.343 1.00 88.50 298 GLU A N 1
ATOM 2391 C CA . GLU A 1 298 ? 5.170 -20.289 -9.973 1.00 88.50 298 GLU A CA 1
ATOM 2392 C C . GLU A 1 298 ? 5.570 -19.750 -11.348 1.00 88.50 298 GLU A C 1
ATOM 2394 O O . GLU A 1 298 ? 6.750 -19.542 -11.622 1.00 88.50 298 GLU A O 1
ATOM 2399 N N . THR A 1 299 ? 4.585 -19.427 -12.194 1.00 87.31 299 THR A N 1
ATOM 2400 C CA . THR A 1 299 ? 4.855 -18.847 -13.519 1.00 87.31 299 THR A CA 1
ATOM 2401 C C . THR A 1 299 ? 5.519 -17.470 -13.412 1.00 87.31 299 THR A C 1
ATOM 2403 O O . THR A 1 299 ? 6.346 -17.119 -14.251 1.00 87.31 299 THR A O 1
ATOM 2406 N N . ASN A 1 300 ? 5.192 -16.694 -12.372 1.00 84.19 300 ASN A N 1
ATOM 2407 C CA . ASN A 1 300 ? 5.788 -15.377 -12.125 1.00 84.19 300 ASN A CA 1
ATOM 2408 C C . ASN A 1 300 ? 7.109 -15.423 -11.330 1.00 84.19 300 ASN A C 1
ATOM 2410 O O . ASN A 1 300 ? 7.680 -14.365 -11.072 1.00 84.19 300 ASN A O 1
ATOM 2414 N N . ASN A 1 301 ? 7.585 -16.612 -10.941 1.00 87.31 301 ASN A N 1
ATOM 2415 C CA . ASN A 1 301 ? 8.792 -16.823 -10.137 1.00 87.31 301 ASN A CA 1
ATOM 2416 C C . ASN A 1 301 ? 8.873 -15.913 -8.890 1.00 87.31 301 ASN A C 1
ATOM 2418 O O . ASN A 1 301 ? 9.876 -15.236 -8.649 1.00 87.31 301 ASN A O 1
ATOM 2422 N N . ILE A 1 302 ? 7.787 -15.848 -8.112 1.00 88.12 302 ILE A N 1
ATOM 2423 C CA . ILE A 1 302 ? 7.729 -15.039 -6.886 1.00 88.12 302 ILE A CA 1
ATOM 2424 C C . ILE A 1 302 ? 8.336 -15.832 -5.726 1.00 88.12 302 ILE A C 1
ATOM 2426 O O . ILE A 1 302 ? 7.747 -16.799 -5.250 1.00 88.12 302 ILE A O 1
ATOM 2430 N N . GLU A 1 303 ? 9.494 -15.389 -5.238 1.00 88.50 303 GLU A N 1
ATOM 2431 C CA . GLU A 1 303 ? 10.269 -16.126 -4.226 1.00 88.50 303 GLU A CA 1
ATOM 2432 C C . GLU A 1 303 ? 10.239 -15.490 -2.827 1.00 88.50 303 GLU A C 1
ATOM 2434 O O . GLU A 1 303 ? 10.275 -16.197 -1.818 1.00 88.50 303 GLU A O 1
ATOM 2439 N N . PHE A 1 304 ? 10.170 -14.158 -2.738 1.00 90.75 304 PHE A N 1
ATOM 2440 C CA . PHE A 1 304 ? 10.367 -13.437 -1.478 1.00 90.75 304 PHE A CA 1
ATOM 2441 C C . PHE A 1 304 ? 9.302 -12.372 -1.238 1.00 90.75 304 PHE A C 1
ATOM 2443 O O . PHE A 1 304 ? 8.835 -11.701 -2.157 1.00 90.75 304 PHE A O 1
ATOM 2450 N N . ILE A 1 305 ? 8.979 -12.169 0.041 1.00 91.62 305 ILE A N 1
ATOM 2451 C CA . ILE A 1 305 ? 8.301 -10.966 0.521 1.00 91.62 305 ILE A CA 1
ATOM 2452 C C . ILE A 1 305 ? 9.360 -10.090 1.179 1.00 91.62 305 ILE A C 1
ATOM 2454 O O . ILE A 1 305 ? 9.915 -10.451 2.217 1.00 91.62 305 ILE A O 1
ATOM 2458 N N . GLU A 1 306 ? 9.627 -8.933 0.581 1.00 92.12 306 GLU A N 1
ATOM 2459 C CA . GLU A 1 306 ? 10.616 -7.978 1.074 1.00 92.12 306 GLU A CA 1
ATOM 2460 C C . GLU A 1 306 ? 9.926 -6.749 1.670 1.00 92.12 306 GLU A C 1
ATOM 2462 O O . GLU A 1 306 ? 9.056 -6.134 1.052 1.00 92.12 306 GLU A O 1
ATOM 2467 N N . PHE A 1 307 ? 10.332 -6.359 2.877 1.00 93.44 307 PHE A N 1
ATOM 2468 C CA . PHE A 1 307 ? 9.918 -5.099 3.486 1.00 93.44 307 PHE A CA 1
ATOM 2469 C C . PHE A 1 307 ? 10.971 -4.595 4.470 1.00 93.44 307 PHE A C 1
ATOM 2471 O O . PHE A 1 307 ? 11.723 -5.362 5.070 1.00 93.44 307 PHE A O 1
ATOM 2478 N N . TRP A 1 308 ? 10.986 -3.279 4.658 1.00 93.12 308 TRP A N 1
ATOM 2479 C CA . TRP A 1 308 ? 11.812 -2.608 5.653 1.00 93.12 308 TRP A CA 1
ATOM 2480 C C . TRP A 1 308 ? 10.933 -2.225 6.837 1.00 93.12 308 TRP A C 1
ATOM 2482 O O . TRP A 1 308 ? 10.010 -1.426 6.691 1.00 93.12 308 TRP A O 1
ATOM 2492 N N . LEU A 1 309 ? 11.214 -2.802 8.003 1.00 92.88 309 LEU A N 1
ATOM 2493 C CA . LEU A 1 309 ? 10.487 -2.520 9.236 1.00 92.88 309 LEU A CA 1
ATOM 2494 C C . LEU A 1 309 ? 11.353 -1.661 10.161 1.00 92.88 309 LEU A C 1
ATOM 2496 O O . LEU A 1 309 ? 12.483 -2.032 10.482 1.00 92.88 309 LEU A O 1
ATOM 2500 N N . LEU A 1 310 ? 10.814 -0.525 10.610 1.00 92.38 310 LEU A N 1
ATOM 2501 C CA . LEU A 1 310 ? 11.411 0.246 11.700 1.00 92.38 310 LEU A CA 1
ATOM 2502 C C . LEU A 1 310 ? 11.428 -0.619 12.963 1.00 92.38 310 LEU A C 1
ATOM 2504 O O . LEU A 1 310 ? 10.388 -1.163 13.325 1.00 92.38 310 LEU A O 1
ATOM 2508 N N . ASP A 1 311 ? 12.570 -0.703 13.650 1.00 91.31 311 ASP A N 1
ATOM 2509 C CA . ASP A 1 311 ? 12.675 -1.445 14.910 1.00 91.31 311 ASP A CA 1
ATOM 2510 C C . ASP A 1 311 ? 11.593 -0.974 15.911 1.00 91.31 311 ASP A C 1
ATOM 2512 O O . ASP A 1 311 ? 11.663 0.152 16.422 1.00 91.31 311 ASP A O 1
ATOM 2516 N N . PRO A 1 312 ? 10.585 -1.813 16.226 1.00 86.75 312 PRO A N 1
ATOM 2517 C CA . PRO A 1 312 ? 9.490 -1.418 17.105 1.00 86.75 312 PRO A CA 1
ATOM 2518 C C . PRO A 1 312 ? 9.922 -1.356 18.581 1.00 86.75 312 PRO A C 1
ATOM 2520 O O . PRO A 1 312 ? 9.153 -0.912 19.438 1.00 86.75 312 PRO A O 1
ATOM 2523 N N . PHE A 1 313 ? 11.146 -1.784 18.910 1.00 89.12 313 PHE A N 1
ATOM 2524 C CA . PHE A 1 313 ? 11.663 -1.873 20.275 1.00 89.12 313 PHE A CA 1
ATOM 2525 C C . PHE A 1 313 ? 12.590 -0.725 20.674 1.00 89.12 313 PHE A C 1
ATOM 2527 O O . PHE A 1 313 ? 13.037 -0.700 21.824 1.00 89.12 313 PHE A O 1
ATOM 2534 N N . ILE A 1 314 ? 12.799 0.276 19.808 1.00 87.50 314 ILE A N 1
ATOM 2535 C CA . ILE A 1 314 ? 13.675 1.439 20.067 1.00 87.50 314 ILE A CA 1
ATOM 2536 C C . ILE A 1 314 ? 13.395 2.081 21.437 1.00 87.50 314 ILE A C 1
ATOM 2538 O O . ILE A 1 314 ? 14.317 2.465 22.155 1.00 87.50 314 ILE A O 1
ATOM 2542 N N . ARG A 1 315 ? 12.119 2.174 21.835 1.00 83.62 315 ARG A N 1
ATOM 2543 C CA . ARG A 1 315 ? 11.696 2.763 23.121 1.00 83.62 315 ARG A CA 1
ATOM 2544 C C . ARG A 1 315 ? 11.505 1.748 24.251 1.00 83.62 315 ARG A C 1
ATOM 2546 O O . ARG A 1 315 ? 11.311 2.148 25.397 1.00 83.62 315 ARG A O 1
ATOM 2553 N N . LYS A 1 316 ? 11.517 0.445 23.956 1.00 85.00 316 LYS A N 1
ATOM 2554 C CA . LYS A 1 316 ? 11.230 -0.626 24.922 1.00 85.00 316 LYS A CA 1
ATOM 2555 C C . LYS A 1 316 ? 12.024 -1.897 24.606 1.00 85.00 316 LYS A C 1
ATOM 2557 O O . LYS A 1 316 ? 11.456 -2.931 24.263 1.00 85.00 316 LYS A O 1
ATOM 2562 N N . GLN A 1 317 ? 13.336 -1.817 24.807 1.00 83.12 317 GLN A N 1
ATOM 2563 C CA . GLN A 1 317 ? 14.295 -2.880 24.477 1.00 83.12 317 GLN A CA 1
ATOM 2564 C C . GLN A 1 317 ? 14.027 -4.222 25.190 1.00 83.12 317 GLN A C 1
ATOM 2566 O O . GLN A 1 317 ? 14.348 -5.273 24.656 1.00 83.12 317 GLN A O 1
ATOM 2571 N N . GLY A 1 318 ? 13.412 -4.214 26.380 1.00 84.44 318 GLY A N 1
ATOM 2572 C CA . GLY A 1 318 ? 13.078 -5.432 27.140 1.00 84.44 318 GLY A CA 1
ATOM 2573 C C . GLY A 1 318 ? 11.709 -6.048 26.821 1.00 84.44 318 GLY A C 1
ATOM 2574 O O . GLY A 1 318 ? 11.203 -6.854 27.601 1.00 84.44 318 GLY A O 1
ATOM 2575 N N . SER A 1 319 ? 11.040 -5.614 25.751 1.00 86.38 319 SER A N 1
ATOM 2576 C CA . SER A 1 319 ? 9.739 -6.168 25.370 1.00 86.38 319 SER A CA 1
ATOM 2577 C C . SER A 1 319 ? 9.900 -7.573 24.786 1.00 86.38 319 SER A C 1
ATOM 2579 O O . SER A 1 319 ? 10.716 -7.774 23.898 1.00 86.38 319 SER A O 1
ATOM 2581 N N . ALA A 1 320 ? 9.064 -8.526 25.210 1.00 81.62 320 ALA A N 1
ATOM 2582 C CA . ALA A 1 320 ? 9.000 -9.863 24.602 1.00 81.62 320 ALA A CA 1
ATOM 2583 C C . ALA A 1 320 ? 8.399 -9.861 23.179 1.00 81.62 320 ALA A C 1
ATOM 2585 O O . ALA A 1 320 ? 8.318 -10.908 22.546 1.00 81.62 320 ALA A O 1
ATOM 2586 N N . GLY A 1 321 ? 7.967 -8.694 22.692 1.00 84.88 321 GLY A N 1
ATOM 2587 C CA . GLY A 1 321 ? 7.426 -8.529 21.349 1.00 84.88 321 GLY A CA 1
ATOM 2588 C C . GLY A 1 321 ? 6.002 -9.033 21.165 1.00 84.88 321 GLY A C 1
ATOM 2589 O O . GLY A 1 321 ? 5.273 -9.299 22.123 1.00 84.88 321 GLY A O 1
ATOM 2590 N N . GLY A 1 322 ? 5.619 -9.078 19.895 1.00 88.31 322 GLY A N 1
ATOM 2591 C CA . GLY A 1 322 ? 4.414 -9.711 19.377 1.00 88.31 322 GLY A CA 1
ATOM 2592 C C . GLY A 1 322 ? 4.777 -10.506 18.126 1.00 88.31 322 GLY A C 1
ATOM 2593 O O . GLY A 1 322 ? 5.953 -10.615 17.780 1.00 88.31 322 GLY A O 1
ATOM 2594 N N . GLU A 1 323 ? 3.775 -11.045 17.446 1.00 88.88 323 GLU A N 1
ATOM 2595 C CA . GLU A 1 323 ? 3.970 -11.838 16.233 1.00 88.88 323 GLU A CA 1
ATOM 2596 C C . GLU A 1 323 ? 3.324 -11.126 15.041 1.00 88.88 323 GLU A C 1
ATOM 2598 O O . GLU A 1 323 ? 2.159 -10.734 15.112 1.00 88.88 323 GLU A O 1
ATOM 2603 N N . LEU A 1 324 ? 4.083 -10.962 13.955 1.00 91.19 324 LEU A N 1
ATOM 2604 C CA . LEU A 1 324 ? 3.560 -10.590 12.642 1.00 91.19 324 LEU A CA 1
ATOM 2605 C C . LEU A 1 324 ? 3.423 -11.874 11.826 1.00 91.19 324 LEU A C 1
ATOM 2607 O O . LEU A 1 324 ? 4.409 -12.576 11.609 1.00 91.19 324 LEU A O 1
ATOM 2611 N N . VAL A 1 325 ? 2.205 -12.175 11.388 1.00 91.44 325 VAL A N 1
ATOM 2612 C CA . VAL A 1 325 ? 1.902 -13.362 10.587 1.00 91.44 325 VAL A CA 1
ATOM 2613 C C . VAL A 1 325 ? 1.433 -12.901 9.215 1.00 91.44 325 VAL A C 1
ATOM 2615 O O . VAL A 1 325 ? 0.543 -12.060 9.117 1.00 91.44 325 VAL A O 1
ATOM 2618 N N . ILE A 1 326 ? 2.041 -13.448 8.165 1.00 92.19 326 ILE A N 1
ATOM 2619 C CA . ILE A 1 326 ? 1.645 -13.204 6.778 1.00 92.19 326 ILE A CA 1
ATOM 2620 C C . ILE A 1 326 ? 1.036 -14.497 6.253 1.00 92.19 326 ILE A C 1
ATOM 2622 O O . ILE A 1 326 ? 1.728 -15.501 6.086 1.00 92.19 326 ILE A O 1
ATOM 2626 N N . ASN A 1 327 ? -0.271 -14.477 6.023 1.00 90.69 327 ASN A N 1
ATOM 2627 C CA . ASN A 1 327 ? -0.982 -15.585 5.406 1.00 90.69 327 ASN A CA 1
ATOM 2628 C C . ASN A 1 327 ? -1.021 -15.373 3.889 1.00 90.69 327 ASN A C 1
ATOM 2630 O O . ASN A 1 327 ? -1.406 -14.304 3.426 1.00 90.69 327 ASN A O 1
ATOM 2634 N N . LEU A 1 328 ? -0.637 -16.399 3.128 1.00 89.56 328 LEU A N 1
ATOM 2635 C CA . LEU A 1 328 ? -0.713 -16.424 1.667 1.00 89.56 328 LEU A CA 1
ATOM 2636 C C . LEU A 1 328 ? -1.563 -17.615 1.228 1.00 89.56 328 LEU A C 1
ATOM 2638 O O . LEU A 1 328 ? -1.462 -18.698 1.807 1.00 89.56 328 LEU A O 1
ATOM 2642 N N . GLY A 1 329 ? -2.378 -17.411 0.198 1.00 88.62 329 GLY A N 1
ATOM 2643 C CA . GLY A 1 329 ? -3.250 -18.432 -0.373 1.00 88.62 329 GLY A CA 1
ATOM 2644 C C . GLY A 1 329 ? -4.723 -18.068 -0.238 1.00 88.62 329 GLY A C 1
ATOM 2645 O O . GLY A 1 329 ? -5.098 -16.900 -0.311 1.00 88.62 329 GLY A O 1
ATOM 2646 N N . ASN A 1 330 ? -5.563 -19.082 -0.047 1.00 89.62 330 ASN A N 1
ATOM 2647 C CA . ASN A 1 330 ? -7.010 -18.906 0.001 1.00 89.62 330 ASN A CA 1
ATOM 2648 C C . ASN A 1 330 ? -7.443 -18.449 1.396 1.00 89.62 330 ASN A C 1
ATOM 2650 O O . ASN A 1 330 ? -7.493 -19.245 2.336 1.00 89.62 330 ASN A O 1
ATOM 2654 N N . ILE A 1 331 ? -7.756 -17.162 1.516 1.00 91.88 331 ILE A N 1
ATOM 2655 C CA . ILE A 1 331 ? -8.236 -16.528 2.745 1.00 91.88 331 ILE A CA 1
ATOM 2656 C C . ILE A 1 331 ? -9.733 -16.248 2.591 1.00 91.88 331 ILE A C 1
ATOM 2658 O O . ILE A 1 331 ? -10.209 -15.936 1.504 1.00 91.88 331 ILE A O 1
ATOM 2662 N N . SER A 1 332 ? -10.490 -16.391 3.677 1.00 92.50 332 SER A N 1
ATOM 2663 C CA . SER A 1 332 ? -11.920 -16.083 3.679 1.00 92.50 332 SER A CA 1
ATOM 2664 C C . SER A 1 332 ? -12.154 -14.577 3.528 1.00 92.50 332 SER A C 1
ATOM 2666 O O . SER A 1 332 ? -11.635 -13.800 4.327 1.00 92.50 332 SER A O 1
ATOM 2668 N N . GLU A 1 333 ? -12.995 -14.177 2.576 1.00 92.69 333 GLU A N 1
ATOM 2669 C CA . GLU A 1 333 ? -13.475 -12.790 2.423 1.00 92.69 333 GLU A CA 1
ATOM 2670 C C . GLU A 1 333 ? -14.638 -12.456 3.379 1.00 92.69 333 GLU A C 1
ATOM 2672 O O . GLU A 1 333 ? -15.073 -11.313 3.476 1.00 92.69 333 GLU A O 1
ATOM 2677 N N . ASP A 1 334 ? -15.133 -13.452 4.118 1.00 93.69 334 ASP A N 1
ATOM 2678 C CA . ASP A 1 334 ? -16.216 -13.309 5.094 1.00 93.69 334 ASP A CA 1
ATOM 2679 C C . ASP A 1 334 ? -15.705 -12.662 6.402 1.00 93.69 334 ASP A C 1
ATOM 2681 O O . ASP A 1 334 ? -15.250 -13.351 7.324 1.00 93.69 334 ASP A O 1
ATOM 2685 N N . ILE A 1 335 ? -15.698 -11.323 6.452 1.00 94.38 335 ILE A N 1
ATOM 2686 C CA . ILE A 1 335 ? -15.198 -10.518 7.588 1.00 94.38 335 ILE A CA 1
ATOM 2687 C C . ILE A 1 335 ? -16.112 -10.651 8.814 1.00 94.38 335 ILE A C 1
ATOM 2689 O O . ILE A 1 335 ? -15.627 -10.833 9.942 1.00 94.38 335 ILE A O 1
ATOM 2693 N N . LEU A 1 336 ? -17.425 -10.543 8.587 1.00 94.62 336 LEU A N 1
ATOM 2694 C CA . LEU A 1 336 ? -18.480 -10.804 9.560 1.00 94.62 336 LEU A CA 1
ATOM 2695 C C . LEU A 1 336 ? -19.035 -12.190 9.300 1.00 94.62 336 LEU A C 1
ATOM 2697 O O . LEU A 1 336 ? -19.922 -12.349 8.481 1.00 94.62 336 LEU A O 1
ATOM 2701 N N . LYS A 1 337 ? -18.509 -13.182 10.017 1.00 92.88 337 LYS A N 1
ATOM 2702 C CA . LYS A 1 337 ? -18.707 -14.593 9.694 1.00 92.88 337 LYS A CA 1
ATOM 2703 C C . LYS A 1 337 ? -20.158 -15.077 9.826 1.00 92.88 337 LYS A C 1
ATOM 2705 O O . LYS A 1 337 ? -20.504 -15.770 10.785 1.00 92.88 337 LYS A O 1
ATOM 2710 N N . ASP A 1 338 ? -20.988 -14.784 8.840 1.00 92.69 338 ASP A N 1
ATOM 2711 C CA . ASP A 1 338 ? -22.377 -15.224 8.712 1.00 92.69 338 ASP A CA 1
ATOM 2712 C C . ASP A 1 338 ? -22.630 -15.981 7.390 1.00 92.69 338 ASP A C 1
ATOM 2714 O O . ASP A 1 338 ? -23.632 -16.694 7.248 1.00 92.69 338 ASP A O 1
ATOM 2718 N N . GLY A 1 339 ? -21.657 -15.968 6.470 1.00 92.19 339 GLY A N 1
ATOM 2719 C CA . GLY A 1 339 ? -21.729 -16.615 5.164 1.00 92.19 339 GLY A CA 1
ATOM 2720 C C . GLY A 1 339 ? -22.641 -15.898 4.170 1.00 92.19 339 GLY A C 1
ATOM 2721 O O . GLY A 1 339 ? -23.113 -16.533 3.219 1.00 92.19 339 GLY A O 1
ATOM 2722 N N . LYS A 1 340 ? -22.935 -14.616 4.396 1.00 92.56 340 LYS A N 1
ATOM 2723 C CA . LYS A 1 340 ? -23.691 -13.753 3.493 1.00 92.56 340 LYS A CA 1
ATOM 2724 C C . LYS A 1 340 ? -22.755 -12.727 2.860 1.00 92.56 340 LYS A C 1
ATOM 2726 O O . LYS A 1 340 ? -21.752 -12.321 3.431 1.00 92.56 340 LYS A O 1
ATOM 2731 N N . ARG A 1 341 ? -23.080 -12.310 1.635 1.00 92.75 341 ARG A N 1
ATOM 2732 C CA . ARG A 1 341 ? -22.341 -11.245 0.953 1.00 92.75 341 ARG A CA 1
ATOM 2733 C C . ARG A 1 341 ? -22.970 -9.909 1.316 1.00 92.75 341 ARG A C 1
ATOM 2735 O O . ARG A 1 341 ? -24.068 -9.620 0.844 1.00 92.75 341 ARG A O 1
ATOM 2742 N N . GLN A 1 342 ? -22.255 -9.110 2.096 1.00 92.44 342 GLN A N 1
ATOM 2743 C CA . GLN A 1 342 ? -22.647 -7.735 2.360 1.00 92.44 342 GLN A CA 1
ATOM 2744 C C . GLN A 1 342 ? -22.205 -6.810 1.228 1.00 92.44 342 GLN A C 1
ATOM 2746 O O . GLN A 1 342 ? -21.115 -6.963 0.676 1.00 92.44 342 GLN A O 1
ATOM 2751 N N . TYR A 1 343 ? -23.060 -5.850 0.885 1.00 92.19 343 TYR A N 1
ATOM 2752 C CA . TYR A 1 343 ? -22.685 -4.696 0.078 1.00 92.19 343 TYR A CA 1
ATOM 2753 C C . TYR A 1 343 ? -23.612 -3.518 0.400 1.00 92.19 343 TYR A C 1
ATOM 2755 O O . TYR A 1 343 ? -24.831 -3.578 0.241 1.00 92.19 343 TYR A O 1
ATOM 2763 N N . GLU A 1 344 ? -23.005 -2.440 0.873 1.00 92.06 344 GLU A N 1
ATOM 2764 C CA . GLU A 1 344 ? -23.655 -1.254 1.435 1.00 92.06 344 GLU A CA 1
ATOM 2765 C C . GLU A 1 344 ? -24.582 -0.528 0.453 1.00 92.06 344 GLU A C 1
ATOM 2767 O O . GLU A 1 344 ? -25.685 -0.099 0.791 1.00 92.06 344 GLU A O 1
ATOM 2772 N N . ASN A 1 345 ? -24.198 -0.465 -0.823 1.00 89.94 345 ASN A N 1
ATOM 2773 C CA . ASN A 1 345 ? -25.014 0.175 -1.852 1.00 89.94 345 ASN A CA 1
ATOM 2774 C C . ASN A 1 345 ? -26.280 -0.619 -2.233 1.00 89.94 345 ASN A C 1
ATOM 2776 O O . ASN A 1 345 ? -27.087 -0.146 -3.033 1.00 89.94 345 ASN A O 1
ATOM 2780 N N . GLY A 1 346 ? -26.454 -1.819 -1.673 1.00 89.38 346 GLY A N 1
ATOM 2781 C CA . GLY A 1 346 ? -27.669 -2.620 -1.771 1.00 89.38 346 GLY A CA 1
ATOM 2782 C C . GLY A 1 346 ? -28.636 -2.449 -0.609 1.00 89.38 346 GLY A C 1
ATOM 2783 O O . GLY A 1 346 ? -29.633 -3.166 -0.578 1.00 89.38 346 GLY A O 1
ATOM 2784 N N . LEU A 1 347 ? -28.350 -1.578 0.361 1.00 91.94 347 LEU A N 1
ATOM 2785 C CA . LEU A 1 347 ? -29.213 -1.378 1.522 1.00 91.94 347 LEU A CA 1
ATOM 2786 C C . LEU A 1 347 ? -30.411 -0.466 1.190 1.00 91.94 347 LEU A C 1
ATOM 2788 O O . LEU A 1 347 ? -30.290 0.416 0.331 1.00 91.94 347 LEU A O 1
ATOM 2792 N N . PRO A 1 348 ? -31.577 -0.670 1.841 1.00 90.81 348 PRO A N 1
ATOM 2793 C CA . PRO A 1 348 ? -32.748 0.179 1.671 1.00 90.81 348 PRO A CA 1
ATOM 2794 C C . PRO A 1 348 ? -32.450 1.633 2.015 1.00 90.81 348 PRO A C 1
ATOM 2796 O O . PRO A 1 348 ? -31.855 1.932 3.047 1.00 90.81 348 PRO A O 1
ATOM 2799 N N . THR A 1 349 ? -32.957 2.539 1.191 1.00 90.75 349 THR A N 1
ATOM 2800 C CA . THR A 1 349 ? -32.827 3.985 1.391 1.00 90.75 349 THR A CA 1
ATOM 2801 C C . THR A 1 349 ? -34.204 4.643 1.466 1.00 90.75 349 THR A C 1
ATOM 2803 O O . THR A 1 349 ? -35.210 4.008 1.123 1.00 90.75 349 THR A O 1
ATOM 2806 N N . PRO A 1 350 ? -34.308 5.919 1.881 1.00 87.62 350 PRO A N 1
ATOM 2807 C CA . PRO A 1 350 ? -35.572 6.649 1.841 1.00 87.62 350 PRO A CA 1
ATOM 2808 C C . PRO A 1 350 ? -36.211 6.667 0.446 1.00 87.62 350 PRO A C 1
ATOM 2810 O O . PRO A 1 350 ? -37.438 6.584 0.346 1.00 87.62 350 PRO A O 1
ATOM 2813 N N . THR A 1 351 ? -35.394 6.718 -0.613 1.00 85.38 351 THR A N 1
ATOM 2814 C CA . THR A 1 351 ? -35.837 6.666 -2.015 1.00 85.38 351 THR A CA 1
ATOM 2815 C C . THR A 1 351 ? -36.152 5.240 -2.495 1.00 85.38 351 THR A C 1
ATOM 2817 O O . THR A 1 351 ? -37.001 5.059 -3.371 1.00 85.38 351 THR A O 1
ATOM 2820 N N . GLN A 1 352 ? -35.527 4.214 -1.902 1.00 83.88 352 GLN A N 1
ATOM 2821 C CA . GLN A 1 352 ? -35.675 2.797 -2.256 1.00 83.88 352 GLN A CA 1
ATOM 2822 C C . GLN A 1 352 ? -35.934 1.916 -1.020 1.00 83.88 352 GLN A C 1
ATOM 2824 O O . GLN A 1 352 ? -35.095 1.127 -0.591 1.00 83.88 352 GLN A O 1
ATOM 2829 N N . GLN A 1 353 ? -37.140 2.010 -0.459 1.00 82.50 353 GLN A N 1
ATOM 2830 C CA . GLN A 1 353 ? -37.477 1.348 0.814 1.00 82.50 353 GLN A CA 1
ATOM 2831 C C . GLN A 1 353 ? -37.746 -0.161 0.693 1.00 82.50 353 GLN A C 1
ATOM 2833 O O . GLN A 1 353 ? -37.602 -0.903 1.660 1.00 82.50 353 GLN A O 1
ATOM 2838 N N . ASN A 1 354 ? -38.146 -0.635 -0.491 1.00 84.12 354 ASN A N 1
ATOM 2839 C CA . ASN A 1 354 ? -38.634 -2.005 -0.695 1.00 84.12 354 ASN A CA 1
ATOM 2840 C C . ASN A 1 354 ? -37.527 -3.006 -1.068 1.00 84.12 354 ASN A C 1
ATOM 2842 O O . ASN A 1 354 ? -37.788 -3.973 -1.787 1.00 84.12 354 ASN A O 1
ATOM 2846 N N . ILE A 1 355 ? -36.293 -2.781 -0.613 1.00 85.62 355 ILE A N 1
ATOM 2847 C CA . ILE A 1 355 ? -35.202 -3.729 -0.843 1.00 85.62 355 ILE A CA 1
ATOM 2848 C C . ILE A 1 355 ? -35.281 -4.835 0.221 1.00 85.62 355 ILE A C 1
ATOM 2850 O O . ILE A 1 355 ? -35.232 -4.543 1.417 1.00 85.62 355 ILE A O 1
ATOM 2854 N N . PRO A 1 356 ? -35.435 -6.113 -0.170 1.00 89.44 356 PRO A N 1
ATOM 2855 C CA . PRO A 1 356 ? -35.527 -7.196 0.794 1.00 89.44 356 PRO A CA 1
ATOM 2856 C C . PRO A 1 356 ? -34.177 -7.423 1.480 1.00 89.44 356 PRO A C 1
ATOM 2858 O O . PRO A 1 356 ? -33.166 -7.644 0.813 1.00 89.44 356 PRO A O 1
ATOM 2861 N N . LEU A 1 357 ? -34.194 -7.451 2.810 1.00 92.44 357 LEU A N 1
ATOM 2862 C CA . LEU A 1 357 ? -33.045 -7.777 3.651 1.00 92.44 357 LEU A CA 1
ATOM 2863 C C . LEU A 1 357 ? -33.175 -9.194 4.237 1.00 92.44 357 LEU A C 1
ATOM 2865 O O . LEU A 1 357 ? -34.285 -9.717 4.403 1.00 92.44 357 LEU A O 1
ATOM 2869 N N . ASP A 1 358 ? -32.035 -9.807 4.533 1.00 92.62 358 ASP A N 1
ATOM 2870 C CA . ASP A 1 358 ? -31.884 -10.911 5.479 1.00 92.62 358 ASP A CA 1
ATOM 2871 C C . ASP A 1 358 ? -31.214 -10.353 6.747 1.00 92.62 358 ASP A C 1
ATOM 2873 O O . ASP A 1 358 ? -30.295 -9.542 6.661 1.00 92.62 358 ASP A O 1
ATOM 2877 N N . GLU A 1 359 ? -31.664 -10.781 7.926 1.00 92.88 359 GLU A N 1
ATOM 2878 C CA . GLU A 1 359 ? -31.043 -10.409 9.202 1.00 92.88 359 GLU A CA 1
ATOM 2879 C C . GLU A 1 359 ? -30.272 -11.615 9.752 1.00 92.88 359 GLU A C 1
ATOM 2881 O O . GLU A 1 359 ? -30.818 -12.719 9.846 1.00 92.88 359 GLU A O 1
ATOM 2886 N N . THR A 1 360 ? -29.002 -11.404 10.085 1.00 94.12 360 THR A N 1
ATOM 2887 C CA . THR A 1 360 ? -28.134 -12.353 10.794 1.00 94.12 360 THR A CA 1
ATOM 2888 C C . THR A 1 360 ? -27.907 -11.841 12.220 1.00 94.12 360 THR A C 1
ATOM 2890 O O . THR A 1 360 ? -28.364 -10.758 12.586 1.00 94.12 360 THR A O 1
ATOM 2893 N N . ASN A 1 361 ? -27.216 -12.596 13.072 1.00 93.12 361 ASN A N 1
ATOM 2894 C CA . ASN A 1 361 ? -26.838 -12.113 14.405 1.00 93.12 361 ASN A CA 1
ATOM 2895 C C . ASN A 1 361 ? -25.746 -11.030 14.353 1.00 93.12 361 ASN A C 1
ATOM 2897 O O . ASN A 1 361 ? -25.436 -10.442 15.391 1.00 93.12 361 ASN A O 1
ATOM 2901 N N . LEU A 1 362 ? -25.134 -10.809 13.184 1.00 93.38 362 LEU A N 1
ATOM 2902 C CA . LEU A 1 362 ? -24.007 -9.899 12.975 1.00 93.38 362 LEU A CA 1
ATOM 2903 C C . LEU A 1 362 ? -24.341 -8.721 12.062 1.00 93.38 362 LEU A C 1
ATOM 2905 O O . LEU A 1 362 ? -23.780 -7.654 12.271 1.00 93.38 362 LEU A O 1
ATOM 2909 N N . ALA A 1 363 ? -25.223 -8.907 11.079 1.00 94.75 363 ALA A N 1
ATOM 2910 C CA . ALA A 1 363 ? -25.506 -7.900 10.067 1.00 94.75 363 ALA A CA 1
ATOM 2911 C C . ALA A 1 363 ? -26.949 -7.936 9.533 1.00 94.75 363 ALA A C 1
ATOM 2913 O O . ALA A 1 363 ? -27.676 -8.929 9.643 1.00 94.75 363 ALA A O 1
ATOM 2914 N N . LYS A 1 364 ? -27.347 -6.845 8.882 1.00 94.31 364 LYS A N 1
ATOM 2915 C CA . LYS A 1 364 ? -28.463 -6.764 7.944 1.00 94.31 364 LYS A CA 1
ATOM 2916 C C . LYS A 1 364 ? -27.899 -6.726 6.534 1.00 94.31 364 LYS A C 1
ATOM 2918 O O . LYS A 1 364 ? -27.210 -5.781 6.158 1.00 94.31 364 LYS A O 1
ATOM 2923 N N . VAL A 1 365 ? -28.221 -7.747 5.751 1.00 94.12 365 VAL A N 1
ATOM 2924 C CA . VAL A 1 365 ? -27.625 -7.949 4.429 1.00 94.12 365 VAL A CA 1
ATOM 2925 C C . VAL A 1 365 ? -28.675 -7.920 3.323 1.00 94.12 365 VAL A C 1
ATOM 2927 O O . VAL A 1 365 ? -29.787 -8.424 3.523 1.00 94.12 365 VAL A O 1
ATOM 2930 N N . PRO A 1 366 ? -28.373 -7.370 2.134 1.00 92.81 366 PRO A N 1
ATOM 2931 C CA . PRO A 1 366 ? -29.261 -7.481 0.984 1.00 92.81 366 PRO A CA 1
ATOM 2932 C C . PRO A 1 366 ? -29.555 -8.949 0.649 1.00 92.81 366 PRO A C 1
ATOM 2934 O O . PRO A 1 366 ? -28.652 -9.772 0.503 1.00 92.81 366 PRO A O 1
ATOM 2937 N N . ARG A 1 367 ? -30.837 -9.300 0.492 1.00 90.50 367 ARG A N 1
ATOM 2938 C CA . ARG A 1 367 ? -31.259 -10.681 0.180 1.00 90.50 367 ARG A CA 1
ATOM 2939 C C . ARG A 1 367 ? -30.768 -11.139 -1.193 1.00 90.50 367 ARG A C 1
ATOM 2941 O O . ARG A 1 367 ? -30.546 -12.330 -1.406 1.00 90.50 367 ARG A O 1
ATOM 2948 N N . ASN A 1 368 ? -30.660 -10.214 -2.145 1.00 86.69 368 ASN A N 1
ATOM 2949 C CA . ASN A 1 368 ? -30.093 -10.507 -3.453 1.00 86.69 368 ASN A CA 1
ATOM 2950 C C . ASN A 1 368 ? -28.564 -10.416 -3.352 1.00 86.69 368 ASN A C 1
ATOM 2952 O O . ASN A 1 368 ? -28.069 -9.333 -3.095 1.00 86.69 368 ASN A O 1
ATOM 2956 N N . PRO A 1 369 ? -27.796 -11.492 -3.573 1.00 77.06 369 PRO A N 1
ATOM 2957 C CA . PRO A 1 369 ? -26.337 -11.431 -3.477 1.00 77.06 369 PRO A CA 1
ATOM 2958 C C . PRO A 1 369 ? -25.670 -10.784 -4.705 1.00 77.06 369 PRO A C 1
ATOM 2960 O O . PRO A 1 369 ? -24.451 -10.609 -4.723 1.00 77.06 369 PRO A O 1
ATOM 2963 N N . ILE A 1 370 ? -26.433 -10.489 -5.764 1.00 80.50 370 ILE A N 1
ATOM 2964 C CA . ILE A 1 370 ? -25.902 -9.918 -7.003 1.00 80.50 370 ILE A CA 1
ATOM 2965 C C . ILE A 1 370 ? -25.855 -8.395 -6.883 1.00 80.50 370 ILE A C 1
ATOM 2967 O O . ILE A 1 370 ? -26.870 -7.709 -7.010 1.00 80.50 370 ILE A O 1
ATOM 2971 N N . GLN A 1 371 ? -24.643 -7.874 -6.722 1.00 81.75 371 GLN A N 1
ATOM 2972 C CA . GLN A 1 371 ? -24.346 -6.455 -6.854 1.00 81.75 371 GLN A CA 1
ATOM 2973 C C . GLN A 1 371 ? -24.206 -6.105 -8.346 1.00 81.75 371 GLN A C 1
ATOM 2975 O O . GLN A 1 371 ? -23.266 -6.544 -9.005 1.00 81.75 371 GLN A O 1
ATOM 2980 N N . VAL A 1 372 ? -25.159 -5.345 -8.895 1.00 78.44 372 VAL A N 1
ATOM 2981 C CA . VAL A 1 372 ? -25.167 -4.968 -10.326 1.00 78.44 372 VAL A CA 1
ATOM 2982 C C . VAL A 1 372 ? -24.124 -3.890 -10.630 1.00 78.44 372 VAL A C 1
ATOM 2984 O O . VAL A 1 372 ? -23.473 -3.923 -11.670 1.00 78.44 372 VAL A O 1
ATOM 2987 N N . THR A 1 373 ? -23.951 -2.943 -9.712 1.00 81.69 373 THR A N 1
ATOM 2988 C CA . THR A 1 373 ? -22.987 -1.843 -9.805 1.00 81.69 373 THR A CA 1
ATOM 2989 C C . THR A 1 373 ? -22.317 -1.665 -8.455 1.00 81.69 373 THR A C 1
ATOM 2991 O O . THR A 1 373 ? -23.008 -1.718 -7.443 1.00 81.69 373 THR A O 1
ATOM 2994 N N . ASN A 1 374 ? -21.006 -1.424 -8.423 1.00 84.06 374 ASN A N 1
ATOM 2995 C CA . ASN A 1 374 ? -20.287 -1.074 -7.197 1.00 84.06 374 ASN A CA 1
ATOM 2996 C C . ASN A 1 374 ? -20.199 0.450 -7.062 1.00 84.06 374 ASN A C 1
ATOM 2998 O O . ASN A 1 374 ? -19.155 1.048 -7.292 1.00 84.06 374 ASN A O 1
ATOM 3002 N N . ALA A 1 375 ? -21.348 1.079 -6.829 1.00 85.75 375 ALA A N 1
ATOM 3003 C CA . ALA A 1 375 ? -21.454 2.523 -6.693 1.00 85.75 375 ALA A CA 1
ATOM 3004 C C . ALA A 1 375 ? -22.652 2.885 -5.820 1.00 85.75 375 ALA A C 1
ATOM 3006 O O . ALA A 1 375 ? -23.706 2.244 -5.872 1.00 85.75 375 ALA A O 1
ATOM 3007 N N . PHE A 1 376 ? -22.462 3.936 -5.043 1.00 87.81 376 PHE A N 1
ATOM 3008 C CA . PHE A 1 376 ? -23.454 4.541 -4.180 1.00 87.81 376 PHE A CA 1
ATOM 3009 C C . PHE A 1 376 ? -24.450 5.421 -4.958 1.00 87.81 376 PHE A C 1
ATOM 3011 O O . PHE A 1 376 ? -24.148 5.897 -6.052 1.00 87.81 376 PHE A O 1
ATOM 3018 N N . SER A 1 377 ? -25.652 5.637 -4.403 1.00 85.62 377 SER A N 1
ATOM 3019 C CA . SER A 1 377 ? -26.606 6.625 -4.943 1.00 85.62 377 SER A CA 1
ATOM 3020 C C . SER A 1 377 ? -26.042 8.045 -4.796 1.00 85.62 377 SER A C 1
ATOM 3022 O O . SER A 1 377 ? -25.464 8.395 -3.767 1.00 85.62 377 SER A O 1
ATOM 3024 N N . ASN A 1 378 ? -26.234 8.874 -5.825 1.00 82.94 378 ASN A N 1
ATOM 3025 C CA . ASN A 1 378 ? -25.795 10.273 -5.836 1.00 82.94 378 ASN A CA 1
ATOM 3026 C C . ASN A 1 378 ? -26.660 11.188 -4.950 1.00 82.94 378 ASN A C 1
ATOM 3028 O O . ASN A 1 378 ? -26.339 12.368 -4.819 1.00 82.94 378 ASN A O 1
ATOM 3032 N N . ASP A 1 379 ? -27.762 10.682 -4.388 1.00 86.12 379 ASP A N 1
ATOM 3033 C CA . ASP A 1 379 ? -28.606 11.440 -3.466 1.00 86.12 379 ASP A CA 1
ATOM 3034 C C . ASP A 1 379 ? -27.938 11.522 -2.076 1.00 86.12 379 ASP A C 1
ATOM 3036 O O . ASP A 1 379 ? -27.650 10.477 -1.474 1.00 86.12 379 ASP A O 1
ATOM 3040 N N . PRO A 1 380 ? -27.679 12.733 -1.543 1.00 86.94 380 PRO A N 1
ATOM 3041 C CA . PRO A 1 380 ? -27.125 12.901 -0.205 1.00 86.94 380 PRO A CA 1
ATOM 3042 C C . PRO A 1 380 ? -27.996 12.326 0.912 1.00 86.94 380 PRO A C 1
ATOM 3044 O O . PRO A 1 380 ? -27.446 11.873 1.911 1.00 86.94 380 PRO A O 1
ATOM 3047 N N . GLU A 1 381 ? -29.321 12.289 0.745 1.00 89.62 381 GLU A N 1
ATOM 3048 C CA . GLU A 1 381 ? -30.237 11.746 1.758 1.00 89.62 381 GLU A CA 1
ATOM 3049 C C . GLU A 1 381 ? -30.178 10.211 1.833 1.00 89.62 381 GLU A C 1
ATOM 3051 O O . GLU A 1 381 ? -30.536 9.616 2.849 1.00 89.62 381 GLU A O 1
ATOM 3056 N N . ASP A 1 382 ? -29.685 9.557 0.776 1.00 90.38 382 ASP A N 1
ATOM 3057 C CA . ASP A 1 382 ? -29.503 8.106 0.737 1.00 90.38 382 ASP A CA 1
ATOM 3058 C C . ASP A 1 382 ? -28.185 7.660 1.395 1.00 90.38 382 ASP A C 1
ATOM 3060 O O . ASP A 1 382 ? -28.111 6.527 1.877 1.00 90.38 382 ASP A O 1
ATOM 3064 N N . ARG A 1 383 ? -27.137 8.508 1.416 1.00 89.38 383 ARG A N 1
ATOM 3065 C CA . ARG A 1 383 ? -25.805 8.130 1.944 1.00 89.38 383 ARG A CA 1
ATOM 3066 C C . ARG A 1 383 ? -25.849 7.597 3.376 1.00 89.38 383 ARG A C 1
ATOM 3068 O O . ARG A 1 383 ? -25.325 6.502 3.564 1.00 89.38 383 ARG A O 1
ATOM 3075 N N . PRO A 1 384 ? -26.494 8.269 4.352 1.00 91.19 384 PRO A N 1
ATOM 3076 C CA . PRO A 1 384 ? -26.486 7.823 5.748 1.00 91.19 384 PRO A CA 1
ATOM 3077 C C . PRO A 1 384 ? -27.152 6.462 5.991 1.00 91.19 384 PRO A C 1
ATOM 3079 O O . PRO A 1 384 ? -27.071 5.939 7.095 1.00 91.19 384 PRO A O 1
ATOM 3082 N N . PHE A 1 385 ? -27.861 5.914 4.998 1.00 91.38 385 PHE A N 1
ATOM 3083 C CA . PHE A 1 385 ? -28.519 4.608 5.077 1.00 91.38 385 PHE A CA 1
ATOM 3084 C C . PHE A 1 385 ? -27.796 3.516 4.283 1.00 91.38 385 PHE A C 1
ATOM 3086 O O . PHE A 1 385 ? -28.125 2.342 4.432 1.00 91.38 385 PHE A O 1
ATOM 3093 N N . GLN A 1 386 ? -26.841 3.892 3.430 1.00 90.75 386 GLN A N 1
ATOM 3094 C CA . GLN A 1 386 ? -26.030 2.949 2.666 1.00 90.75 386 GLN A CA 1
ATOM 3095 C C . GLN A 1 386 ? -24.627 2.817 3.249 1.00 90.75 386 GLN A C 1
ATOM 3097 O O . GLN A 1 386 ? -24.180 1.697 3.424 1.00 90.75 386 GLN A O 1
ATOM 3102 N N . ASP A 1 387 ? -23.961 3.929 3.560 1.00 93.56 387 ASP A N 1
ATOM 3103 C CA . ASP A 1 387 ? -22.613 3.972 4.144 1.00 93.56 387 ASP A CA 1
ATOM 3104 C C . ASP A 1 387 ? -22.687 3.765 5.665 1.00 93.56 387 ASP A C 1
ATOM 3106 O O . ASP A 1 387 ? -22.586 4.713 6.443 1.00 93.56 387 ASP A O 1
ATOM 3110 N N . VAL A 1 388 ? -22.995 2.532 6.067 1.00 94.75 388 VAL A N 1
ATOM 3111 C CA . VAL A 1 388 ? -23.318 2.138 7.451 1.00 94.75 388 VAL A CA 1
ATOM 3112 C C . VAL A 1 388 ? -22.477 0.959 7.939 1.00 94.75 388 VAL A C 1
ATOM 3114 O O . VAL A 1 388 ? -22.821 0.322 8.919 1.00 94.75 388 VAL A O 1
ATOM 3117 N N . GLY A 1 389 ? -21.401 0.621 7.237 1.00 94.75 389 GLY A N 1
ATOM 3118 C CA . GLY A 1 389 ? -20.503 -0.454 7.611 1.00 94.75 389 GLY A CA 1
ATOM 3119 C C . GLY A 1 389 ? -20.927 -1.854 7.158 1.00 94.75 389 GLY A C 1
ATOM 3120 O O . GLY A 1 389 ? -21.916 -2.098 6.458 1.00 94.75 389 GLY A O 1
ATOM 3121 N N . TYR A 1 390 ? -20.117 -2.832 7.562 1.00 94.75 390 TYR A N 1
ATOM 3122 C CA . TYR A 1 390 ? -20.300 -4.241 7.217 1.00 94.75 390 TYR A CA 1
ATOM 3123 C C . TYR A 1 390 ? -21.494 -4.886 7.924 1.00 94.75 390 TYR A C 1
ATOM 3125 O O . TYR A 1 390 ? -21.981 -5.912 7.452 1.00 94.75 390 TYR A O 1
ATOM 3133 N N . ASP A 1 391 ? -21.982 -4.314 9.022 1.00 94.69 391 ASP A N 1
ATOM 3134 C CA . ASP A 1 391 ? -23.184 -4.800 9.699 1.00 94.69 391 ASP A CA 1
ATOM 3135 C C . ASP A 1 391 ? -24.483 -4.296 9.042 1.00 94.69 391 ASP A C 1
ATOM 3137 O O . ASP A 1 391 ? -25.557 -4.826 9.322 1.00 94.69 391 ASP A O 1
ATOM 3141 N N . GLY A 1 392 ? -24.413 -3.327 8.124 1.00 94.75 392 GLY A N 1
ATOM 3142 C CA . GLY A 1 392 ? -25.578 -2.838 7.389 1.00 94.75 392 GLY A CA 1
ATOM 3143 C C . GLY A 1 392 ? -26.599 -2.112 8.261 1.00 94.75 392 GLY A C 1
ATOM 3144 O O . GLY A 1 392 ? -27.792 -2.104 7.932 1.00 94.75 392 GLY A O 1
ATOM 3145 N N . ALA A 1 393 ? -26.170 -1.561 9.396 1.00 94.44 393 ALA A N 1
ATOM 3146 C CA . ALA A 1 393 ? -27.046 -0.936 10.367 1.00 94.44 393 ALA A CA 1
ATOM 3147 C C . ALA A 1 393 ? -26.484 0.419 10.802 1.00 94.44 393 ALA A C 1
ATOM 3149 O O . ALA A 1 393 ? -25.329 0.548 11.138 1.00 94.44 393 ALA A O 1
ATOM 3150 N N . THR A 1 394 ? -27.331 1.446 10.864 1.00 95.12 394 THR A N 1
ATOM 3151 C CA . THR A 1 394 ? -26.951 2.706 11.531 1.00 95.12 394 THR A CA 1
ATOM 3152 C C . THR A 1 394 ? -26.717 2.464 13.030 1.00 95.12 394 THR A C 1
ATOM 3154 O O . THR A 1 394 ? -27.436 1.632 13.595 1.00 95.12 394 THR A O 1
ATOM 3157 N N . ASP A 1 395 ? -25.949 3.316 13.715 1.00 94.62 395 ASP A N 1
ATOM 3158 C CA . ASP A 1 395 ? -25.731 3.280 15.178 1.00 94.62 395 ASP A CA 1
ATOM 3159 C C . ASP A 1 395 ? -27.036 3.053 15.985 1.00 94.62 395 ASP A C 1
ATOM 3161 O O . ASP A 1 395 ? -27.126 2.270 16.934 1.00 94.62 395 ASP A O 1
ATOM 3165 N N . THR A 1 396 ? -28.128 3.720 15.588 1.00 94.12 396 THR A N 1
ATOM 3166 C CA . THR A 1 396 ? -29.436 3.608 16.270 1.00 94.12 396 THR A CA 1
ATOM 3167 C C . THR A 1 396 ? -30.141 2.261 16.056 1.00 94.12 396 THR A C 1
ATOM 3169 O O . THR A 1 396 ? -31.028 1.865 16.827 1.00 94.12 396 THR A O 1
ATOM 3172 N N . ALA A 1 397 ? -29.822 1.572 14.965 1.00 93.75 397 ALA A N 1
ATOM 3173 C CA . ALA A 1 397 ? -30.292 0.230 14.655 1.00 93.75 397 ALA A CA 1
ATOM 3174 C C . ALA A 1 397 ? -29.396 -0.816 15.329 1.00 93.75 397 ALA A C 1
ATOM 3176 O O . ALA A 1 397 ? -29.926 -1.774 15.898 1.00 93.75 397 ALA A O 1
ATOM 3177 N N . GLU A 1 398 ? -28.085 -0.581 15.375 1.00 95.62 398 GLU A N 1
ATOM 3178 C CA . GLU A 1 398 ? -27.123 -1.395 16.117 1.00 95.62 398 GLU A CA 1
ATOM 3179 C C . GLU A 1 398 ? -27.473 -1.501 17.603 1.00 95.62 398 GLU A C 1
ATOM 3181 O O . GLU A 1 398 ? -27.449 -2.594 18.166 1.00 95.62 398 GLU A O 1
ATOM 3186 N N . GLN A 1 399 ? -27.902 -0.407 18.246 1.00 95.19 399 GLN A N 1
ATOM 3187 C CA . GLN A 1 399 ? -28.345 -0.434 19.649 1.00 95.19 399 GLN A CA 1
ATOM 3188 C C . GLN A 1 399 ? -29.437 -1.483 19.911 1.00 95.19 399 GLN A C 1
ATOM 3190 O O . GLN A 1 399 ? -29.480 -2.101 20.977 1.00 95.19 399 GLN A O 1
ATOM 3195 N N . ARG A 1 400 ? -30.335 -1.684 18.937 1.00 94.44 400 ARG A N 1
ATOM 3196 C CA . ARG A 1 400 ? -31.408 -2.685 19.010 1.00 94.44 400 ARG A CA 1
ATOM 3197 C C . ARG A 1 400 ? -30.883 -4.079 18.688 1.00 94.44 400 ARG A C 1
ATOM 3199 O O . ARG A 1 400 ? -31.218 -5.025 19.396 1.00 94.44 400 ARG A O 1
ATOM 3206 N N . MET A 1 401 ? -30.050 -4.192 17.658 1.00 94.44 401 MET A N 1
ATOM 3207 C CA . MET A 1 401 ? -29.459 -5.452 17.210 1.00 94.44 401 MET A CA 1
ATOM 3208 C C . MET A 1 401 ? -28.548 -6.079 18.275 1.00 94.44 401 MET A C 1
ATOM 3210 O O . MET A 1 401 ? -28.678 -7.255 18.617 1.00 94.44 401 MET A O 1
ATOM 3214 N N . PHE A 1 402 ? -27.699 -5.263 18.891 1.00 96.31 402 PHE A N 1
ATOM 3215 C CA . PHE A 1 402 ? -26.713 -5.671 19.886 1.00 96.31 402 PHE A CA 1
ATOM 3216 C C . PHE A 1 402 ? -27.145 -5.350 21.324 1.00 96.31 402 PHE A C 1
ATOM 3218 O O . PHE A 1 402 ? -26.316 -5.314 22.237 1.00 96.31 402 PHE A O 1
ATOM 3225 N N . ALA A 1 403 ? -28.452 -5.203 21.576 1.00 95.88 403 ALA A N 1
ATOM 3226 C CA . ALA A 1 403 ? -29.001 -4.929 22.907 1.00 95.88 403 ALA A CA 1
ATOM 3227 C C . ALA A 1 403 ? -28.535 -5.949 23.965 1.00 95.88 403 ALA A C 1
ATOM 3229 O O . ALA A 1 403 ? -28.248 -5.596 25.108 1.00 95.88 403 ALA A O 1
ATOM 3230 N N . ASN A 1 404 ? -28.397 -7.224 23.583 1.00 95.62 404 ASN A N 1
ATOM 3231 C CA . ASN A 1 404 ? -27.869 -8.270 24.463 1.00 95.62 404 ASN A CA 1
ATOM 3232 C C . ASN A 1 404 ? -26.411 -8.021 24.877 1.00 95.62 404 ASN A C 1
ATOM 3234 O O . ASN A 1 404 ? -26.052 -8.259 26.032 1.00 95.62 404 ASN A O 1
ATOM 3238 N N . TYR A 1 405 ? -25.575 -7.550 23.951 1.00 95.69 405 TYR A N 1
ATOM 3239 C CA . TYR A 1 405 ? -24.191 -7.179 24.233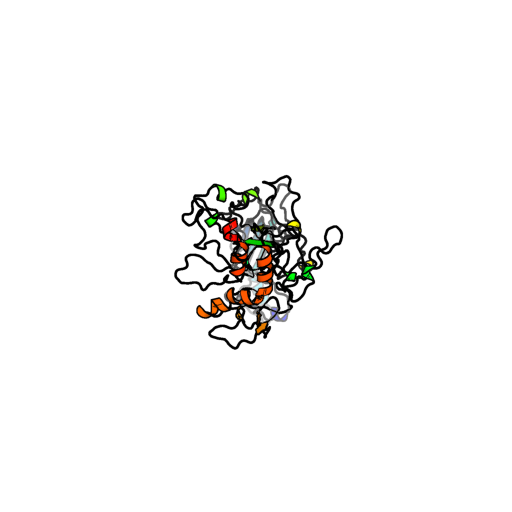 1.00 95.69 405 TYR A CA 1
ATOM 3240 C C . TYR A 1 405 ? -24.138 -5.950 25.145 1.00 95.69 405 TYR A C 1
ATOM 3242 O O . TYR A 1 405 ? -23.468 -6.004 26.178 1.00 95.69 405 TYR A O 1
ATOM 3250 N N . LEU A 1 406 ? -24.913 -4.904 24.839 1.00 96.44 406 LEU A N 1
ATOM 3251 C CA . LEU A 1 406 ? -24.988 -3.697 25.665 1.00 96.44 406 LEU A CA 1
ATOM 3252 C C . LEU A 1 406 ? -25.439 -4.026 27.091 1.00 96.44 406 LEU A C 1
ATOM 3254 O O . LEU A 1 406 ? -24.767 -3.646 28.043 1.00 96.44 406 LEU A O 1
ATOM 3258 N N . ASN A 1 407 ? -26.491 -4.828 27.266 1.00 96.75 407 ASN A N 1
ATOM 3259 C CA . ASN A 1 407 ? -26.956 -5.248 28.592 1.00 96.75 407 ASN A CA 1
ATOM 3260 C C . ASN A 1 407 ? -25.866 -5.985 29.390 1.00 96.75 407 ASN A C 1
ATOM 3262 O O . ASN A 1 407 ? -25.677 -5.730 30.580 1.00 96.75 407 ASN A O 1
ATOM 3266 N N . ARG A 1 408 ? -25.111 -6.886 28.744 1.00 96.44 408 ARG A N 1
ATOM 3267 C CA . ARG A 1 408 ? -23.995 -7.594 29.393 1.00 96.44 408 ARG A CA 1
ATOM 3268 C C . ARG A 1 408 ? -22.856 -6.651 29.751 1.00 96.44 408 ARG A C 1
ATOM 3270 O O . ARG A 1 408 ? -22.334 -6.747 30.858 1.00 96.44 408 ARG A O 1
ATOM 3277 N N . LEU A 1 409 ? -22.498 -5.737 28.853 1.00 95.94 409 LEU A N 1
ATOM 3278 C CA . LEU A 1 409 ? -21.474 -4.730 29.106 1.00 95.94 409 LEU A CA 1
ATOM 3279 C C . LEU A 1 409 ? -21.890 -3.823 30.272 1.00 95.94 409 LEU A C 1
ATOM 3281 O O . LEU A 1 409 ? -21.108 -3.623 31.196 1.00 95.94 409 LEU A O 1
ATOM 3285 N N . GLY A 1 410 ? -23.140 -3.357 30.290 1.00 95.75 410 GLY A N 1
ATOM 3286 C CA . GLY A 1 410 ? -23.707 -2.535 31.360 1.00 95.75 410 GLY A CA 1
ATOM 3287 C C . GLY A 1 410 ? -23.636 -3.200 32.735 1.00 95.75 410 GLY A C 1
ATOM 3288 O O . GLY A 1 410 ? -23.360 -2.519 33.718 1.00 95.75 410 GLY A O 1
ATOM 3289 N N . ASN A 1 411 ? -23.780 -4.527 32.809 1.00 96.00 411 ASN A N 1
ATOM 3290 C CA . ASN A 1 411 ? -23.595 -5.280 34.055 1.00 96.00 411 ASN A CA 1
ATOM 3291 C C . ASN A 1 411 ? -22.129 -5.339 34.524 1.00 96.00 411 ASN A C 1
ATOM 3293 O O . ASN A 1 411 ? -21.883 -5.498 35.717 1.00 96.00 411 ASN A O 1
ATOM 3297 N N . VAL A 1 412 ? -21.161 -5.233 33.608 1.00 94.25 412 VAL A N 1
ATOM 3298 C CA . VAL A 1 412 ? -19.722 -5.290 33.919 1.00 94.25 412 VAL A CA 1
ATOM 3299 C C . VAL A 1 412 ? -19.171 -3.913 34.286 1.00 94.25 412 VAL A C 1
ATOM 3301 O O . VAL A 1 412 ? -18.429 -3.793 35.258 1.00 94.25 412 VAL A O 1
ATOM 3304 N N . VAL A 1 413 ? -19.514 -2.880 33.511 1.00 94.56 413 VAL A N 1
ATOM 3305 C CA . VAL A 1 413 ? -18.908 -1.540 33.635 1.00 94.56 413 VAL A CA 1
ATOM 3306 C C . VAL A 1 413 ? -19.830 -0.504 34.285 1.00 94.56 413 VAL A C 1
ATOM 3308 O O . VAL A 1 413 ? -19.367 0.547 34.717 1.00 94.56 413 VAL A O 1
ATOM 3311 N N . GLY A 1 414 ? -21.130 -0.788 34.378 1.00 94.19 414 GLY A N 1
ATOM 3312 C CA . GLY A 1 414 ? -22.159 0.168 34.787 1.00 94.19 414 GLY A CA 1
ATOM 3313 C C . GLY A 1 414 ? -22.624 1.055 33.627 1.00 94.19 414 GLY A C 1
ATOM 3314 O O . GLY A 1 414 ? -21.820 1.569 32.849 1.00 94.19 414 GLY A O 1
ATOM 3315 N N . THR A 1 415 ? -23.935 1.283 33.522 1.00 93.69 415 THR A N 1
ATOM 3316 C CA . THR A 1 415 ? -24.554 2.055 32.423 1.00 93.69 415 THR A CA 1
ATOM 3317 C C . THR A 1 415 ? -24.196 3.544 32.425 1.00 93.69 415 THR A C 1
ATOM 3319 O O . THR A 1 415 ? -24.282 4.208 31.396 1.00 93.69 415 THR A O 1
ATOM 3322 N N . SER A 1 416 ? -23.759 4.085 33.562 1.00 93.00 416 SER A N 1
ATOM 3323 C CA . SER A 1 416 ? -23.268 5.463 33.681 1.00 93.00 416 SER A CA 1
ATOM 3324 C C . SER A 1 416 ? -21.785 5.620 33.330 1.00 93.00 416 SER A C 1
ATOM 3326 O O . SER A 1 416 ? -21.283 6.744 33.317 1.00 93.00 416 SER A O 1
ATOM 3328 N N . SER A 1 417 ? -21.063 4.526 33.066 1.00 94.81 417 SER A N 1
ATOM 3329 C CA . SER A 1 417 ? -19.637 4.597 32.745 1.00 94.81 417 SER A CA 1
ATOM 3330 C C . SER A 1 417 ? -19.396 5.190 31.349 1.00 94.81 417 SER A C 1
ATOM 3332 O O . SER A 1 417 ? -20.170 4.921 30.426 1.00 94.81 417 SER A O 1
ATOM 3334 N N . PRO A 1 418 ? -18.287 5.928 31.140 1.00 93.88 418 PRO A N 1
ATOM 3335 C CA . PRO A 1 418 ? -17.902 6.401 29.809 1.00 93.88 418 PRO A CA 1
ATOM 3336 C C . PRO A 1 418 ? -17.733 5.263 28.795 1.00 93.88 418 PRO A C 1
ATOM 3338 O O . PRO A 1 418 ? -18.039 5.439 27.622 1.00 93.88 418 PRO A O 1
ATOM 3341 N N . VAL A 1 419 ? -17.297 4.085 29.257 1.00 93.31 419 VAL A N 1
ATOM 3342 C CA . VAL A 1 419 ? -17.134 2.880 28.430 1.00 93.31 419 VAL A CA 1
ATOM 3343 C C . VAL A 1 419 ? -18.478 2.412 27.876 1.00 93.31 419 VAL A C 1
ATOM 3345 O O . VAL A 1 419 ? -18.585 2.142 26.683 1.00 93.31 419 VAL A O 1
ATOM 3348 N N . TYR A 1 420 ? -19.509 2.338 28.725 1.00 95.81 420 TYR A N 1
ATOM 3349 C CA . TYR A 1 420 ? -20.852 1.976 28.276 1.00 95.81 420 TYR A CA 1
ATOM 3350 C C . TYR A 1 420 ? -21.432 3.035 27.341 1.00 95.81 420 TYR A C 1
ATOM 3352 O O . TYR A 1 420 ? -22.004 2.681 26.322 1.00 95.81 420 TYR A O 1
ATOM 3360 N N . GLN A 1 421 ? -21.275 4.323 27.661 1.00 95.38 421 GLN A N 1
ATOM 3361 C CA . GLN A 1 421 ? -21.811 5.409 26.834 1.00 95.38 421 GLN A CA 1
ATOM 3362 C C . GLN A 1 421 ? -21.169 5.443 25.442 1.00 95.38 421 GLN A C 1
ATOM 3364 O O . GLN A 1 421 ? -21.878 5.606 24.455 1.00 95.38 421 GLN A O 1
ATOM 3369 N N . ALA A 1 422 ? -19.856 5.215 25.350 1.00 93.31 422 ALA A N 1
ATOM 3370 C CA . ALA A 1 422 ? -19.167 5.090 24.069 1.00 93.31 422 ALA A CA 1
ATOM 3371 C C . ALA A 1 422 ? -19.658 3.868 23.275 1.00 93.31 422 ALA A C 1
ATOM 3373 O O . ALA A 1 422 ? -20.005 4.003 22.110 1.00 93.31 422 ALA A O 1
ATOM 3374 N N . ALA A 1 423 ? -19.767 2.700 23.918 1.00 94.38 423 ALA A N 1
ATOM 3375 C CA . ALA A 1 423 ? -20.279 1.492 23.267 1.00 94.38 423 ALA A CA 1
ATOM 3376 C C . ALA A 1 423 ? -21.774 1.574 22.919 1.00 94.38 423 ALA A C 1
ATOM 3378 O O . ALA A 1 423 ? -22.233 0.871 22.036 1.00 94.38 423 ALA A O 1
ATOM 3379 N N . ALA A 1 424 ? -22.560 2.382 23.627 1.00 95.31 424 ALA A N 1
ATOM 3380 C CA . ALA A 1 424 ? -23.958 2.614 23.290 1.00 95.31 424 ALA A CA 1
ATOM 3381 C C . ALA A 1 424 ? -24.099 3.591 22.116 1.00 95.31 424 ALA A C 1
ATOM 3383 O O . ALA A 1 424 ? -25.065 3.483 21.369 1.00 95.31 424 ALA A O 1
ATOM 3384 N N . ALA A 1 425 ? -23.168 4.538 21.964 1.00 95.94 425 ALA A N 1
ATOM 3385 C CA . ALA A 1 425 ? -23.136 5.450 20.825 1.00 95.94 425 ALA A CA 1
ATOM 3386 C C . ALA A 1 425 ? -22.718 4.741 19.530 1.00 95.94 425 ALA A C 1
ATOM 3388 O O . ALA A 1 425 ? -23.288 5.047 18.497 1.00 95.94 425 ALA A O 1
ATOM 3389 N N . ASP A 1 426 ? -21.782 3.795 19.621 1.00 96.25 426 ASP A N 1
ATOM 3390 C CA . ASP A 1 426 ? -21.251 3.009 18.501 1.00 96.25 426 ASP A CA 1
ATOM 3391 C C . ASP A 1 426 ? -21.038 1.545 18.959 1.00 96.25 426 ASP A C 1
ATOM 3393 O O . ASP A 1 426 ? -19.956 1.191 19.457 1.00 96.25 426 ASP A O 1
ATOM 3397 N N . PRO A 1 427 ? -22.093 0.705 18.936 1.00 95.56 427 PRO A N 1
ATOM 3398 C CA . PRO A 1 427 ? -22.007 -0.692 19.365 1.00 95.56 427 PRO A CA 1
ATOM 3399 C C . PRO A 1 427 ? -21.018 -1.544 18.566 1.00 95.56 427 PRO A C 1
ATOM 3401 O O . PRO A 1 427 ? -20.337 -2.378 19.182 1.00 95.56 427 PRO A O 1
ATOM 3404 N N . SER A 1 428 ? -20.930 -1.341 17.249 1.00 96.12 428 SER A N 1
ATOM 3405 C CA . SER A 1 428 ? -20.019 -2.049 16.342 1.00 96.12 428 SER A CA 1
ATOM 3406 C C . SER A 1 428 ? -18.586 -1.501 16.355 1.00 96.12 428 SER A C 1
ATOM 3408 O O . SER A 1 428 ? -17.666 -2.199 15.925 1.00 96.12 428 SER A O 1
ATOM 3410 N N . ALA A 1 429 ? -18.335 -0.330 16.941 1.00 95.62 429 ALA A N 1
ATOM 3411 C CA . ALA A 1 429 ? -17.036 0.351 16.976 1.00 95.62 429 ALA A CA 1
ATOM 3412 C C . ALA A 1 429 ? -16.444 0.626 15.577 1.00 95.62 429 ALA A C 1
ATOM 3414 O O . ALA A 1 429 ? -15.216 0.585 15.379 1.00 95.62 429 ALA A O 1
ATOM 3415 N N . ASP A 1 430 ? -17.307 0.867 14.595 1.00 95.75 430 ASP A N 1
ATOM 3416 C CA . ASP A 1 430 ? -16.986 0.896 13.171 1.00 95.75 430 ASP A CA 1
ATOM 3417 C C . ASP A 1 430 ? -17.212 2.269 12.517 1.00 95.75 430 ASP A C 1
ATOM 3419 O O . ASP A 1 430 ? -17.024 2.391 11.307 1.00 95.75 430 ASP A O 1
ATOM 3423 N N . ASN A 1 431 ? -17.462 3.312 13.319 1.00 95.69 431 ASN A N 1
ATOM 3424 C CA . ASN A 1 431 ? -17.566 4.693 12.849 1.00 95.69 431 ASN A CA 1
ATOM 3425 C C . ASN A 1 431 ? -16.233 5.255 12.341 1.00 95.69 431 ASN A C 1
ATOM 3427 O O . ASN A 1 431 ? -15.198 5.225 13.029 1.00 95.69 431 ASN A O 1
ATOM 3431 N N . PHE A 1 432 ? -16.264 5.796 11.129 1.00 95.38 432 PHE A N 1
ATOM 3432 C CA . PHE A 1 432 ? -15.150 6.445 10.457 1.00 95.38 432 PHE A CA 1
ATOM 3433 C C . PHE A 1 432 ? -14.819 7.805 11.078 1.00 95.38 432 PHE A C 1
ATOM 3435 O O . PHE A 1 432 ? -15.688 8.570 11.497 1.00 95.38 432 PHE A O 1
ATOM 3442 N N . LYS A 1 433 ? -13.527 8.152 11.090 1.00 93.75 433 LYS A N 1
ATOM 3443 C CA . LYS A 1 433 ? -13.092 9.522 11.371 1.00 93.75 433 LYS A CA 1
ATOM 3444 C C . LYS A 1 433 ? -11.874 9.905 10.540 1.00 93.75 433 LYS A C 1
ATOM 3446 O O . LYS A 1 433 ? -10.788 9.354 10.724 1.00 93.75 433 LYS A O 1
ATOM 3451 N N . GLY A 1 434 ? -12.049 10.904 9.676 1.00 92.75 434 GLY A N 1
ATOM 3452 C CA . GLY A 1 434 ? -10.997 11.435 8.809 1.00 92.75 434 GLY A CA 1
ATOM 3453 C C . GLY A 1 434 ? -9.851 12.087 9.588 1.00 92.75 434 GLY A C 1
ATOM 3454 O O . GLY A 1 434 ? -10.082 12.830 10.535 1.00 92.75 434 GLY A O 1
ATOM 3455 N N . TYR A 1 435 ? -8.597 11.907 9.164 1.00 92.31 435 TYR A N 1
ATOM 3456 C CA . TYR A 1 435 ? -7.414 12.448 9.864 1.00 92.31 435 TYR A CA 1
ATOM 3457 C C . TYR A 1 435 ? -7.348 13.996 9.899 1.00 92.31 435 TYR A C 1
ATOM 3459 O O . TYR A 1 435 ? -6.606 14.581 10.705 1.00 92.31 435 TYR A O 1
ATOM 3467 N N . ARG A 1 436 ? -8.140 14.671 9.051 1.00 90.69 436 ARG A N 1
ATOM 3468 C CA . ARG A 1 436 ? -8.357 16.133 9.021 1.00 90.69 436 ARG A CA 1
ATOM 3469 C C . ARG A 1 436 ? -9.639 16.595 9.724 1.00 90.69 436 ARG A C 1
ATOM 3471 O O . ARG A 1 436 ? -9.933 17.786 9.677 1.00 90.69 436 ARG A O 1
ATOM 3478 N N . ASP A 1 437 ? -10.364 15.699 10.389 1.00 90.81 437 ASP A N 1
ATOM 3479 C CA . ASP A 1 437 ? -11.628 16.013 11.057 1.00 90.81 437 ASP A CA 1
ATOM 3480 C C . ASP A 1 437 ? -11.497 17.174 12.062 1.00 90.81 437 ASP A C 1
ATOM 3482 O O . ASP A 1 437 ? -10.506 17.292 12.796 1.00 90.81 437 ASP A O 1
ATOM 3486 N N . ALA A 1 438 ? -12.516 18.037 12.097 1.00 89.25 438 ALA A N 1
ATOM 3487 C CA . ALA A 1 438 ? -12.525 19.265 12.889 1.00 89.25 438 ALA A CA 1
ATOM 3488 C C . ALA A 1 438 ? -12.505 19.022 14.408 1.00 89.25 438 ALA A C 1
ATOM 3490 O O . ALA A 1 438 ? -12.097 19.906 15.165 1.00 89.25 438 ALA A O 1
ATOM 3491 N N . ALA A 1 439 ? -12.898 17.833 14.877 1.00 90.69 439 ALA A N 1
ATOM 3492 C CA . ALA A 1 439 ? -12.804 17.476 16.288 1.00 90.69 439 ALA A CA 1
ATOM 3493 C C . ALA A 1 439 ? -11.351 17.255 16.746 1.00 90.69 439 ALA A C 1
ATOM 3495 O O . ALA A 1 439 ? -11.086 17.200 17.950 1.00 90.69 439 ALA A O 1
ATOM 3496 N N . PHE A 1 440 ? -10.394 17.115 15.822 1.00 93.38 440 PHE A N 1
ATOM 3497 C CA . PHE A 1 440 ? -8.985 16.988 16.170 1.00 93.38 440 PHE A CA 1
ATOM 3498 C C . PHE A 1 440 ? -8.323 18.345 16.400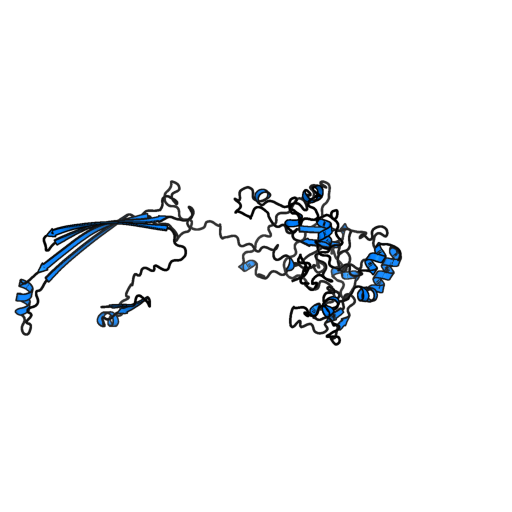 1.00 93.38 440 PHE A C 1
ATOM 3500 O O . PHE A 1 440 ? -8.264 19.210 15.529 1.00 93.38 440 PHE A O 1
ATOM 3507 N N . THR A 1 441 ? -7.714 18.496 17.572 1.00 91.25 441 THR A N 1
ATOM 3508 C CA . THR A 1 441 ? -7.039 19.736 17.967 1.00 91.25 441 THR A CA 1
ATOM 3509 C C . THR A 1 441 ? -5.587 19.770 17.487 1.00 91.25 441 THR A C 1
ATOM 3511 O O . THR A 1 441 ? -5.013 18.757 17.080 1.00 91.25 441 THR A O 1
ATOM 3514 N N . ASN A 1 442 ? -4.938 20.927 17.609 1.00 86.50 442 ASN A N 1
ATOM 3515 C CA . ASN A 1 442 ? -3.496 21.074 17.382 1.00 86.50 442 ASN A CA 1
ATOM 3516 C C . ASN A 1 442 ? -2.614 20.263 18.355 1.00 86.50 442 ASN A C 1
ATOM 3518 O O . ASN A 1 442 ? -1.410 20.201 18.152 1.00 86.50 442 ASN A O 1
ATOM 3522 N N . LYS A 1 443 ? -3.196 19.637 19.388 1.00 87.88 443 LYS A N 1
ATOM 3523 C CA . LYS A 1 443 ? -2.503 18.724 20.311 1.00 87.88 443 LYS A CA 1
ATOM 3524 C C . LYS A 1 443 ? -2.732 17.248 19.989 1.00 87.88 443 LYS A C 1
ATOM 3526 O O . LYS A 1 443 ? -2.104 16.384 20.596 1.00 87.88 443 LYS A O 1
ATOM 3531 N N . THR A 1 444 ? -3.655 16.940 19.078 1.00 93.75 444 THR A N 1
ATOM 3532 C CA . THR A 1 444 ? -3.949 15.559 18.699 1.00 93.75 444 THR A CA 1
ATOM 3533 C C . THR A 1 444 ? -2.881 15.062 17.729 1.00 93.75 444 THR A C 1
ATOM 3535 O O . THR A 1 444 ? -2.844 15.509 16.583 1.00 93.75 444 THR A O 1
ATOM 3538 N N . GLY A 1 445 ? -2.022 14.155 18.200 1.00 93.88 445 GLY A N 1
ATOM 3539 C CA . GLY A 1 445 ? -0.915 13.592 17.422 1.00 93.88 445 GLY A CA 1
ATOM 3540 C C . GLY A 1 445 ? -1.355 12.794 16.191 1.00 93.88 445 GLY A C 1
ATOM 3541 O O . GLY A 1 445 ? -2.536 12.497 16.009 1.00 93.88 445 GLY A O 1
ATOM 3542 N N . ILE A 1 446 ? -0.390 12.427 15.349 1.00 95.12 446 ILE A N 1
ATOM 3543 C CA . ILE A 1 446 ? -0.626 11.768 14.058 1.00 95.12 446 ILE A CA 1
ATOM 3544 C C . ILE A 1 446 ? -1.263 10.391 14.272 1.00 95.12 446 ILE A C 1
ATOM 3546 O O . ILE A 1 446 ? -2.289 10.104 13.665 1.00 95.12 446 ILE A O 1
ATOM 3550 N N . LEU A 1 447 ? -0.736 9.576 15.191 1.00 94.50 447 LEU A N 1
ATOM 3551 C CA . LEU A 1 447 ? -1.281 8.234 15.454 1.00 94.50 447 LEU A CA 1
ATOM 3552 C C . LEU A 1 447 ? -2.764 8.267 15.862 1.00 94.50 447 LEU A C 1
ATOM 3554 O O . LEU A 1 447 ? -3.549 7.439 15.419 1.00 94.50 447 LEU A O 1
ATOM 3558 N N . GLU A 1 448 ? -3.164 9.247 16.678 1.00 95.06 448 GLU A N 1
ATOM 3559 C CA . GLU A 1 448 ? -4.559 9.381 17.119 1.00 95.06 448 GLU A CA 1
ATOM 3560 C C . GLU A 1 448 ? -5.476 9.850 15.979 1.00 95.06 448 GLU A C 1
ATOM 3562 O O . GLU A 1 448 ? -6.617 9.406 15.884 1.00 95.06 448 GLU A O 1
ATOM 3567 N N . ARG A 1 449 ? -4.974 10.701 15.073 1.00 95.19 449 ARG A N 1
ATOM 3568 C CA . ARG A 1 449 ? -5.727 11.172 13.898 1.00 95.19 449 ARG A CA 1
ATOM 3569 C C . ARG A 1 449 ? -6.067 10.048 12.926 1.00 95.19 449 ARG A C 1
ATOM 3571 O O . ARG A 1 449 ? -7.150 10.056 12.355 1.00 95.19 449 ARG A O 1
ATOM 3578 N N . TYR A 1 450 ? -5.156 9.096 12.747 1.00 95.81 450 TYR A N 1
ATOM 3579 C CA . TYR A 1 450 ? -5.346 7.968 11.835 1.00 95.81 450 TYR A CA 1
ATOM 3580 C C . TYR A 1 450 ? -6.010 6.748 12.486 1.00 95.81 450 TYR A C 1
ATOM 3582 O O . TYR A 1 450 ? -6.330 5.782 11.802 1.00 95.81 450 TYR A O 1
ATOM 3590 N N . LYS A 1 451 ? -6.268 6.782 13.797 1.00 96.31 451 LYS A N 1
ATOM 3591 C CA . LYS A 1 451 ? -6.757 5.627 14.558 1.00 96.31 451 LYS A CA 1
ATOM 3592 C C . LYS A 1 451 ? -8.065 5.034 14.025 1.00 96.31 451 LYS A C 1
ATOM 3594 O O . LYS A 1 451 ? -8.215 3.819 14.043 1.00 96.31 451 LYS A O 1
ATOM 3599 N N . ASN A 1 452 ? -8.993 5.867 13.550 1.00 95.75 452 ASN A N 1
ATOM 3600 C CA . ASN A 1 452 ? -10.315 5.453 13.055 1.00 95.75 452 ASN A CA 1
ATOM 3601 C C . ASN A 1 452 ? -10.495 5.700 11.548 1.00 95.75 452 ASN A C 1
ATOM 3603 O O . ASN A 1 452 ? -11.621 5.814 11.075 1.00 95.75 452 ASN A O 1
ATOM 3607 N N . ILE A 1 453 ? -9.400 5.783 10.787 1.00 94.12 453 ILE A N 1
ATOM 3608 C CA . ILE A 1 453 ? -9.469 6.072 9.347 1.00 94.12 453 ILE A CA 1
ATOM 3609 C C . ILE A 1 453 ? -9.949 4.874 8.514 1.00 94.12 453 ILE A C 1
ATOM 3611 O O . ILE A 1 453 ? -10.446 5.046 7.413 1.00 94.12 453 ILE A O 1
ATOM 3615 N N . ASN A 1 454 ? -9.794 3.652 9.026 1.00 94.81 454 ASN A N 1
ATOM 3616 C CA . ASN A 1 454 ? -10.119 2.419 8.296 1.00 94.81 454 ASN A CA 1
ATOM 3617 C C . ASN A 1 454 ? -11.505 1.855 8.625 1.00 94.81 454 ASN A C 1
ATOM 3619 O O . ASN A 1 454 ? -11.859 0.765 8.182 1.00 94.81 454 ASN A O 1
ATOM 3623 N N . ASN A 1 455 ? -12.241 2.555 9.477 1.00 95.25 455 ASN A N 1
ATOM 3624 C CA . ASN A 1 455 ? -13.567 2.169 9.917 1.00 95.25 455 ASN A CA 1
ATOM 3625 C C . ASN A 1 455 ? -14.572 2.416 8.771 1.00 95.25 455 ASN A C 1
ATOM 3627 O O . ASN A 1 455 ? -14.444 3.448 8.115 1.00 95.25 455 ASN A O 1
ATOM 3631 N N . PRO A 1 456 ? -15.490 1.479 8.476 1.00 93.94 456 PRO A N 1
ATOM 3632 C CA . PRO A 1 456 ? -16.305 1.538 7.268 1.00 93.94 456 PRO A CA 1
ATOM 3633 C C . PRO A 1 456 ? -17.521 2.466 7.364 1.00 93.94 456 PRO A C 1
ATOM 3635 O O . PRO A 1 456 ? -17.815 3.116 6.375 1.00 93.94 456 PRO A O 1
ATOM 3638 N N . HIS A 1 457 ? -18.182 2.595 8.517 1.00 95.06 457 HIS A N 1
ATOM 3639 C CA . HIS A 1 457 ? -19.399 3.401 8.630 1.00 95.06 457 HIS A CA 1
ATOM 3640 C C . HIS A 1 457 ? -19.075 4.896 8.495 1.00 95.06 457 HIS A C 1
ATOM 3642 O O . HIS A 1 457 ? -18.421 5.490 9.356 1.00 95.06 457 HIS A O 1
ATOM 3648 N N . GLY A 1 458 ? -19.529 5.514 7.404 1.00 92.94 458 GLY A N 1
ATOM 3649 C CA . GLY A 1 458 ? -19.327 6.933 7.116 1.00 92.94 458 GLY A CA 1
ATOM 3650 C C . GLY A 1 458 ? -18.003 7.238 6.412 1.00 92.94 458 GLY A C 1
ATOM 3651 O O . GLY A 1 458 ? -17.541 8.382 6.454 1.00 92.94 458 GLY A O 1
ATOM 3652 N N . ASN A 1 459 ? -17.358 6.240 5.799 1.00 92.06 459 ASN A N 1
ATOM 3653 C CA . ASN A 1 459 ? -16.069 6.405 5.120 1.00 92.06 459 ASN A CA 1
ATOM 3654 C C . ASN A 1 459 ? -16.185 6.962 3.690 1.00 92.06 459 ASN A C 1
ATOM 3656 O O . ASN A 1 459 ? -15.165 7.217 3.042 1.00 92.06 459 ASN A O 1
ATOM 3660 N N . SER A 1 460 ? -17.403 7.178 3.196 1.00 90.94 460 SER A N 1
ATOM 3661 C CA . SER A 1 460 ? -17.714 7.652 1.846 1.00 90.94 460 SER A CA 1
ATOM 3662 C C . SER A 1 460 ? -18.651 8.879 1.844 1.00 90.94 460 SER A C 1
ATOM 3664 O O . SER A 1 460 ? -19.659 8.914 1.127 1.00 90.94 460 SER A O 1
ATOM 3666 N N . PRO A 1 461 ? -18.340 9.941 2.617 1.00 86.25 461 PRO A N 1
ATOM 3667 C CA . PRO A 1 461 ? -19.203 11.115 2.699 1.00 86.25 461 PRO A CA 1
ATOM 3668 C C . PRO A 1 461 ? -19.366 11.792 1.330 1.00 86.25 461 PRO A C 1
ATOM 3670 O O . PRO A 1 461 ? -18.432 11.837 0.524 1.00 86.25 461 PRO A O 1
ATOM 3673 N N . VAL A 1 462 ? -20.543 12.380 1.077 1.00 83.56 462 VAL A N 1
ATOM 3674 C CA . VAL A 1 462 ? -20.766 13.179 -0.139 1.00 83.56 462 VAL A CA 1
ATOM 3675 C C . VAL A 1 462 ? -19.842 14.390 -0.121 1.00 83.56 462 VAL A C 1
ATOM 3677 O O . VAL A 1 462 ? -19.926 15.223 0.779 1.00 83.56 462 VAL A O 1
ATOM 3680 N N . ALA A 1 463 ? -18.997 14.514 -1.143 1.00 77.38 463 ALA A N 1
ATOM 3681 C CA . ALA A 1 463 ? -18.152 15.686 -1.309 1.00 77.38 463 ALA A CA 1
ATOM 3682 C C . ALA A 1 463 ? -19.011 16.929 -1.582 1.00 77.38 463 ALA A C 1
ATOM 3684 O O . ALA A 1 463 ? -19.793 16.970 -2.536 1.00 77.38 463 ALA A O 1
ATOM 3685 N N . THR A 1 464 ? -18.838 17.966 -0.770 1.00 74.56 464 THR A N 1
ATOM 3686 C CA . THR A 1 464 ? -19.455 19.273 -0.996 1.00 74.56 464 THR A CA 1
ATOM 3687 C C . THR A 1 464 ? -18.458 20.216 -1.664 1.00 74.56 464 THR A C 1
ATOM 3689 O O . THR A 1 464 ? -17.247 20.095 -1.500 1.00 74.56 464 THR A O 1
ATOM 3692 N N . SER A 1 465 ? -18.940 21.213 -2.412 1.00 69.75 465 SER A N 1
ATOM 3693 C CA . SER A 1 465 ? -18.062 22.173 -3.108 1.00 69.75 465 SER A CA 1
ATOM 3694 C C . SER A 1 465 ? -17.175 23.017 -2.176 1.00 69.75 465 SER A C 1
ATOM 3696 O O . SER A 1 465 ? -16.281 23.706 -2.657 1.00 69.75 465 SER A O 1
ATOM 3698 N N . ASN A 1 466 ? -17.422 22.979 -0.862 1.00 71.62 466 ASN A N 1
ATOM 3699 C CA . ASN A 1 466 ? -16.666 23.711 0.152 1.00 71.62 466 ASN A CA 1
ATOM 3700 C C . ASN A 1 466 ? -15.594 22.854 0.848 1.00 71.62 466 ASN A C 1
ATOM 3702 O O . ASN A 1 466 ? -14.847 23.389 1.672 1.00 71.62 466 ASN A O 1
ATOM 3706 N N . ASP A 1 467 ? -15.501 21.557 0.539 1.00 73.88 467 ASP A N 1
ATOM 3707 C CA . ASP A 1 467 ? -14.521 20.676 1.165 1.00 73.88 467 ASP A CA 1
ATOM 3708 C C . ASP A 1 467 ? -13.114 20.953 0.629 1.00 73.88 467 ASP A C 1
ATOM 3710 O O . ASP A 1 467 ? -12.819 20.817 -0.557 1.00 73.88 467 ASP A O 1
ATOM 3714 N N . GLN A 1 468 ? -12.223 21.360 1.533 1.00 72.00 468 GLN A N 1
ATOM 3715 C CA . GLN A 1 468 ? -10.826 21.668 1.211 1.00 72.00 468 GLN A CA 1
ATOM 3716 C C . GLN A 1 468 ? -9.934 20.418 1.149 1.00 72.00 468 GLN A C 1
ATOM 3718 O O . GLN A 1 468 ? -8.821 20.490 0.630 1.00 72.00 468 GLN A O 1
ATOM 3723 N N . PHE A 1 469 ? -10.399 19.289 1.690 1.00 77.88 469 PHE A N 1
ATOM 3724 C CA . PHE A 1 469 ? -9.637 18.048 1.822 1.00 77.88 469 PHE A CA 1
ATOM 3725 C C . PHE A 1 469 ? -10.518 16.841 1.495 1.00 77.88 469 PHE A C 1
ATOM 3727 O O . PHE A 1 469 ? -11.717 16.853 1.767 1.00 77.88 469 PHE A O 1
ATOM 3734 N N . THR A 1 470 ? -9.917 15.779 0.954 1.00 75.50 470 THR A N 1
ATOM 3735 C CA . THR A 1 470 ? -10.603 14.494 0.780 1.00 75.50 470 THR A CA 1
ATOM 3736 C C . THR A 1 470 ? -10.878 13.878 2.146 1.00 75.50 470 THR A C 1
ATOM 3738 O O . THR A 1 470 ? -9.946 13.568 2.886 1.00 75.50 470 THR A O 1
ATOM 3741 N N . ASN A 1 471 ? -12.158 13.692 2.464 1.00 78.69 471 ASN A N 1
ATOM 3742 C CA . ASN A 1 471 ? -12.602 13.039 3.697 1.00 78.69 471 ASN A CA 1
ATOM 3743 C C . ASN A 1 471 ? -13.071 11.594 3.473 1.00 78.69 471 ASN A C 1
ATOM 3745 O O . ASN A 1 471 ? -13.368 10.916 4.445 1.00 78.69 471 ASN A O 1
ATOM 3749 N N . ALA A 1 472 ? -13.121 11.122 2.225 1.00 83.06 472 ALA A N 1
ATOM 3750 C CA . ALA A 1 472 ? -13.459 9.738 1.915 1.00 83.06 472 ALA A CA 1
ATOM 3751 C C . ALA A 1 472 ? -12.230 8.820 2.006 1.00 83.06 472 ALA A C 1
ATOM 3753 O O . ALA A 1 472 ? -11.133 9.189 1.579 1.00 83.06 472 ALA A O 1
ATOM 3754 N N . PHE A 1 473 ? -12.434 7.617 2.537 1.00 83.25 473 PHE A N 1
ATOM 3755 C CA . PHE A 1 473 ? -11.440 6.554 2.643 1.00 83.25 473 PHE A CA 1
ATOM 3756 C C . PHE A 1 473 ? -12.088 5.209 2.284 1.00 83.25 473 PHE A C 1
ATOM 3758 O O . PHE A 1 473 ? -12.353 4.366 3.137 1.00 83.25 473 PHE A O 1
ATOM 3765 N N . THR A 1 474 ? -12.382 5.034 0.999 1.00 77.88 474 THR A N 1
ATOM 3766 C CA . THR A 1 474 ? -13.039 3.838 0.456 1.00 77.88 474 THR A CA 1
ATOM 3767 C C . THR A 1 474 ? -12.559 3.559 -0.975 1.00 77.88 474 THR A C 1
ATOM 3769 O O . THR A 1 474 ? -11.852 4.393 -1.552 1.00 77.88 474 THR A O 1
ATOM 3772 N N . LEU A 1 475 ? -12.886 2.372 -1.501 1.00 57.56 475 LEU A N 1
ATOM 3773 C CA . LEU A 1 475 ? -12.500 1.889 -2.838 1.00 57.56 475 LEU A CA 1
ATOM 3774 C C . LEU A 1 475 ? -13.259 2.563 -3.983 1.00 57.56 475 LEU A C 1
ATOM 3776 O O . LEU A 1 475 ? -14.479 2.795 -3.832 1.00 57.56 475 LEU A O 1
#

Secondary structure (DSSP, 8-state):
-EEEETTTTEEEE--HHHHHTT------------TTPPEEEEEEEEEEEEEETTEEEEEEEEEEEEE-SSSS-BTT-PPBEEEEEEEEEEEEEE-HHHHHHHTTSTT----SPPEEEEEEEEEEEE--B-GGGB-SSSB--BS--SGGG-----SSSSGGG-EEPPPPPS-B-TTS-BS-GGGG--S-GGGGTTBEEEEEE---HHHH-TT-TT-TTTT-HHHHT-TTTS-EEHHHH-TTSPPPTT--EEPP-EEEEEEEEE-TT-----B-TTT--BS-GGG-B--EE---S---TTTTT----------TTTT-TT----------S-----SSSSS----GGGS--SS-TT--EEE-SS-EEES----S-S---S-TTTHHHHSSTTTT--HHHHHHHTHHHHHHHHHHH-TTSHHHHHHHH-SS--B---TT-TT--TTS-HHHHHTTTT--BT-SPPPPTT--S------

pLDDT: mean 88.92, std 7.12, range [54.47, 97.25]

Sequence (475 aa):
DYEINYDLGSLRVTNQAIINAGLPVQIGYENNATFGLQQKNFLGLRLDYLYNKHLSLGASMVRLGERPFFSKQTYGEDPIRNSMYGLDFDYRNDFPKMTKWLNKLPFYSTKAMSTITAYGEAAWLQPGHAKEVDFGEGGVAYIDDFEGTRSSIDLRFPLISWTLASVPQNSPDPFGGIRFPEALLKDSVASGYNRAKLAWYNIEPILQEKNNSNNPLQRELTELSKPETRRVLSQEIFPQRTNDLGQGVINTFDLAFYPKEKGPYNFQYDVDPATGHLKQPKKAWGGLMRAIDQTDFETNNIEFIEFWLLDPFIRKQGSAGGELVINLGNISEDILKDGKRQYENGLPTPTQQNIPLDETNLAKVPRNPIQVTNAFSNDPEDRPFQDVGYDGATDTAEQRMFANYLNRLGNVVGTSSPVYQAAAADPSADNFKGYRDAAFTNKTGILERYKNINNPHGNSPVATSNDQFTNAFTL

Radius of gyration: 39.47 Å; chains: 1; bounding box: 82×53×127 Å

Foldseek 3Di:
DWDADPVVRDIGDPDVVVVVVPDDDDDDDDDPPDDPDFDKDKDKDKDWDPPDPFKIKIKMKIWIWGDDPALAAAPPRFTKTKIKIKIKMKGKDWDQVVLVVQCVDPPDHDPDIDMDIDMDMDMDMDIAGDVSQDPPPGRDHHNDPCPPVDDDDDPPPPVQLKAWAADDFPDADPVRDTLQPLSPDALDLSVLALAFFKFKDWFDVLCLDLPRPPHLQVVVVVLSPDPQRHWDFPCVVVVPDDDDVPRGTDTDTHMDTDLFHHHFSRLDLPHDLQPRTDPCSLSHDTDMDGDDPPLPCPVVVPDDDDDDDDDPCPPPVPDPDHDDDDDDDDGDPCRPRHPAAAALQQFAFPVRNPFDWDATLQATGGPDRDDPDNDHDLDQRRQQQRQAARRSDNLVRVCVSCVVSLVSNCVVNNCPDPSSVVCSSPVRNQDAAALPDPVDHSPQHNCNSRSRHNRRRPQQHNDDPPDPDDSHSHD